Protein AF-A0A5C5WDA4-F1 (afdb_monomer)

Foldseek 3Di:
DDDDDDDDDDDDDDPDDPDPPPDDPDPDDDPVPDDQDPFFEAFDQDQVCQVVTCRVVNVYAYAHDQPGGFPDKDAAQVDNNWIWTQGVVNPQWIATSDGDIDGQVQWLEDRQVDDQVVFGHIHGPDDPAFFWEFFKWFLAAPDPQDQKTKTKIFHDAQDKAWWWKWKWAQVDLFTFTQFIDTDIDTQHRLRMDIDMGGRNPHALIKIWTFSHRGTDDHGHT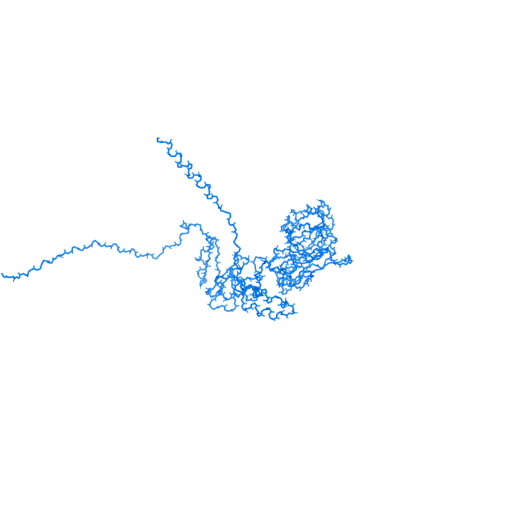DDLVVGLVGTRAIEHWDQDQNSQNNYCRVVSVYAYAHHDNFGFRMKGAALVHSNWIWTAGVVRPQWIQTRDRDIDGLVQWQFDRQNDDDHPHRHIHGCVQAPFCPCSRRQALEPVSVVSQVVCDPPRHDPVSVVRSVVCHGGGDDPPPDPDPPPPPVVVVVVVVVVVVVVVVPD

Organism: NCBI:txid2528000

pLDDT: mean 80.78, std 16.29, range [31.84, 98.38]

Solvent-accessible surface area (backbone atoms only — not comparable to full-atom values): 22462 Å² total; per-residue (Å²): 136,92,84,89,81,84,83,81,80,80,77,76,83,73,80,79,73,78,74,76,78,74,82,72,94,76,77,71,87,62,73,86,75,57,74,91,67,89,72,34,74,20,79,25,72,39,77,82,37,48,87,70,52,51,10,46,83,57,75,35,44,48,28,52,50,75,88,45,35,62,76,43,74,47,44,29,58,87,39,76,85,35,44,39,32,23,31,58,78,41,89,74,41,34,26,35,38,88,46,52,78,44,43,66,87,46,31,80,29,51,61,76,90,56,90,43,88,97,53,58,46,30,25,56,80,63,65,69,76,56,61,53,32,80,32,35,36,50,49,41,61,92,77,73,90,59,81,50,40,60,38,27,31,32,35,51,56,66,35,76,50,60,13,16,45,32,29,32,35,8,84,41,89,66,38,23,25,73,37,58,33,64,47,70,52,56,20,37,92,85,8,42,34,77,45,78,41,73,42,80,55,74,62,21,29,17,44,35,37,31,60,45,60,73,48,71,63,74,68,38,80,58,53,61,85,78,46,37,87,45,42,58,29,24,44,12,42,25,58,40,80,77,20,51,83,31,44,51,8,50,81,45,74,33,43,48,33,55,55,79,87,50,34,48,24,36,36,36,27,28,58,82,50,67,88,44,46,39,30,27,32,57,80,39,89,64,40,32,31,33,39,90,54,52,77,43,48,56,86,44,36,71,38,67,62,74,91,53,92,44,88,89,52,81,46,30,29,56,37,91,86,38,50,66,36,24,64,69,57,57,39,47,13,49,77,67,15,53,52,47,43,64,76,27,54,82,80,71,34,56,82,69,51,53,54,45,27,64,76,28,56,73,45,62,65,67,82,80,83,71,81,71,77,78,78,61,63,67,55,57,53,54,52,51,52,53,54,51,56,57,57,73,69,74,118

Radius of gyration: 30.9 Å; Cα contacts (8 Å, |Δi|>4): 795; chains: 1; bounding box: 73×63×122 Å

Mean predicted aligned error: 17.05 Å

Secondary structure (DSSP, 8-state):
----------PPPPP-PPPPPPPPS-----GGG-------EE--SSTTTGGG--TGGGTSEEPPP-SSEEEEEEE-SS-TT-EEEEEES-TT-EEETT--EE-GGGEEES-TTS--TTSPPPEES--S----EEEEE-SS-SSS--SEEEEEEE-STT-EEEEEEEEEE-SSSS-BEEEEEEEEEE--TTSEEEEEEE---SS-EEEEEES-SSPPPTTPBP-HHHHGGGEEEEEEE-SSTTTGGG--TGGGTSEEPPP-SSEEEEEEE-SS-TT-EEEEEES-TTEEEETT--EEEGGGEEES-TTS--TTSPPPEETTSS-TT-TT-SSB-SHHHHHHHHHTBTTTB-TTHHHHHHHHTT-B-PPP---PPP-SHHHHHHHHHHHHHHHTT--

Nearest PDB structures (foldseek):
  5axg-assembly1_A  TM=4.364E-01  e=2.340E-02  Thermoanaerobacter pseudethanolicus ATCC 33223
  5axh-assembly1_A  TM=4.405E-01  e=3.112E-02  Thermoanaerobacter pseudethanolicus ATCC 33223
  3wnk-assembly1_A  TM=3.719E-01  e=5.506E-02  Niallia circulans
  5x7h-assembly1_A  TM=4.033E-01  e=9.741E-02  Paenibacillus sp. 598K
  3wnp-assembly2_B  TM=3.602E-01  e=9.741E-02  Niallia circulans

Structure (mmCIF, N/CA/C/O backbone):
data_AF-A0A5C5WDA4-F1
#
_entry.id   AF-A0A5C5WDA4-F1
#
loop_
_atom_site.group_PDB
_atom_site.id
_atom_site.type_symbol
_atom_site.label_atom_id
_atom_site.label_alt_id
_atom_site.label_comp_id
_atom_site.label_asym_id
_atom_site.label_entity_id
_atom_site.label_seq_id
_atom_site.pdbx_PDB_ins_code
_atom_site.Cartn_x
_atom_site.Cartn_y
_atom_site.Cartn_z
_atom_site.occupancy
_atom_site.B_iso_or_equiv
_atom_site.auth_seq_id
_atom_site.auth_comp_id
_atom_site.auth_asym_id
_atom_site.auth_atom_id
_atom_site.pdbx_PDB_model_num
ATOM 1 N N . MET A 1 1 ? 51.533 -22.535 95.782 1.00 37.72 1 MET A N 1
ATOM 2 C CA . MET A 1 1 ? 51.253 -23.689 94.899 1.00 37.72 1 MET A CA 1
ATOM 3 C C . MET A 1 1 ? 49.866 -23.483 94.327 1.00 37.72 1 MET A C 1
ATOM 5 O O . MET A 1 1 ? 48.978 -23.125 95.085 1.00 37.72 1 MET A O 1
ATOM 9 N N . GLY A 1 2 ? 49.750 -23.529 93.002 1.00 41.75 2 GLY A N 1
ATOM 10 C CA . GLY A 1 2 ? 48.622 -22.976 92.255 1.00 41.75 2 GLY A CA 1
ATOM 11 C C . GLY A 1 2 ? 47.332 -23.796 92.272 1.00 41.75 2 GLY A C 1
ATOM 12 O O . GLY A 1 2 ? 47.335 -25.002 92.493 1.00 41.75 2 GLY A O 1
ATOM 13 N N . SER A 1 3 ? 46.243 -23.076 92.030 1.00 40.88 3 SER A N 1
ATOM 14 C CA . SER A 1 3 ? 44.935 -23.450 91.461 1.00 40.88 3 SER A CA 1
ATOM 15 C C . SER A 1 3 ? 44.095 -22.173 91.645 1.00 40.88 3 SER A C 1
ATOM 17 O O . SER A 1 3 ? 44.115 -21.591 92.718 1.00 40.88 3 SER A O 1
ATOM 19 N N . GLY A 1 4 ? 43.521 -21.518 90.642 1.00 41.72 4 GLY A N 1
ATOM 20 C CA . GLY A 1 4 ? 42.769 -22.045 89.517 1.00 41.72 4 GLY A CA 1
ATOM 21 C C . GLY A 1 4 ? 41.298 -21.690 89.747 1.00 41.72 4 GLY A C 1
ATOM 22 O O . GLY A 1 4 ? 40.504 -22.591 89.964 1.00 41.72 4 GLY A O 1
ATOM 23 N N . GLU A 1 5 ? 40.947 -20.399 89.743 1.00 45.72 5 GLU A N 1
ATOM 24 C CA . GLU A 1 5 ? 39.549 -19.943 89.738 1.00 45.72 5 GLU A CA 1
ATOM 25 C C . GLU A 1 5 ? 39.333 -19.018 88.537 1.00 45.72 5 GLU A C 1
ATOM 27 O O . GLU A 1 5 ? 39.933 -17.948 88.423 1.00 45.72 5 GLU A O 1
ATOM 32 N N . GLY A 1 6 ? 38.528 -19.500 87.590 1.00 35.78 6 GLY A N 1
ATOM 33 C CA . GLY A 1 6 ? 38.127 -18.771 86.397 1.00 35.78 6 GLY A CA 1
ATOM 34 C C . GLY A 1 6 ? 37.104 -17.695 86.740 1.00 35.78 6 GLY A C 1
ATOM 35 O O . GLY A 1 6 ? 36.074 -17.974 87.349 1.00 35.78 6 GLY A O 1
ATOM 36 N N . VAL A 1 7 ? 37.377 -16.464 86.315 1.00 41.34 7 VAL A N 1
ATOM 37 C CA . VAL A 1 7 ? 36.399 -15.376 86.333 1.00 41.34 7 VAL A CA 1
ATOM 38 C C . VAL A 1 7 ? 35.564 -15.485 85.059 1.00 41.34 7 VAL A C 1
ATOM 40 O O . VAL A 1 7 ? 36.027 -15.179 83.963 1.00 41.34 7 VAL A O 1
ATOM 43 N N . GLU A 1 8 ? 34.330 -15.958 85.207 1.00 37.72 8 GLU A N 1
ATOM 44 C CA . GLU A 1 8 ? 33.312 -15.968 84.159 1.00 37.72 8 GLU A CA 1
ATOM 45 C C . GLU A 1 8 ? 32.821 -14.526 83.926 1.00 37.72 8 GLU A C 1
ATOM 47 O O . GLU A 1 8 ? 32.108 -13.942 84.745 1.00 37.72 8 GLU A O 1
ATOM 52 N N . VAL A 1 9 ? 33.230 -13.916 82.812 1.00 39.25 9 VAL A N 1
ATOM 53 C CA . VAL A 1 9 ? 32.717 -12.611 82.379 1.00 39.25 9 VAL A CA 1
ATOM 54 C C . VAL A 1 9 ? 31.301 -12.812 81.841 1.00 39.25 9 VAL A C 1
ATOM 56 O O . VAL A 1 9 ? 31.107 -13.275 80.719 1.00 39.25 9 VAL A O 1
ATOM 59 N N . ARG A 1 10 ? 30.288 -12.451 82.635 1.00 38.50 10 ARG A N 1
ATOM 60 C CA . ARG A 1 10 ? 28.906 -12.334 82.152 1.00 38.50 10 ARG A CA 1
ATOM 61 C C . ARG A 1 10 ? 28.797 -11.122 81.229 1.00 38.50 10 ARG A C 1
ATOM 63 O O . ARG A 1 10 ? 28.706 -9.989 81.698 1.00 38.50 10 ARG A O 1
ATOM 70 N N . CYS A 1 11 ? 28.768 -11.348 79.918 1.00 36.88 11 CYS A N 1
ATOM 71 C CA . CYS A 1 11 ? 28.273 -10.346 78.980 1.00 36.88 11 CYS A CA 1
ATOM 72 C C . CYS A 1 11 ? 26.772 -10.132 79.230 1.00 36.88 11 CYS A C 1
ATOM 74 O O . CYS A 1 11 ? 25.977 -11.070 79.164 1.00 36.88 11 CYS A O 1
ATOM 76 N N . LEU A 1 12 ? 26.387 -8.893 79.535 1.00 39.81 12 LEU A N 1
ATOM 77 C CA . LEU A 1 12 ? 24.989 -8.461 79.559 1.00 39.81 12 LEU A CA 1
ATOM 78 C C . LEU A 1 12 ? 24.351 -8.722 78.179 1.00 39.81 12 LEU A C 1
ATOM 80 O O . LEU A 1 12 ? 25.024 -8.521 77.164 1.00 39.81 12 LEU A O 1
ATOM 84 N N . PRO A 1 13 ? 23.080 -9.157 78.098 1.00 41.44 13 PRO A N 1
ATOM 85 C CA . PRO A 1 13 ? 22.437 -9.380 76.811 1.00 41.44 13 PRO A CA 1
ATOM 86 C C . PRO A 1 13 ? 22.322 -8.056 76.045 1.00 41.44 13 PRO A C 1
ATOM 88 O O . PRO A 1 13 ? 21.839 -7.053 76.571 1.00 41.44 13 PRO A O 1
ATOM 91 N N . SER A 1 14 ? 22.787 -8.086 74.795 1.00 44.47 14 SER A N 1
ATOM 92 C CA . SER A 1 14 ? 22.711 -6.995 73.820 1.00 44.47 14 SER A CA 1
ATOM 93 C C . SER A 1 14 ? 21.271 -6.462 73.680 1.00 44.47 14 SER A C 1
ATOM 95 O O . SER A 1 14 ? 20.324 -7.253 73.798 1.00 44.47 14 SER A O 1
ATOM 97 N N . PRO A 1 15 ? 21.058 -5.155 73.417 1.00 41.12 15 PRO A N 1
ATOM 98 C CA . PRO A 1 15 ? 19.726 -4.615 73.187 1.00 41.12 15 PRO A CA 1
ATOM 99 C C . PRO A 1 15 ? 19.077 -5.363 72.025 1.00 41.12 15 PRO A C 1
ATOM 101 O O . PRO A 1 15 ? 19.671 -5.486 70.955 1.00 41.12 15 PRO A O 1
ATOM 104 N N . ARG A 1 16 ? 17.863 -5.875 72.252 1.00 45.41 16 ARG A N 1
ATOM 105 C CA . ARG A 1 16 ? 17.056 -6.573 71.245 1.00 45.41 16 ARG A CA 1
ATOM 106 C C . ARG A 1 16 ? 17.063 -5.763 69.949 1.00 45.41 16 ARG A C 1
ATOM 108 O O . ARG A 1 16 ? 16.482 -4.678 69.895 1.00 45.41 16 ARG A O 1
ATOM 115 N N . THR A 1 17 ? 17.705 -6.293 68.914 1.00 44.69 17 THR A N 1
ATOM 116 C CA . THR A 1 17 ? 17.521 -5.811 67.551 1.00 44.69 17 THR A CA 1
ATOM 117 C C . THR A 1 17 ? 16.030 -5.897 67.252 1.00 44.69 17 THR A C 1
ATOM 119 O O . THR A 1 17 ? 15.383 -6.919 67.502 1.00 44.69 17 THR A O 1
ATOM 122 N N . ARG A 1 18 ? 15.442 -4.778 66.814 1.00 47.25 18 ARG A N 1
ATOM 123 C CA . ARG A 1 18 ? 14.049 -4.752 66.371 1.00 47.25 18 ARG A CA 1
ATOM 124 C C . ARG A 1 18 ? 13.896 -5.841 65.313 1.00 47.25 18 ARG A C 1
ATOM 126 O O . ARG A 1 18 ? 14.565 -5.797 64.285 1.00 47.25 18 ARG A O 1
ATOM 133 N N . ARG A 1 19 ? 13.035 -6.820 65.597 1.00 45.06 19 ARG A N 1
ATOM 134 C CA . ARG A 1 19 ? 12.535 -7.772 64.606 1.00 45.06 19 ARG A CA 1
ATOM 135 C C . ARG A 1 19 ? 12.059 -6.937 63.408 1.00 45.06 19 ARG A C 1
ATOM 137 O O . ARG A 1 19 ? 11.288 -6.004 63.651 1.00 45.06 19 ARG A O 1
ATOM 144 N N . PRO A 1 20 ? 12.521 -7.191 62.172 1.00 45.59 20 PRO A N 1
ATOM 145 C CA . PRO A 1 20 ? 11.947 -6.511 61.023 1.00 45.59 20 PRO A CA 1
ATOM 146 C C . PRO A 1 20 ? 10.440 -6.762 61.052 1.00 45.59 20 PRO A C 1
ATOM 148 O O . PRO A 1 20 ? 9.994 -7.884 61.317 1.00 45.59 20 PRO A O 1
ATOM 151 N N . LEU A 1 21 ? 9.674 -5.679 60.909 1.00 44.22 21 LEU A N 1
ATOM 152 C CA . LEU A 1 21 ? 8.227 -5.741 60.789 1.00 44.22 21 LEU A CA 1
ATOM 153 C C . LEU A 1 21 ? 7.921 -6.755 59.690 1.00 44.22 21 LEU A C 1
ATOM 155 O O . LEU A 1 21 ? 8.402 -6.632 58.568 1.00 44.22 21 LEU A O 1
ATOM 159 N N . GLN A 1 22 ? 7.181 -7.793 60.055 1.00 43.81 22 GLN A N 1
ATOM 160 C CA . GLN A 1 22 ? 6.600 -8.710 59.090 1.00 43.81 22 GLN A CA 1
ATOM 161 C C . GLN A 1 22 ? 5.697 -7.841 58.198 1.00 43.81 22 GLN A C 1
ATOM 163 O O . GLN A 1 22 ? 4.847 -7.147 58.767 1.00 43.81 22 GLN A O 1
ATOM 168 N N . PRO A 1 23 ? 5.901 -7.777 56.869 1.00 44.31 23 PRO A N 1
ATOM 169 C CA . PRO A 1 23 ? 5.047 -6.960 56.019 1.00 44.31 23 PRO A CA 1
ATOM 170 C C . PRO A 1 23 ? 3.608 -7.448 56.193 1.00 44.31 23 PRO A C 1
ATOM 172 O O . PRO A 1 23 ? 3.324 -8.637 56.040 1.00 44.31 23 PRO A O 1
ATOM 175 N N . THR A 1 24 ? 2.713 -6.552 56.607 1.00 47.78 24 THR A N 1
ATOM 176 C CA . THR A 1 24 ? 1.280 -6.839 56.617 1.00 47.78 24 THR A CA 1
ATOM 177 C C . THR A 1 24 ? 0.821 -7.029 55.174 1.00 47.78 24 THR A C 1
ATOM 179 O O . THR A 1 24 ? 1.208 -6.231 54.318 1.00 47.78 24 THR A O 1
ATOM 182 N N . PRO A 1 25 ? -0.003 -8.043 54.877 1.00 51.75 25 PRO A N 1
ATOM 183 C CA . PRO A 1 25 ? -0.555 -8.207 53.546 1.00 51.75 25 PRO A CA 1
ATOM 184 C C . PRO A 1 25 ? -1.622 -7.128 53.335 1.00 51.75 25 PRO A C 1
ATOM 186 O O . PRO A 1 25 ? -2.659 -7.167 53.986 1.00 51.75 25 PRO A O 1
ATOM 189 N N . SER A 1 26 ? -1.305 -6.157 52.476 1.00 56.84 26 SER A N 1
ATOM 190 C CA . SER A 1 26 ? -2.194 -5.273 51.697 1.00 56.84 26 SER A CA 1
ATOM 191 C C . SER A 1 26 ? -1.679 -3.830 51.683 1.00 56.84 26 SER A C 1
ATOM 193 O O . SER A 1 26 ? -2.249 -2.927 52.297 1.00 56.84 26 SER A O 1
ATOM 195 N N . THR A 1 27 ? -0.609 -3.571 50.940 1.00 53.00 27 THR A N 1
ATOM 196 C CA . THR A 1 27 ? -0.511 -2.272 50.273 1.00 53.00 27 THR A CA 1
ATOM 197 C C . THR A 1 27 ? -1.251 -2.434 48.958 1.00 53.00 27 THR A C 1
ATOM 199 O O . THR A 1 27 ? -0.754 -3.090 48.045 1.00 53.00 27 THR A O 1
ATOM 202 N N . ARG A 1 28 ? -2.476 -1.903 48.894 1.00 60.53 28 ARG A N 1
ATOM 203 C CA . ARG A 1 28 ? -3.120 -1.584 47.617 1.00 60.53 28 ARG A CA 1
ATOM 204 C C . ARG A 1 28 ? -2.082 -0.823 46.790 1.00 60.53 28 ARG A C 1
ATOM 206 O O . ARG A 1 28 ? -1.432 0.064 47.341 1.00 60.53 28 ARG A O 1
ATOM 213 N N . PHE A 1 29 ? -1.886 -1.223 45.540 1.00 66.94 29 PHE A N 1
ATOM 214 C CA . PHE A 1 29 ? -1.038 -0.495 44.604 1.00 66.94 29 PHE A CA 1
ATOM 215 C C . PHE A 1 29 ? -1.408 0.999 44.651 1.00 66.94 29 PHE A C 1
ATOM 217 O O . PHE A 1 29 ? -2.588 1.333 44.538 1.00 66.94 29 PHE A O 1
ATOM 224 N N . ASP A 1 30 ? -0.429 1.860 44.937 1.00 70.44 30 ASP A N 1
ATOM 225 C CA . ASP A 1 30 ? -0.597 3.316 45.004 1.00 70.44 30 ASP A CA 1
ATOM 226 C C . ASP A 1 30 ? 0.120 3.926 43.801 1.00 70.44 30 ASP A C 1
ATOM 228 O O . ASP A 1 30 ? 1.340 4.127 43.808 1.00 70.44 30 ASP A O 1
ATOM 232 N N . ASP A 1 31 ? -0.662 4.166 42.756 1.00 69.88 31 ASP A N 1
ATOM 233 C CA . ASP A 1 31 ? -0.241 4.772 41.494 1.00 69.88 31 ASP A CA 1
ATOM 234 C C . ASP A 1 31 ? 0.363 6.175 41.680 1.00 69.88 31 ASP A C 1
ATOM 236 O O . ASP A 1 31 ? 1.232 6.575 40.908 1.00 69.88 31 ASP A O 1
ATOM 240 N N . ASN A 1 32 ? 0.020 6.884 42.763 1.00 69.38 32 ASN A N 1
ATOM 241 C CA . ASN A 1 32 ? 0.547 8.222 43.069 1.00 69.38 32 ASN A CA 1
ATOM 242 C C . ASN A 1 32 ? 2.026 8.231 43.482 1.00 69.38 32 ASN A C 1
ATOM 244 O O . ASN A 1 32 ? 2.625 9.301 43.610 1.00 69.38 32 ASN A O 1
ATOM 248 N N . SER A 1 33 ? 2.612 7.058 43.736 1.00 77.06 33 SER A N 1
ATOM 249 C CA . SER A 1 33 ? 4.033 6.915 44.073 1.00 77.06 33 SER A CA 1
ATOM 250 C C . SER A 1 33 ? 4.923 6.630 42.862 1.00 77.06 33 SER A C 1
ATOM 252 O O . SER A 1 33 ? 6.152 6.636 42.988 1.00 77.06 33 SER A O 1
ATOM 254 N N . LEU A 1 34 ? 4.323 6.384 41.695 1.00 79.44 34 LEU A N 1
ATOM 255 C CA . LEU A 1 34 ? 5.060 6.109 40.473 1.00 79.44 34 LEU A CA 1
ATOM 256 C C . LEU A 1 34 ? 5.611 7.413 39.894 1.00 79.44 34 LEU A C 1
ATOM 258 O O . LEU A 1 34 ? 4.976 8.466 39.934 1.00 79.44 34 LEU A O 1
ATOM 262 N N . GLY A 1 35 ? 6.825 7.336 39.349 1.00 83.62 35 GLY A N 1
ATOM 263 C CA . GLY A 1 35 ? 7.309 8.351 38.417 1.00 83.62 35 GLY A CA 1
ATOM 264 C C . GLY A 1 35 ? 6.556 8.264 37.085 1.00 83.62 35 GLY A C 1
ATOM 265 O O . GLY A 1 35 ? 5.484 7.674 36.993 1.00 83.62 35 GLY A O 1
ATOM 266 N N . THR A 1 36 ? 7.138 8.809 36.020 1.00 87.62 36 THR A N 1
ATOM 267 C CA . THR A 1 36 ? 6.574 8.642 34.675 1.00 87.62 36 THR A CA 1
ATOM 268 C C . THR A 1 36 ? 6.581 7.164 34.282 1.00 87.62 36 THR A C 1
ATOM 270 O O . THR A 1 36 ? 7.648 6.573 34.112 1.00 87.62 36 THR A O 1
ATOM 273 N N . VAL A 1 37 ? 5.395 6.577 34.132 1.00 88.56 37 VAL A N 1
ATOM 274 C CA . VAL A 1 37 ? 5.225 5.266 33.502 1.00 88.56 37 VAL A CA 1
ATOM 275 C C . VAL A 1 37 ? 5.351 5.457 31.995 1.00 88.56 37 VAL A C 1
ATOM 277 O O . VAL A 1 37 ? 4.697 6.328 31.427 1.00 88.56 37 VAL A O 1
ATOM 280 N N . LEU A 1 38 ? 6.248 4.696 31.368 1.00 86.69 38 LEU A N 1
ATOM 281 C CA . LEU A 1 38 ? 6.475 4.759 29.920 1.00 86.69 38 LEU A CA 1
ATOM 282 C C . LEU A 1 38 ? 5.613 3.753 29.156 1.00 86.69 38 LEU A C 1
ATOM 284 O O . LEU A 1 38 ? 5.278 3.998 28.006 1.00 86.69 38 LEU A O 1
ATOM 288 N N . ASP A 1 39 ? 5.296 2.628 29.793 1.00 90.06 39 ASP A N 1
ATOM 289 C CA . ASP A 1 39 ? 4.502 1.539 29.239 1.00 90.06 39 ASP A CA 1
ATOM 290 C C . ASP A 1 39 ? 4.010 0.639 30.384 1.00 90.06 39 ASP A C 1
ATOM 292 O O . ASP A 1 39 ? 4.701 0.494 31.401 1.00 90.06 39 ASP A O 1
ATOM 296 N N . ALA A 1 40 ? 2.832 0.041 30.226 1.00 93.62 40 ALA A N 1
ATOM 297 C CA . ALA A 1 40 ? 2.262 -0.906 31.175 1.00 93.62 40 ALA A CA 1
ATOM 298 C C . ALA A 1 40 ? 1.366 -1.920 30.451 1.00 93.62 40 ALA A C 1
ATOM 300 O O . ALA A 1 40 ? 0.521 -1.551 29.644 1.00 93.62 40 ALA A O 1
ATOM 301 N N . ILE A 1 41 ? 1.530 -3.206 30.756 1.00 95.69 41 ILE A N 1
ATOM 302 C CA . ILE A 1 41 ? 0.734 -4.277 30.151 1.00 95.69 41 ILE A CA 1
ATOM 303 C C . ILE A 1 41 ? 0.129 -5.116 31.275 1.00 95.69 41 ILE A C 1
ATOM 305 O O . ILE A 1 41 ? 0.869 -5.695 32.074 1.00 95.69 41 ILE A O 1
ATOM 309 N N . GLY A 1 42 ? -1.199 -5.163 31.360 1.00 96.06 42 GLY A N 1
ATOM 310 C CA . GLY A 1 42 ? -1.920 -6.036 32.283 1.00 96.06 42 GLY A CA 1
ATOM 311 C C . GLY A 1 42 ? -2.292 -7.355 31.622 1.00 96.06 42 GLY A C 1
ATOM 312 O O . GLY A 1 42 ? -2.884 -7.362 30.547 1.00 96.06 42 GLY A O 1
ATOM 313 N N . ILE A 1 43 ? -1.957 -8.468 32.278 1.00 96.12 43 ILE A N 1
ATOM 314 C CA . ILE A 1 43 ? -2.185 -9.828 31.782 1.00 96.12 43 ILE A CA 1
ATOM 315 C C . ILE A 1 43 ? -3.010 -10.602 32.816 1.00 96.12 43 ILE A C 1
ATOM 317 O O . ILE A 1 43 ? -2.518 -10.791 33.932 1.00 96.12 43 ILE A O 1
ATOM 321 N N . PRO A 1 44 ? -4.239 -11.036 32.485 1.00 95.25 44 PRO A N 1
ATOM 322 C CA . PRO A 1 44 ? -5.034 -11.870 33.375 1.00 95.25 44 PRO A CA 1
ATOM 323 C C . PRO A 1 44 ? -4.683 -13.355 33.197 1.00 95.25 44 PRO A C 1
ATOM 325 O O . PRO A 1 44 ? -4.524 -13.834 32.075 1.00 95.25 44 PRO A O 1
ATOM 328 N N . ASP A 1 45 ? -4.636 -14.107 34.296 1.00 92.00 45 ASP A N 1
ATOM 329 C CA . ASP A 1 45 ? -4.613 -15.579 34.304 1.00 92.00 45 ASP A CA 1
ATOM 330 C C . ASP A 1 45 ? -6.013 -16.175 34.563 1.00 92.00 45 ASP A C 1
ATOM 332 O O . ASP A 1 45 ? -6.230 -17.378 34.398 1.00 92.00 45 ASP A O 1
ATOM 336 N N . SER A 1 46 ? -6.995 -15.335 34.918 1.00 94.69 46 SER A N 1
ATOM 337 C CA . SER A 1 46 ? -8.411 -15.688 34.967 1.00 94.69 46 SER A CA 1
ATOM 338 C C . SER A 1 46 ? -9.335 -14.494 34.695 1.00 94.69 46 SER A C 1
ATOM 340 O O . SER A 1 46 ? -8.971 -13.331 34.861 1.00 94.69 46 SER A O 1
ATOM 342 N N . ALA A 1 47 ? -10.601 -14.776 34.369 1.00 94.25 47 ALA A N 1
ATOM 343 C CA . ALA A 1 47 ? -11.631 -13.742 34.207 1.00 94.25 47 ALA A CA 1
ATOM 344 C C . ALA A 1 47 ? -11.890 -12.918 35.488 1.00 94.25 47 ALA A C 1
ATOM 346 O O . ALA A 1 47 ? -12.504 -11.856 35.429 1.00 94.25 47 ALA A O 1
ATOM 347 N N . LEU A 1 48 ? -11.472 -13.402 36.666 1.00 93.69 48 LEU A N 1
ATOM 348 C CA . LEU A 1 48 ? -11.614 -12.652 37.919 1.00 93.69 48 LEU A CA 1
ATOM 349 C C . LEU A 1 48 ? -10.559 -11.547 38.062 1.00 93.69 48 LEU A C 1
ATOM 351 O O . LEU A 1 48 ? -10.754 -10.634 38.869 1.00 93.69 48 LEU A O 1
ATOM 355 N N . ASP A 1 49 ? -9.473 -11.617 37.291 1.00 91.88 49 ASP A N 1
ATOM 356 C CA . ASP A 1 49 ? -8.329 -10.715 37.406 1.00 91.88 49 ASP A CA 1
ATOM 357 C C . ASP A 1 49 ? -8.443 -9.495 36.498 1.00 91.88 49 ASP A C 1
ATOM 359 O O . ASP A 1 49 ? -7.884 -8.459 36.843 1.00 91.88 49 ASP A O 1
ATOM 363 N N . GLU A 1 50 ? -9.242 -9.558 35.423 1.00 91.38 50 GLU A N 1
ATOM 364 C CA . GLU A 1 50 ? -9.459 -8.446 34.478 1.00 91.38 50 GLU A CA 1
ATOM 365 C C . GLU A 1 50 ? -9.818 -7.131 35.187 1.00 91.38 50 GLU A C 1
ATOM 367 O O . GLU A 1 50 ? -9.275 -6.075 34.878 1.00 91.38 50 GLU A O 1
ATOM 372 N N . ALA A 1 51 ? -10.689 -7.191 36.201 1.00 88.88 51 ALA A N 1
ATOM 373 C CA . ALA A 1 51 ? -11.115 -6.017 36.965 1.00 88.88 51 ALA A CA 1
ATOM 374 C C . ALA A 1 51 ? -10.037 -5.462 37.919 1.00 88.88 51 ALA A C 1
ATOM 376 O O . ALA A 1 51 ? -10.214 -4.383 38.488 1.00 88.88 51 ALA A O 1
ATOM 377 N N . ASN A 1 52 ? -8.958 -6.216 38.138 1.00 90.25 52 ASN A N 1
ATOM 378 C CA . ASN A 1 52 ? -7.859 -5.884 39.042 1.00 90.25 52 ASN A CA 1
ATOM 379 C C . ASN A 1 52 ? -6.573 -5.490 38.299 1.00 90.25 52 ASN A C 1
ATOM 381 O O . ASN A 1 52 ? -5.607 -5.088 38.955 1.00 90.25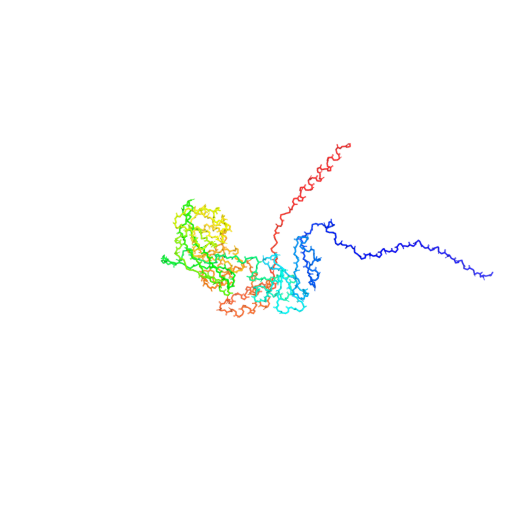 52 ASN A O 1
ATOM 385 N N . LEU A 1 53 ? -6.546 -5.606 36.967 1.00 92.75 53 LEU A N 1
ATOM 386 C CA . LEU A 1 53 ? -5.440 -5.122 36.152 1.00 92.75 53 LEU A CA 1
ATOM 387 C C . LEU A 1 53 ? -5.352 -3.592 36.224 1.00 92.75 53 LEU A C 1
ATOM 389 O O . LEU A 1 53 ? -6.325 -2.891 36.508 1.00 92.75 53 LEU A O 1
ATOM 393 N N . VAL A 1 54 ? -4.138 -3.077 36.042 1.00 92.12 54 VAL A N 1
ATOM 394 C CA . VAL A 1 54 ? -3.836 -1.643 36.163 1.00 92.12 54 VAL A CA 1
ATOM 395 C C . VAL A 1 54 ? -3.044 -1.106 34.974 1.00 92.12 54 VAL A C 1
ATOM 397 O O . VAL A 1 54 ? -2.669 0.061 34.991 1.00 92.12 54 VAL A O 1
ATOM 400 N N . GLY A 1 55 ? -2.768 -1.917 33.950 1.00 93.50 55 GLY A N 1
ATOM 401 C CA . GLY A 1 55 ? -2.003 -1.499 32.777 1.00 93.50 55 GLY A CA 1
ATOM 402 C C . GLY A 1 55 ? -2.673 -0.328 32.068 1.00 93.50 55 GLY A C 1
ATOM 403 O O . GLY A 1 55 ? -2.037 0.709 31.874 1.00 93.50 55 GLY A O 1
ATOM 404 N N . ALA A 1 56 ? -3.981 -0.421 31.813 1.00 91.69 56 ALA A N 1
ATOM 405 C CA . ALA A 1 56 ? -4.748 0.668 31.209 1.00 91.69 56 ALA A CA 1
ATOM 406 C C . ALA A 1 56 ? -4.821 1.909 32.116 1.00 91.69 56 ALA A C 1
ATOM 408 O O . ALA A 1 56 ? -4.687 3.040 31.649 1.00 91.69 56 ALA A O 1
ATOM 409 N N . ALA A 1 57 ? -4.961 1.716 33.433 1.00 90.38 57 ALA A N 1
ATOM 410 C CA . ALA A 1 57 ? -4.977 2.814 34.406 1.00 90.38 57 ALA A CA 1
ATOM 411 C C . ALA A 1 57 ? -3.644 3.586 34.466 1.00 90.38 57 ALA A C 1
ATOM 413 O O . ALA A 1 57 ? -3.625 4.762 34.828 1.00 90.38 57 ALA A O 1
ATOM 414 N N . LEU A 1 58 ? -2.542 2.939 34.085 1.00 90.56 58 LEU A N 1
ATOM 415 C CA . LEU A 1 58 ? -1.204 3.523 34.014 1.00 90.56 58 LEU A CA 1
ATOM 416 C C . LEU A 1 58 ? -0.839 4.051 32.617 1.00 90.56 58 LEU A C 1
ATOM 418 O O . LEU A 1 58 ? 0.312 4.427 32.396 1.00 90.56 58 LEU A O 1
ATOM 422 N N . GLY A 1 59 ? -1.804 4.110 31.693 1.00 87.50 59 GLY A N 1
ATOM 423 C CA . GLY A 1 59 ? -1.613 4.625 30.335 1.00 87.50 59 GLY A CA 1
ATOM 424 C C . GLY A 1 59 ? -1.127 3.595 29.313 1.00 87.50 59 GLY A C 1
ATOM 425 O O . GLY A 1 59 ? -0.728 3.990 28.222 1.00 87.50 59 GLY A O 1
ATOM 426 N N . GLY A 1 60 ? -1.142 2.306 29.657 1.00 93.12 60 GLY A N 1
ATOM 427 C CA . GLY A 1 60 ? -0.860 1.201 28.743 1.00 93.12 60 GLY A CA 1
ATOM 428 C C . GLY A 1 60 ? -2.116 0.399 28.381 1.00 93.12 60 GLY A C 1
ATOM 429 O O . GLY A 1 60 ? -3.183 0.978 28.182 1.00 93.12 60 GLY A O 1
ATOM 430 N N . THR A 1 61 ? -2.005 -0.929 28.307 1.00 95.06 61 THR A N 1
ATOM 431 C CA . THR A 1 61 ? -3.076 -1.817 27.814 1.00 95.06 61 THR A CA 1
ATOM 432 C C . THR A 1 61 ? -3.323 -2.977 28.773 1.00 95.06 61 THR A C 1
ATOM 434 O O . THR A 1 61 ? -2.376 -3.592 29.259 1.00 95.06 61 THR A O 1
ATOM 437 N N . ASP A 1 62 ? -4.590 -3.310 29.015 1.00 96.44 62 ASP A N 1
ATOM 438 C CA . ASP A 1 62 ? -4.988 -4.520 29.740 1.00 96.44 62 ASP A CA 1
ATOM 439 C C . ASP A 1 62 ? -5.586 -5.534 28.763 1.00 96.44 62 ASP A C 1
ATOM 441 O O . ASP A 1 62 ? -6.436 -5.184 27.945 1.00 96.44 62 ASP A O 1
ATOM 445 N N . PHE A 1 63 ? -5.140 -6.785 28.853 1.00 96.81 63 PHE A N 1
ATOM 446 C CA . PHE A 1 63 ? -5.723 -7.894 28.108 1.00 96.81 63 PHE A CA 1
ATOM 447 C C . PHE A 1 63 ? -7.019 -8.373 28.765 1.00 96.81 63 PHE A C 1
ATOM 449 O O . PHE A 1 63 ? -7.126 -8.425 29.992 1.00 96.81 63 PHE A O 1
ATOM 456 N N . VAL A 1 64 ? -7.972 -8.810 27.944 1.00 96.50 64 VAL A N 1
ATOM 457 C CA . VAL A 1 64 ? -9.070 -9.676 28.385 1.00 96.50 64 VAL A CA 1
ATOM 458 C C . VAL A 1 64 ? -8.572 -11.113 28.550 1.00 96.50 64 VAL A C 1
ATOM 460 O O . VAL A 1 64 ? -7.650 -11.562 27.869 1.00 96.50 64 VAL A O 1
ATOM 463 N N . PHE A 1 65 ? -9.199 -11.863 29.446 1.00 96.81 65 PHE A N 1
ATOM 464 C CA . PHE A 1 65 ? -8.946 -13.276 29.646 1.00 96.81 65 PHE A CA 1
ATOM 465 C C . PHE A 1 65 ? -9.589 -14.094 28.526 1.00 96.81 65 PHE A C 1
ATOM 467 O O . PHE A 1 65 ? -10.802 -14.074 28.315 1.00 96.81 65 PHE A O 1
ATOM 474 N N . THR A 1 66 ? -8.773 -14.877 27.828 1.00 95.38 66 THR A N 1
ATOM 475 C CA . THR A 1 66 ? -9.182 -15.615 26.623 1.00 95.38 66 THR A CA 1
ATOM 476 C C . THR A 1 66 ? -9.344 -17.118 26.850 1.00 95.38 66 THR A C 1
ATOM 478 O O . THR A 1 66 ? -9.411 -17.892 25.898 1.00 95.38 66 THR A O 1
ATOM 481 N N . GLY A 1 67 ? -9.474 -17.534 28.112 1.00 93.31 67 GLY A N 1
ATOM 482 C CA . GLY A 1 67 ? -9.794 -18.908 28.512 1.00 93.31 67 GLY A CA 1
ATOM 483 C C . GLY A 1 67 ? -8.640 -19.669 29.163 1.00 93.31 67 GLY A C 1
ATOM 484 O O . GLY A 1 67 ? -8.912 -20.571 29.951 1.00 93.31 67 GLY A O 1
ATOM 485 N N . ASP A 1 68 ? -7.398 -19.262 28.904 1.00 95.31 68 ASP A N 1
ATOM 486 C CA . ASP A 1 68 ? -6.166 -19.829 29.460 1.00 95.31 68 ASP A CA 1
ATOM 487 C C . ASP A 1 68 ? -5.139 -18.702 29.712 1.00 95.31 68 ASP A C 1
ATOM 489 O O . ASP A 1 68 ? -5.302 -17.585 29.219 1.00 95.31 68 ASP A O 1
ATOM 493 N N . GLU A 1 69 ? -4.091 -18.979 30.493 1.00 93.62 69 GLU A N 1
ATOM 494 C CA . GLU A 1 69 ? -3.049 -17.997 30.837 1.00 93.62 69 GLU A CA 1
ATOM 495 C C . GLU A 1 69 ? -2.102 -17.736 29.647 1.00 93.62 69 GLU A C 1
ATOM 497 O O . GLU A 1 69 ? -1.612 -18.691 29.030 1.00 93.62 69 GLU A O 1
ATOM 502 N N . PRO A 1 70 ? -1.770 -16.470 29.332 1.00 95.62 70 PRO A N 1
ATOM 503 C CA . PRO A 1 70 ? -0.751 -16.147 28.336 1.00 95.62 70 PRO A CA 1
ATOM 504 C C . PRO A 1 70 ? 0.666 -16.605 28.722 1.00 95.62 70 PRO A C 1
ATOM 506 O O . PRO A 1 70 ? 1.215 -16.187 29.737 1.00 95.62 70 PRO A O 1
ATOM 509 N N . LYS A 1 71 ? 1.328 -17.383 27.854 1.00 94.06 71 LYS A N 1
ATOM 510 C CA . LYS A 1 71 ? 2.762 -17.743 27.974 1.00 94.06 71 LYS A CA 1
ATOM 511 C C . LYS A 1 71 ? 3.712 -16.844 27.191 1.00 94.06 71 LYS A C 1
ATOM 513 O O . LYS A 1 71 ? 4.919 -16.871 27.427 1.00 94.06 71 LYS A O 1
ATOM 518 N N . LEU A 1 72 ? 3.200 -16.120 26.203 1.00 95.25 72 LEU A N 1
ATOM 519 C CA . LEU A 1 72 ? 3.976 -15.212 25.367 1.00 95.25 72 LEU A CA 1
ATOM 520 C C . LEU A 1 72 ? 3.115 -13.997 25.067 1.00 95.25 72 LEU A C 1
ATOM 522 O O . LEU A 1 72 ? 1.964 -14.153 24.678 1.00 95.25 72 LEU A O 1
ATOM 526 N N . VAL A 1 73 ? 3.694 -12.813 25.221 1.00 95.38 73 VAL A N 1
ATOM 527 C CA . VAL A 1 73 ? 3.079 -11.543 24.841 1.00 95.38 73 VAL A CA 1
ATOM 528 C C . VAL A 1 73 ? 4.086 -10.786 23.992 1.00 95.38 73 VAL A C 1
ATOM 530 O O . VAL A 1 73 ? 5.268 -10.733 24.343 1.00 95.38 73 VAL A O 1
ATOM 533 N N . PHE A 1 74 ? 3.642 -10.223 22.877 1.00 93.38 74 PHE A N 1
ATOM 534 C CA . PHE A 1 74 ? 4.487 -9.443 21.982 1.00 93.38 74 PHE A CA 1
ATOM 535 C C . PHE A 1 74 ? 3.695 -8.301 21.346 1.00 93.38 74 PHE A C 1
ATOM 537 O O . PHE A 1 74 ? 2.469 -8.332 21.284 1.00 93.38 74 PHE A O 1
ATOM 544 N N . ARG A 1 75 ? 4.417 -7.278 20.888 1.00 90.19 75 ARG A N 1
ATOM 545 C CA . ARG A 1 75 ? 3.858 -6.209 20.055 1.00 90.19 75 ARG A CA 1
ATOM 546 C C . ARG A 1 75 ? 4.002 -6.551 18.592 1.00 90.19 75 ARG A C 1
ATOM 548 O O . ARG A 1 75 ? 5.014 -7.151 18.236 1.00 90.19 75 ARG A O 1
ATOM 555 N N . ASP A 1 76 ? 3.061 -6.115 17.773 1.00 86.69 76 ASP A N 1
ATOM 556 C CA . ASP A 1 76 ? 3.238 -6.152 16.324 1.00 86.69 76 ASP A CA 1
ATOM 557 C C . ASP A 1 76 ? 4.502 -5.368 15.905 1.00 86.69 76 ASP A C 1
ATOM 559 O O . ASP A 1 76 ? 4.886 -4.387 16.551 1.00 86.69 76 ASP A O 1
ATOM 563 N N . ARG A 1 77 ? 5.191 -5.836 14.854 1.00 75.94 77 ARG A N 1
ATOM 564 C CA . ARG A 1 77 ? 6.412 -5.203 14.319 1.00 75.94 77 ARG A CA 1
ATOM 565 C C . ARG A 1 77 ? 6.186 -3.755 13.901 1.00 75.94 77 ARG A C 1
ATOM 567 O O . ARG A 1 77 ? 7.028 -2.913 14.207 1.00 75.94 77 ARG A O 1
ATOM 574 N N . PHE A 1 78 ? 5.126 -3.506 13.138 1.00 63.25 78 PHE A N 1
ATOM 575 C CA . PHE A 1 78 ? 4.905 -2.228 12.462 1.00 63.25 78 PHE A CA 1
ATOM 576 C C . PHE A 1 78 ? 3.910 -1.349 13.217 1.00 63.25 78 PHE A C 1
ATOM 578 O O . PHE A 1 78 ? 4.021 -0.127 13.157 1.00 63.25 78 PHE A O 1
ATOM 585 N N . ASP A 1 79 ? 3.006 -1.953 13.993 1.00 68.25 79 ASP A N 1
ATOM 586 C CA . ASP A 1 79 ? 2.111 -1.222 14.886 1.00 68.25 79 ASP A CA 1
ATOM 587 C C . ASP A 1 79 ? 2.367 -1.556 16.367 1.00 68.25 79 ASP A C 1
ATOM 589 O O . ASP A 1 79 ? 1.795 -2.497 16.916 1.00 68.25 79 ASP A O 1
ATOM 593 N N . PRO A 1 80 ? 3.179 -0.760 17.085 1.00 72.06 80 PRO A N 1
ATOM 594 C CA . PRO A 1 80 ? 3.467 -1.016 18.493 1.00 72.06 80 PRO A CA 1
ATOM 595 C C . PRO A 1 80 ? 2.254 -0.818 19.423 1.00 72.06 80 PRO A C 1
ATOM 597 O O . PRO A 1 80 ? 2.363 -1.114 20.619 1.00 72.06 80 PRO A O 1
ATOM 600 N N . THR A 1 81 ? 1.123 -0.307 18.917 1.00 78.12 81 THR A N 1
ATOM 601 C CA . THR A 1 81 ? -0.139 -0.231 19.667 1.00 78.12 81 THR A CA 1
ATOM 602 C C . THR A 1 81 ? -0.878 -1.569 19.684 1.00 78.12 81 THR A C 1
ATOM 604 O O . THR A 1 81 ? -1.628 -1.833 20.625 1.00 78.12 81 THR A O 1
ATOM 607 N N . LEU A 1 82 ? -0.599 -2.454 18.722 1.00 84.06 82 LEU A N 1
ATOM 608 C CA . LEU A 1 82 ? -1.105 -3.817 18.723 1.00 84.06 82 LEU A CA 1
ATOM 609 C C . LEU A 1 82 ? -0.300 -4.721 19.646 1.00 84.06 82 LEU A C 1
ATOM 611 O O . LEU A 1 82 ? 0.909 -4.908 19.492 1.00 84.06 82 LEU A O 1
ATOM 615 N N . LEU A 1 83 ? -1.017 -5.360 20.562 1.00 93.81 83 LEU A N 1
ATOM 616 C CA . LEU A 1 83 ? -0.494 -6.354 21.483 1.00 93.81 83 LEU A CA 1
ATOM 617 C C . LEU A 1 83 ? -1.174 -7.702 21.248 1.00 93.81 83 LEU A C 1
ATOM 619 O O . LEU A 1 83 ? -2.398 -7.791 21.163 1.00 93.81 83 LEU A O 1
ATOM 623 N N . TRP A 1 84 ? -0.354 -8.748 21.202 1.00 94.56 84 TRP A N 1
ATOM 624 C CA . TRP A 1 84 ? -0.765 -10.127 20.975 1.00 94.56 84 TRP A CA 1
ATOM 625 C C . TRP A 1 84 ? -0.299 -11.025 22.115 1.00 94.56 84 TRP A C 1
ATOM 627 O O . TRP A 1 84 ? 0.803 -10.857 22.638 1.00 94.56 84 TRP A O 1
ATOM 637 N N . ALA A 1 85 ? -1.123 -12.006 22.466 1.00 96.88 85 ALA A N 1
ATOM 638 C CA . ALA A 1 85 ? -0.863 -13.007 23.488 1.00 96.88 85 ALA A CA 1
ATOM 639 C C . ALA A 1 85 ? -1.078 -14.425 22.948 1.00 96.88 85 ALA A C 1
ATOM 641 O O . ALA A 1 85 ? -2.050 -14.709 22.252 1.00 96.88 85 ALA A O 1
ATOM 642 N N . VAL A 1 86 ? -0.182 -15.339 23.305 1.00 96.69 86 VAL A N 1
ATOM 643 C CA . VAL A 1 86 ? -0.332 -16.778 23.078 1.00 96.69 86 VAL A CA 1
ATOM 644 C C . VAL A 1 86 ? -0.631 -17.431 24.415 1.00 96.69 86 VAL A C 1
ATOM 646 O O . VAL A 1 86 ? 0.193 -17.337 25.326 1.00 96.69 86 VAL A O 1
ATOM 649 N N . ASN A 1 87 ? -1.746 -18.145 24.515 1.00 96.38 87 ASN A N 1
ATOM 650 C CA . ASN A 1 87 ? -2.098 -18.883 25.727 1.00 96.38 87 ASN A CA 1
ATOM 651 C C . ASN A 1 87 ? -1.242 -20.147 25.925 1.00 96.38 87 ASN A C 1
ATOM 653 O O . ASN A 1 87 ? -0.537 -20.603 25.016 1.00 96.38 87 ASN A O 1
ATOM 657 N N . ASP A 1 88 ? -1.300 -20.733 27.119 1.00 93.69 88 ASP A N 1
ATOM 658 C CA . ASP A 1 88 ? -0.819 -22.085 27.400 1.00 93.69 88 ASP A CA 1
ATOM 659 C C . ASP A 1 88 ? -1.965 -22.989 27.890 1.00 93.69 88 ASP A C 1
ATOM 661 O O . ASP A 1 88 ? -2.452 -22.801 29.002 1.00 93.69 88 ASP A O 1
ATOM 665 N N . PRO A 1 89 ? -2.397 -23.988 27.098 1.00 92.94 89 PRO A N 1
ATOM 666 C CA . PRO A 1 89 ? -1.853 -24.371 25.798 1.00 92.94 89 PRO A CA 1
ATOM 667 C C . PRO A 1 89 ? -2.173 -23.345 24.690 1.00 92.94 89 PRO A C 1
ATOM 669 O O . PRO A 1 89 ? -3.230 -22.727 24.697 1.00 92.94 89 PRO A O 1
ATOM 672 N N . PRO A 1 90 ? -1.309 -23.205 23.666 1.00 86.75 90 PRO A N 1
ATOM 673 C CA . PRO A 1 90 ? -1.477 -22.201 22.604 1.00 86.75 90 PRO A CA 1
ATOM 674 C C . PRO A 1 90 ? -2.653 -22.471 21.666 1.00 86.75 90 PRO A C 1
ATOM 676 O O . PRO A 1 90 ? -3.071 -21.578 20.943 1.00 86.75 90 PRO A O 1
ATOM 679 N N . LEU A 1 91 ? -3.117 -23.723 21.589 1.00 90.62 91 LEU A N 1
ATOM 680 C CA . LEU A 1 91 ? -4.210 -24.192 20.722 1.00 90.62 91 LEU A CA 1
ATOM 681 C C . LEU A 1 91 ? -4.154 -23.729 19.245 1.00 90.62 91 LEU A C 1
ATOM 683 O O . LEU A 1 91 ? -5.145 -23.837 18.531 1.00 90.62 91 LEU A O 1
ATOM 687 N N . GLY A 1 92 ? -2.987 -23.285 18.762 1.00 87.38 92 GLY A N 1
ATOM 688 C CA . GLY A 1 92 ? -2.790 -22.801 17.393 1.00 87.38 92 GLY A CA 1
ATOM 689 C C . GLY A 1 92 ? -3.361 -21.408 17.117 1.00 87.38 92 GLY A C 1
ATOM 690 O O . GLY A 1 92 ? -3.499 -21.056 15.946 1.00 87.38 92 GLY A O 1
ATOM 691 N N . VAL A 1 93 ? -3.675 -20.624 18.154 1.00 92.12 93 VAL A N 1
ATOM 692 C CA . VAL A 1 93 ? -4.222 -19.266 18.029 1.00 92.12 93 VAL A CA 1
ATOM 693 C C . VAL A 1 93 ? -3.456 -18.248 18.878 1.00 92.12 93 VAL A C 1
ATOM 695 O O . VAL A 1 93 ? -2.848 -18.578 19.896 1.00 92.12 93 VAL A O 1
ATOM 698 N N . VAL A 1 94 ? -3.491 -17.000 18.431 1.00 94.06 94 VAL A N 1
ATOM 699 C CA . VAL A 1 94 ? -2.981 -15.800 19.105 1.00 94.06 94 VAL A CA 1
ATOM 700 C C . VAL A 1 94 ? -4.165 -14.882 19.395 1.00 94.06 94 VAL A C 1
ATOM 702 O O . VAL A 1 94 ? -5.128 -14.868 18.633 1.00 94.06 94 VAL A O 1
ATOM 705 N N . HIS A 1 95 ? -4.111 -14.120 20.480 1.00 94.75 95 HIS A N 1
ATOM 706 C CA . HIS A 1 95 ? -5.201 -13.262 20.938 1.00 94.75 95 HIS A CA 1
ATOM 707 C C . HIS A 1 95 ? -4.760 -11.802 21.028 1.00 94.75 95 HIS A C 1
ATOM 709 O O . HIS A 1 95 ? -3.700 -11.535 21.586 1.00 94.75 95 HIS A O 1
ATOM 715 N N . SER A 1 96 ? -5.565 -10.864 20.526 1.00 94.50 96 SER A N 1
ATOM 716 C CA . SER A 1 96 ? -5.359 -9.432 20.779 1.00 94.50 96 SER A CA 1
ATOM 717 C C . SER A 1 96 ? -5.676 -9.077 22.237 1.00 94.50 96 SER A C 1
ATOM 719 O O . SER A 1 96 ? -6.256 -9.887 22.969 1.00 94.50 96 SER A O 1
ATOM 721 N N . ALA A 1 97 ? -5.359 -7.849 22.655 1.00 93.81 97 ALA A N 1
ATOM 722 C CA . ALA A 1 97 ? -5.734 -7.334 23.975 1.00 93.81 97 ALA A CA 1
ATOM 723 C C . ALA A 1 97 ? -7.251 -7.387 24.241 1.00 93.81 97 ALA A C 1
ATOM 725 O O . ALA A 1 97 ? -7.681 -7.663 25.356 1.00 93.81 97 ALA A O 1
ATOM 726 N N . GLU A 1 98 ? -8.072 -7.206 23.209 1.00 93.56 98 GLU A N 1
ATOM 727 C CA . GLU A 1 98 ? -9.538 -7.264 23.252 1.00 93.56 98 GLU A CA 1
ATOM 728 C C . GLU A 1 98 ? -10.088 -8.692 23.093 1.00 93.56 98 GLU A C 1
ATOM 730 O O . GLU A 1 98 ? -11.302 -8.898 23.116 1.00 93.56 98 GLU A O 1
ATOM 735 N N . GLY A 1 99 ? -9.209 -9.686 22.918 1.00 91.31 99 GLY A N 1
ATOM 736 C CA . GLY A 1 99 ? -9.560 -11.102 22.820 1.00 91.31 99 GLY A CA 1
ATOM 737 C C . GLY A 1 99 ? -9.869 -11.593 21.407 1.00 91.31 99 GLY A C 1
ATOM 738 O O . GLY A 1 99 ? -10.304 -12.736 21.243 1.00 91.31 99 GLY A O 1
ATOM 739 N N . THR A 1 100 ? -9.627 -10.773 20.380 1.00 89.88 100 THR A N 1
ATOM 740 C CA . THR A 1 100 ? -9.781 -11.186 18.977 1.00 89.88 100 THR A CA 1
ATOM 741 C C . THR A 1 100 ? -8.755 -12.263 18.639 1.00 89.88 100 THR A C 1
ATOM 743 O O . THR A 1 100 ? -7.580 -12.119 18.958 1.00 89.88 100 THR A O 1
ATOM 746 N N . THR A 1 101 ? -9.182 -13.351 17.998 1.00 90.62 101 THR A N 1
ATOM 747 C CA . THR A 1 101 ? -8.302 -14.475 17.647 1.00 90.62 101 THR A CA 1
ATOM 748 C C . THR A 1 101 ? -7.673 -14.311 16.269 1.00 90.62 101 THR A C 1
ATOM 750 O O . THR A 1 101 ? -8.380 -13.997 15.313 1.00 90.62 101 THR A O 1
ATOM 753 N N . ALA A 1 102 ? -6.396 -14.658 16.161 1.00 84.75 102 ALA A N 1
ATOM 754 C CA . ALA A 1 102 ? -5.633 -14.800 14.928 1.00 84.75 102 ALA A CA 1
ATOM 755 C C . ALA A 1 102 ? -4.897 -16.156 14.906 1.00 84.75 102 ALA A C 1
ATOM 757 O O . ALA A 1 102 ? -4.776 -16.845 15.920 1.00 84.75 102 ALA A O 1
ATOM 758 N N . THR A 1 103 ? -4.395 -16.550 13.746 1.00 83.50 103 THR A N 1
ATOM 759 C CA . THR A 1 103 ? -3.641 -17.782 13.471 1.00 83.50 103 THR A CA 1
ATOM 760 C C . THR A 1 103 ? -2.295 -17.442 12.836 1.00 83.50 103 THR A C 1
ATOM 762 O O . THR A 1 103 ? -2.070 -16.305 12.445 1.00 83.50 103 THR A O 1
ATOM 765 N N . SER A 1 104 ? -1.389 -18.412 12.656 1.00 76.19 104 SER A N 1
ATOM 766 C CA . SER A 1 104 ? -0.116 -18.148 11.957 1.00 76.19 104 SER A CA 1
ATOM 767 C C . SER A 1 104 ? -0.287 -17.619 10.532 1.00 76.19 104 SER A C 1
ATOM 769 O O . SER A 1 104 ? 0.608 -16.946 10.047 1.00 76.19 104 SER A O 1
ATOM 771 N N . GLY A 1 105 ? -1.395 -17.947 9.855 1.00 63.09 105 GLY A N 1
ATOM 772 C CA . GLY A 1 105 ? -1.666 -17.463 8.497 1.00 63.09 105 GLY A CA 1
ATOM 773 C C . GLY A 1 105 ? -2.040 -15.983 8.448 1.00 63.09 105 GLY A C 1
ATOM 774 O O . GLY A 1 105 ? -1.939 -15.371 7.393 1.00 63.09 105 GLY A O 1
ATOM 775 N N . ASP A 1 106 ? -2.421 -15.413 9.590 1.00 69.12 106 ASP A N 1
ATOM 776 C CA . ASP A 1 106 ? -2.741 -13.996 9.723 1.00 69.12 106 ASP A CA 1
ATOM 777 C C . ASP A 1 106 ? -1.488 -13.151 9.984 1.00 69.12 106 ASP A C 1
ATOM 779 O O . ASP A 1 106 ? -1.605 -11.938 10.104 1.00 69.12 106 ASP A O 1
ATOM 783 N N . PHE A 1 107 ? -0.300 -13.763 10.079 1.00 75.06 107 PHE A N 1
ATOM 784 C CA . PHE A 1 107 ? 0.977 -13.077 10.264 1.00 75.06 107 PHE A CA 1
ATOM 785 C C . PHE A 1 107 ? 1.841 -13.224 9.011 1.00 75.06 107 PHE A C 1
ATOM 787 O O . PHE A 1 107 ? 2.056 -14.330 8.519 1.00 75.06 107 PHE A O 1
ATOM 794 N N . VAL A 1 108 ? 2.346 -12.100 8.502 1.00 55.75 108 VAL A N 1
ATOM 795 C CA . VAL A 1 108 ? 3.187 -12.046 7.291 1.00 55.75 108 VAL A CA 1
ATOM 796 C C . VAL A 1 108 ? 4.672 -12.184 7.575 1.00 55.75 108 VAL A C 1
ATOM 798 O O . VAL A 1 108 ? 5.432 -12.557 6.687 1.00 55.75 108 VAL A O 1
ATOM 801 N N . PHE A 1 109 ? 5.085 -11.921 8.813 1.00 55.72 109 PHE A N 1
ATOM 802 C CA . PHE A 1 109 ? 6.479 -12.001 9.228 1.00 55.72 109 PHE A CA 1
ATOM 803 C C . PHE A 1 109 ? 6.562 -12.619 10.614 1.00 55.72 109 PHE A C 1
ATOM 805 O O . PHE A 1 109 ? 5.790 -12.247 11.496 1.00 55.72 109 PHE A O 1
ATOM 812 N N . GLY A 1 110 ? 7.516 -13.529 10.813 1.00 65.06 110 GLY A N 1
ATOM 813 C CA . GLY A 1 110 ? 7.761 -14.188 12.095 1.00 65.06 110 GLY A CA 1
ATOM 814 C C . GLY A 1 110 ? 6.730 -15.260 12.473 1.00 65.06 110 GLY A C 1
ATOM 815 O O . GLY A 1 110 ? 5.610 -15.316 11.977 1.00 65.06 110 GLY A O 1
ATOM 816 N N . ASN A 1 111 ? 7.124 -16.150 13.385 1.00 80.75 111 ASN A N 1
ATOM 817 C CA . ASN A 1 111 ? 6.225 -17.151 13.955 1.00 80.75 111 ASN A CA 1
ATOM 818 C C . ASN A 1 111 ? 5.580 -16.592 15.239 1.00 80.75 111 ASN A C 1
ATOM 820 O O . ASN A 1 111 ? 6.294 -16.479 16.239 1.00 80.75 111 ASN A O 1
ATOM 824 N N . PRO A 1 112 ? 4.257 -16.329 15.274 1.00 86.88 112 PRO A N 1
ATOM 825 C CA . PRO A 1 112 ? 3.580 -15.792 16.460 1.00 86.88 112 PRO A CA 1
ATOM 826 C C . PRO A 1 112 ? 3.618 -16.723 17.677 1.00 86.88 112 PRO A C 1
ATOM 828 O O . PRO A 1 112 ? 3.340 -16.291 18.789 1.00 86.88 112 PRO A O 1
ATOM 831 N N . PHE A 1 113 ? 3.998 -17.992 17.502 1.00 90.38 113 PHE A N 1
ATOM 832 C CA . PHE A 1 113 ? 4.082 -18.983 18.576 1.00 90.38 113 PHE A CA 1
ATOM 833 C C . PHE A 1 113 ? 5.490 -19.161 19.162 1.00 90.38 113 PHE A C 1
ATOM 835 O O . PHE A 1 113 ? 5.667 -19.985 20.065 1.00 90.38 113 PHE A O 1
ATOM 842 N N . ALA A 1 114 ? 6.491 -18.438 18.655 1.00 87.62 114 ALA A N 1
ATOM 843 C CA . ALA A 1 114 ? 7.876 -18.520 19.107 1.00 87.62 114 ALA A CA 1
ATOM 844 C C . ALA A 1 114 ? 8.328 -17.208 19.761 1.00 87.62 114 ALA A C 1
ATOM 846 O O . ALA A 1 114 ? 7.919 -16.124 19.361 1.00 87.62 114 ALA A O 1
ATOM 847 N N . SER A 1 115 ? 9.203 -17.301 20.765 1.00 88.00 115 SER A N 1
ATOM 848 C CA . SER A 1 115 ? 9.790 -16.113 21.388 1.00 88.00 115 SER A CA 1
ATOM 849 C C . SER A 1 115 ? 10.779 -15.424 20.447 1.00 88.00 115 SER A C 1
ATOM 851 O O . SER A 1 115 ? 11.665 -16.085 19.906 1.00 88.00 115 SER A O 1
ATOM 853 N N . THR A 1 116 ? 10.709 -14.101 20.370 1.00 80.81 116 THR A N 1
ATOM 854 C CA . THR A 1 116 ? 11.549 -13.238 19.523 1.00 80.81 116 THR A CA 1
ATOM 855 C C . THR A 1 116 ? 12.506 -12.365 20.343 1.00 80.81 116 THR A C 1
ATOM 857 O O . THR A 1 116 ? 12.835 -11.249 19.960 1.00 80.81 116 THR A O 1
ATOM 860 N N . PHE A 1 117 ? 12.975 -12.833 21.505 1.00 78.94 117 PHE A N 1
ATOM 861 C CA . PHE A 1 117 ? 13.896 -12.049 22.339 1.00 78.94 117 PHE A CA 1
ATOM 862 C C . PHE A 1 117 ? 15.177 -11.677 21.575 1.00 78.94 117 PHE A C 1
ATOM 864 O O . PHE A 1 117 ? 15.975 -12.549 21.237 1.00 78.94 117 PHE A O 1
ATOM 871 N N . GLY A 1 118 ? 15.383 -10.376 21.348 1.00 69.94 118 GLY A N 1
ATOM 872 C CA . GLY A 1 118 ? 16.514 -9.865 20.565 1.00 69.94 118 GLY A CA 1
ATOM 873 C C . GLY A 1 118 ? 16.357 -10.011 19.046 1.00 69.94 118 GLY A C 1
ATOM 874 O O . GLY A 1 118 ? 17.320 -9.763 18.329 1.00 69.94 118 GLY A O 1
ATOM 875 N N . ALA A 1 119 ? 15.171 -10.395 18.573 1.00 71.75 119 ALA A N 1
ATOM 876 C CA . ALA A 1 119 ? 14.779 -10.464 17.170 1.00 71.75 119 ALA A CA 1
ATOM 877 C C . ALA A 1 119 ? 13.557 -9.563 16.919 1.00 71.75 119 ALA A C 1
ATOM 879 O O . ALA A 1 119 ? 12.987 -8.983 17.847 1.00 71.75 119 ALA A O 1
ATOM 880 N N . VAL A 1 120 ? 13.162 -9.433 15.654 1.00 64.56 120 VAL A N 1
ATOM 881 C CA . VAL A 1 120 ? 11.975 -8.669 15.268 1.00 64.56 120 VAL A CA 1
ATOM 882 C C . VAL A 1 120 ? 10.714 -9.458 15.633 1.00 64.56 120 VAL A C 1
ATOM 884 O O . VAL A 1 120 ? 10.664 -10.677 15.463 1.00 64.56 120 VAL A O 1
ATOM 887 N N . ASN A 1 121 ? 9.699 -8.777 16.171 1.00 79.88 121 ASN A N 1
ATOM 888 C CA . ASN A 1 121 ? 8.432 -9.423 16.504 1.00 79.88 121 ASN A CA 1
ATOM 889 C C . ASN A 1 121 ? 7.632 -9.789 15.245 1.00 79.88 121 ASN A C 1
ATOM 891 O O . ASN A 1 121 ? 7.822 -9.177 14.193 1.00 79.88 121 ASN A O 1
ATOM 895 N N . PRO A 1 122 ? 6.700 -10.747 15.351 1.00 81.88 122 PRO A N 1
ATOM 896 C CA . PRO A 1 122 ? 5.779 -11.044 14.273 1.00 81.88 122 PRO A CA 1
ATOM 897 C C . PRO A 1 122 ? 4.859 -9.862 13.965 1.00 81.88 122 PRO A C 1
ATOM 899 O O . PRO A 1 122 ? 4.562 -9.056 14.848 1.00 81.88 122 PRO A O 1
ATOM 902 N N . THR A 1 123 ? 4.374 -9.777 12.730 1.00 75.00 123 THR A N 1
ATOM 903 C CA . THR A 1 123 ? 3.355 -8.786 12.356 1.00 75.00 123 THR A CA 1
ATOM 904 C C . THR A 1 123 ? 2.202 -9.415 11.612 1.00 75.00 123 THR A C 1
ATOM 906 O O . THR A 1 123 ? 2.375 -10.326 10.798 1.00 75.00 123 THR A O 1
ATOM 909 N N . THR A 1 124 ? 1.018 -8.950 11.971 1.00 67.50 124 THR A N 1
ATOM 910 C CA . THR A 1 124 ? -0.233 -9.349 11.362 1.00 67.50 124 THR A CA 1
ATOM 911 C C . THR A 1 124 ? -0.410 -8.713 9.995 1.00 67.50 124 THR A C 1
ATOM 913 O O . THR A 1 124 ? 0.000 -7.587 9.743 1.00 67.50 124 THR A O 1
ATOM 916 N N . LEU A 1 125 ? -1.137 -9.411 9.131 1.00 55.53 125 LEU A N 1
ATOM 917 C CA . LEU A 1 125 ? -1.726 -8.869 7.913 1.00 55.53 125 LEU A CA 1
ATOM 918 C C . LEU A 1 125 ? -2.760 -7.756 8.190 1.00 55.53 125 LEU A C 1
ATOM 920 O O . LEU A 1 125 ? -3.329 -7.229 7.236 1.00 55.53 125 LEU A O 1
ATOM 924 N N . SER A 1 126 ? -3.033 -7.411 9.462 1.00 54.62 126 SER A N 1
ATOM 925 C CA . SER A 1 126 ? -3.850 -6.263 9.878 1.00 54.62 126 SER A CA 1
ATOM 926 C C . SER A 1 126 ? -3.810 -6.023 11.403 1.00 54.62 126 SER A C 1
ATOM 928 O O . SER A 1 126 ? -4.365 -6.841 12.139 1.00 54.62 126 SER A O 1
ATOM 930 N N . ALA A 1 127 ? -3.335 -4.854 11.868 1.00 41.34 127 ALA A N 1
ATOM 931 C CA . ALA A 1 127 ? -4.218 -3.748 12.307 1.00 41.34 127 ALA A CA 1
ATOM 932 C C . ALA A 1 127 ? -3.533 -2.626 13.150 1.00 41.34 127 ALA A C 1
ATOM 934 O O . ALA A 1 127 ? -3.755 -2.559 14.349 1.00 41.34 127 ALA A O 1
ATOM 935 N N . PRO A 1 128 ? -3.116 -1.520 12.537 1.00 40.75 128 PRO A N 1
ATOM 936 C CA . PRO A 1 128 ? -3.950 -0.338 12.548 1.00 40.75 128 PRO A CA 1
ATOM 937 C C . PRO A 1 128 ? -4.900 -0.520 11.371 1.00 40.75 128 PRO A C 1
ATOM 939 O O . PRO A 1 128 ? -4.459 -0.981 10.321 1.00 40.75 128 PRO A O 1
ATOM 942 N N . ALA A 1 129 ? -6.201 -0.287 11.574 1.00 45.41 129 ALA A N 1
ATOM 943 C CA . ALA A 1 129 ? -7.273 -0.431 10.579 1.00 45.41 129 ALA A CA 1
ATOM 944 C C . ALA A 1 129 ? -6.744 -0.516 9.141 1.00 45.41 129 ALA A C 1
ATOM 946 O O . ALA A 1 129 ? -6.338 0.529 8.659 1.00 45.41 129 ALA A O 1
ATOM 947 N N . ASN A 1 130 ? -6.681 -1.710 8.516 1.00 55.53 130 ASN A N 1
ATOM 948 C CA . ASN A 1 130 ? -6.128 -1.889 7.164 1.00 55.53 130 ASN A CA 1
ATOM 949 C C . ASN A 1 130 ? -6.766 -0.844 6.244 1.00 55.53 130 ASN A C 1
ATOM 951 O O . ASN A 1 130 ? -7.922 -1.036 5.840 1.00 55.53 130 ASN A O 1
ATOM 955 N N . PRO A 1 131 ? -6.087 0.288 5.984 1.00 75.31 131 PRO A N 1
ATOM 956 C CA . PRO A 1 131 ? -6.759 1.392 5.350 1.00 75.31 131 PRO A CA 1
ATOM 957 C C . PRO A 1 131 ? -6.960 0.964 3.909 1.00 75.31 131 PRO A C 1
ATOM 959 O O . PRO A 1 131 ? -6.095 0.318 3.306 1.00 75.31 131 PRO A O 1
ATOM 962 N N . ILE A 1 132 ? -8.142 1.252 3.382 1.00 89.81 132 ILE A N 1
ATOM 963 C CA . ILE A 1 132 ? -8.389 1.025 1.970 1.00 89.81 132 ILE A CA 1
ATOM 964 C C . ILE A 1 132 ? -7.598 2.102 1.232 1.00 89.81 132 ILE A C 1
ATOM 966 O O . ILE A 1 132 ? -7.903 3.282 1.372 1.00 89.81 132 ILE A O 1
ATOM 970 N N . LEU A 1 133 ? -6.559 1.692 0.508 1.00 95.06 133 LEU A N 1
ATOM 971 C CA . LEU A 1 133 ? -5.622 2.587 -0.171 1.00 95.06 133 LEU A CA 1
ATOM 972 C C . LEU A 1 133 ? -5.605 2.309 -1.672 1.00 95.06 133 LEU A C 1
ATOM 974 O O . LEU A 1 133 ? -5.908 1.198 -2.115 1.00 95.06 133 LEU A O 1
ATOM 978 N N . ILE A 1 134 ? -5.177 3.302 -2.443 1.00 97.94 134 ILE A N 1
ATOM 979 C CA . ILE A 1 134 ? -4.756 3.123 -3.831 1.00 97.94 134 ILE A CA 1
ATOM 980 C C . ILE A 1 134 ? -3.442 2.336 -3.795 1.00 97.94 134 ILE A C 1
ATOM 982 O O . ILE A 1 134 ? -2.495 2.755 -3.135 1.00 97.94 134 ILE A O 1
ATOM 986 N N . ASN A 1 135 ? -3.393 1.180 -4.453 1.00 96.94 135 ASN A N 1
ATOM 987 C CA . ASN A 1 135 ? -2.246 0.271 -4.415 1.00 96.94 135 ASN A CA 1
ATOM 988 C C . ASN A 1 135 ? -1.374 0.352 -5.665 1.00 96.94 135 ASN A C 1
ATOM 990 O O . ASN A 1 135 ? -0.155 0.352 -5.545 1.00 96.94 135 ASN A O 1
ATOM 994 N N . GLU A 1 136 ? -1.984 0.400 -6.846 1.00 97.62 136 GLU A N 1
ATOM 995 C CA . GLU A 1 136 ? -1.270 0.436 -8.121 1.00 97.62 136 GLU A CA 1
ATOM 996 C C . GLU A 1 136 ? -2.146 1.073 -9.205 1.00 97.62 136 GLU A C 1
ATOM 998 O O . GLU A 1 136 ? -3.351 0.824 -9.265 1.00 97.62 136 GLU A O 1
ATOM 1003 N N . PHE A 1 137 ? -1.562 1.909 -10.060 1.00 96.62 137 PHE A N 1
ATOM 1004 C CA . PHE A 1 137 ? -2.213 2.434 -11.257 1.00 96.62 137 PHE A CA 1
ATOM 1005 C C . PHE A 1 137 ? -1.193 2.908 -12.290 1.00 96.62 137 PHE A C 1
ATOM 1007 O O . PHE A 1 137 ? -0.037 3.175 -11.970 1.00 96.62 137 PHE A O 1
ATOM 1014 N N . GLU A 1 138 ? -1.638 3.051 -13.535 1.00 93.69 138 GLU A N 1
ATOM 1015 C CA . GLU A 1 138 ? -0.838 3.606 -14.628 1.00 93.69 138 GLU A CA 1
ATOM 1016 C C . GLU A 1 138 ? -1.343 5.024 -14.950 1.00 93.69 138 GLU A C 1
ATOM 1018 O O . GLU A 1 138 ? -2.386 5.144 -15.596 1.00 93.69 138 GLU A O 1
ATOM 1023 N N . PRO A 1 139 ? -0.664 6.101 -14.494 1.00 90.19 139 PRO A N 1
ATOM 1024 C CA . PRO A 1 139 ? -1.061 7.472 -14.824 1.00 90.19 139 PRO A CA 1
ATOM 1025 C C . PRO A 1 139 ? -0.993 7.760 -16.326 1.00 90.19 139 PRO A C 1
ATOM 1027 O O . PRO A 1 139 ? -1.830 8.486 -16.844 1.00 90.19 139 PRO A O 1
ATOM 1030 N N . ASN A 1 140 ? -0.001 7.184 -17.010 1.00 83.94 140 ASN A N 1
ATOM 1031 C CA . ASN A 1 140 ? 0.178 7.291 -18.454 1.00 83.94 140 ASN A CA 1
ATOM 1032 C C . ASN A 1 140 ? 0.650 5.943 -19.032 1.00 83.94 140 ASN A C 1
ATOM 1034 O O . ASN A 1 140 ? 1.857 5.708 -19.161 1.00 83.94 140 ASN A O 1
ATOM 1038 N N . PRO A 1 141 ? -0.264 5.001 -19.318 1.00 79.88 141 PRO A N 1
ATOM 1039 C CA . PRO A 1 141 ? 0.115 3.675 -19.791 1.00 79.88 141 PRO A CA 1
ATOM 1040 C C . PRO A 1 141 ? 0.783 3.744 -21.170 1.00 79.88 141 PRO A C 1
ATOM 1042 O O . PRO A 1 141 ? 0.349 4.458 -22.074 1.00 79.88 141 PRO A O 1
ATOM 1045 N N . SER A 1 142 ? 1.828 2.938 -21.374 1.00 71.50 142 SER A N 1
ATOM 1046 C CA . SER A 1 142 ? 2.556 2.921 -22.645 1.00 71.50 142 SER A CA 1
ATOM 1047 C C . SER A 1 142 ? 1.653 2.516 -23.818 1.00 71.50 142 SER A C 1
ATOM 1049 O O . SER A 1 142 ? 1.075 1.429 -23.830 1.00 71.50 142 SER A O 1
ATOM 1051 N N . GLY A 1 143 ? 1.613 3.331 -24.874 1.00 74.50 143 GLY A N 1
ATOM 1052 C CA . GLY A 1 143 ? 0.884 3.012 -26.102 1.00 74.50 143 GLY A CA 1
ATOM 1053 C C . GLY A 1 143 ? -0.004 4.153 -26.581 1.00 74.50 143 GLY A C 1
ATOM 1054 O O . GLY A 1 143 ? 0.364 5.318 -26.488 1.00 74.50 143 GLY A O 1
ATOM 1055 N N . SER A 1 144 ? -1.140 3.814 -27.192 1.00 76.62 144 SER A N 1
ATOM 1056 C CA . SER A 1 144 ? -2.175 4.798 -27.518 1.00 76.62 144 SER A CA 1
ATOM 1057 C C . SER A 1 144 ? -3.048 5.057 -26.299 1.00 76.62 144 SER A C 1
ATOM 1059 O O . SER A 1 144 ? -3.412 4.090 -25.633 1.00 76.62 144 SER A O 1
ATOM 1061 N N . ASP A 1 145 ? -3.461 6.308 -26.130 1.00 80.25 145 ASP A N 1
ATOM 1062 C CA . ASP A 1 145 ? -4.425 6.759 -25.125 1.00 80.25 145 ASP A CA 1
ATOM 1063 C C . ASP A 1 145 ? -5.621 5.786 -24.983 1.00 80.25 145 ASP A C 1
ATOM 1065 O O . ASP A 1 145 ? -6.375 5.587 -25.955 1.00 80.25 145 ASP A O 1
ATOM 1069 N N . PRO A 1 146 ? -5.743 5.069 -23.850 1.00 85.44 146 PRO A N 1
ATOM 1070 C CA . PRO A 1 146 ? -6.785 4.075 -23.668 1.00 85.44 146 PRO A CA 1
ATOM 1071 C C . PRO A 1 146 ? -8.132 4.739 -23.358 1.00 85.44 146 PRO A C 1
ATOM 1073 O O . PRO A 1 146 ? -8.227 5.869 -22.912 1.00 85.44 146 PRO A O 1
ATOM 1076 N N . ALA A 1 147 ? -9.232 4.011 -23.560 1.00 87.69 147 ALA A N 1
ATOM 1077 C CA . ALA A 1 147 ? -10.553 4.499 -23.139 1.00 87.69 147 ALA A CA 1
ATOM 1078 C C . ALA A 1 147 ? -10.812 4.304 -21.630 1.00 87.69 147 ALA A C 1
ATOM 1080 O O . ALA A 1 147 ? -11.755 4.868 -21.073 1.00 87.69 147 ALA A O 1
ATOM 1081 N N . SER A 1 148 ? -10.027 3.439 -20.988 1.00 91.62 148 SER A N 1
ATOM 1082 C CA . SER A 1 148 ? -10.188 3.022 -19.598 1.00 91.62 148 SER A CA 1
ATOM 1083 C C . SER A 1 148 ? -8.869 2.509 -19.044 1.00 91.62 148 SER A C 1
ATOM 1085 O O . SER A 1 148 ? -8.125 1.860 -19.782 1.00 91.62 148 SER A O 1
ATOM 1087 N N . VAL A 1 149 ? -8.657 2.682 -17.744 1.00 93.25 149 VAL A N 1
ATOM 1088 C CA . VAL A 1 149 ? -7.471 2.194 -17.029 1.00 93.25 149 VAL A CA 1
ATOM 1089 C C . VAL A 1 149 ? -7.856 1.305 -15.851 1.00 93.25 149 VAL A C 1
ATOM 1091 O O . VAL A 1 149 ? -8.981 1.370 -15.339 1.00 93.25 149 VAL A O 1
ATOM 1094 N N . SER A 1 150 ? -6.916 0.458 -15.439 1.00 95.31 150 SER A N 1
ATOM 1095 C CA . SER A 1 150 ? -7.020 -0.345 -14.223 1.00 95.31 150 SER A CA 1
ATOM 1096 C C . SER A 1 150 ? -6.457 0.430 -13.040 1.00 95.31 150 SER A C 1
ATOM 1098 O O . SER A 1 150 ? -5.379 1.008 -13.140 1.00 95.31 150 SER A O 1
ATOM 1100 N N . ILE A 1 151 ? -7.173 0.397 -11.920 1.00 97.69 151 ILE A N 1
ATOM 1101 C CA . ILE A 1 151 ? -6.700 0.876 -10.621 1.00 97.69 151 ILE A CA 1
ATOM 1102 C C . ILE A 1 151 ? -6.798 -0.301 -9.665 1.00 97.69 151 ILE A C 1
ATOM 1104 O O . ILE A 1 151 ? -7.861 -0.909 -9.533 1.00 97.69 151 ILE A O 1
ATOM 1108 N N . GLU A 1 152 ? -5.706 -0.631 -8.998 1.00 98.38 152 GLU A N 1
ATOM 1109 C CA . GLU A 1 152 ? -5.720 -1.572 -7.896 1.00 98.38 152 GLU A CA 1
ATOM 1110 C C . GLU A 1 152 ? -5.856 -0.836 -6.576 1.00 98.38 152 GLU A C 1
ATOM 1112 O O . GLU A 1 152 ? -5.170 0.150 -6.312 1.00 98.38 152 GLU A O 1
ATOM 1117 N N . LEU A 1 153 ? -6.730 -1.356 -5.729 1.00 98.00 153 LEU A N 1
ATOM 1118 C CA . LEU A 1 153 ? -6.859 -0.974 -4.340 1.00 98.00 153 LEU A CA 1
ATOM 1119 C C . LEU A 1 153 ? -6.326 -2.092 -3.455 1.00 98.00 153 LEU A C 1
ATOM 1121 O O . LEU A 1 153 ? -6.477 -3.273 -3.773 1.00 98.00 153 LEU A O 1
ATOM 1125 N N . ARG A 1 154 ? -5.798 -1.712 -2.296 1.00 92.31 154 ARG A N 1
ATOM 1126 C CA . ARG A 1 154 ? -5.478 -2.634 -1.206 1.00 92.31 154 ARG A CA 1
ATOM 1127 C C . ARG A 1 154 ? -6.420 -2.397 -0.040 1.00 92.31 154 ARG A C 1
ATOM 1129 O O . ARG A 1 154 ? -6.812 -1.262 0.217 1.00 92.31 154 ARG A O 1
ATOM 1136 N N . GLY A 1 155 ? -6.772 -3.454 0.672 1.00 86.94 155 GLY A N 1
ATOM 1137 C CA . GLY A 1 155 ? -7.679 -3.395 1.807 1.00 86.94 155 GLY A CA 1
ATOM 1138 C C . GLY A 1 155 ? -7.786 -4.739 2.527 1.00 86.94 155 GLY A C 1
ATOM 1139 O O . GLY A 1 155 ? -6.979 -5.639 2.296 1.00 86.94 155 GLY A O 1
ATOM 1140 N N . PRO A 1 156 ? -8.769 -4.898 3.428 1.00 78.75 156 PRO A N 1
ATOM 1141 C CA . PRO A 1 156 ? -8.940 -6.132 4.188 1.00 78.75 156 PRO A CA 1
ATOM 1142 C C . PRO A 1 156 ? -9.241 -7.333 3.267 1.00 78.75 156 PRO A C 1
ATOM 1144 O O . PRO A 1 156 ? -10.240 -7.276 2.545 1.00 78.75 156 PRO A O 1
ATOM 1147 N N . PRO A 1 157 ? -8.458 -8.433 3.304 1.00 80.44 157 PRO A N 1
ATOM 1148 C CA . PRO A 1 157 ? -8.722 -9.628 2.497 1.00 80.44 157 PRO A CA 1
ATOM 1149 C C . PRO A 1 157 ? -10.142 -10.172 2.680 1.00 80.44 157 PRO A C 1
ATOM 1151 O O . PRO A 1 157 ? -10.628 -10.322 3.802 1.00 80.44 157 PRO A O 1
ATOM 1154 N N . GLY A 1 158 ? -10.837 -10.452 1.574 1.00 79.00 158 GLY A N 1
ATOM 1155 C CA . GLY A 1 158 ? -12.244 -10.873 1.581 1.00 79.00 158 GLY A CA 1
ATOM 1156 C C . GLY A 1 158 ? -13.254 -9.784 1.977 1.00 79.00 158 GLY A C 1
ATOM 1157 O O . GLY A 1 158 ? -14.460 -10.048 1.983 1.00 79.00 158 GLY A O 1
ATOM 1158 N N . GLY A 1 159 ? -12.797 -8.572 2.302 1.00 81.94 159 GLY A N 1
ATOM 1159 C CA . GLY A 1 159 ? -13.646 -7.425 2.604 1.00 81.94 159 GLY A CA 1
ATOM 1160 C C . GLY A 1 159 ? -14.358 -6.903 1.357 1.00 81.94 159 GLY A C 1
ATOM 1161 O O . GLY A 1 159 ? -13.813 -6.926 0.256 1.00 81.94 159 GLY A O 1
ATOM 1162 N N . SER A 1 160 ? -15.587 -6.416 1.513 1.00 90.56 160 SER A N 1
ATOM 1163 C CA . SER A 1 160 ? -16.286 -5.686 0.451 1.00 90.56 160 SER A CA 1
ATOM 1164 C C . SER A 1 160 ? -15.982 -4.196 0.534 1.00 90.56 160 SER A C 1
ATOM 1166 O O . SER A 1 160 ? -15.997 -3.636 1.630 1.00 90.56 160 SER A O 1
ATOM 1168 N N . PHE A 1 161 ? -15.826 -3.543 -0.613 1.00 93.12 161 PHE A N 1
ATOM 1169 C CA . PHE A 1 161 ? -15.699 -2.094 -0.710 1.00 93.12 161 PHE A CA 1
ATOM 1170 C C . PHE A 1 161 ? -16.737 -1.513 -1.668 1.00 93.12 161 PHE A C 1
ATOM 1172 O O . PHE A 1 161 ? -17.106 -2.123 -2.674 1.00 93.12 161 PHE A O 1
ATOM 1179 N N . THR A 1 162 ? -17.233 -0.325 -1.344 1.00 95.94 162 THR A N 1
ATOM 1180 C CA . THR A 1 162 ? -18.028 0.525 -2.230 1.00 95.94 162 THR A CA 1
ATOM 1181 C C . THR A 1 162 ? -17.635 1.960 -1.921 1.00 95.94 162 THR A C 1
ATOM 1183 O O . THR A 1 162 ? -17.600 2.335 -0.754 1.00 95.94 162 THR A O 1
ATOM 1186 N N . GLY A 1 163 ? -17.306 2.723 -2.955 1.00 96.12 163 GLY A N 1
ATOM 1187 C CA . GLY A 1 163 ? -16.793 4.078 -2.824 1.00 96.12 163 GLY A CA 1
ATOM 1188 C C . GLY A 1 163 ? -16.625 4.723 -4.192 1.00 96.12 163 GLY A C 1
ATOM 1189 O O . GLY A 1 163 ? -17.259 4.310 -5.167 1.00 96.12 163 GLY A O 1
ATOM 1190 N N . SER A 1 164 ? -15.746 5.715 -4.277 1.00 97.19 164 SER A N 1
ATOM 1191 C CA . SER A 1 164 ? -15.516 6.465 -5.511 1.00 97.19 164 SER A CA 1
ATOM 1192 C C . SER A 1 164 ? -14.039 6.729 -5.761 1.00 97.19 164 SER A C 1
ATOM 1194 O O . SER A 1 164 ? -13.289 7.001 -4.828 1.00 97.19 164 SER A O 1
ATOM 1196 N N . LEU A 1 165 ? -13.648 6.712 -7.035 1.00 97.50 165 LEU A N 1
ATOM 1197 C CA . LEU A 1 165 ? -12.361 7.208 -7.516 1.00 97.50 165 LEU A CA 1
ATOM 1198 C C . LEU A 1 165 ? -12.584 8.450 -8.368 1.00 97.50 165 LEU A C 1
ATOM 1200 O O . LEU A 1 165 ? -13.359 8.435 -9.334 1.00 97.50 165 LEU A O 1
ATOM 1204 N N . ILE A 1 166 ? -11.880 9.518 -8.015 1.00 96.56 166 ILE A N 1
ATOM 1205 C CA . ILE A 1 166 ? -11.916 10.784 -8.740 1.00 96.56 166 ILE A CA 1
ATOM 1206 C C . ILE A 1 166 ? -10.504 11.219 -9.110 1.00 96.56 166 ILE A C 1
ATOM 1208 O O . ILE A 1 166 ? -9.562 10.928 -8.380 1.00 96.56 166 ILE A O 1
ATOM 1212 N N . ALA A 1 167 ? -10.367 11.951 -10.211 1.00 96.25 167 ALA A N 1
ATOM 1213 C CA . ALA A 1 167 ? -9.139 12.674 -10.526 1.00 96.25 167 ALA A CA 1
ATOM 1214 C C . ALA A 1 167 ? -9.421 14.170 -10.417 1.00 96.25 167 ALA A C 1
ATOM 1216 O O . ALA A 1 167 ? -10.386 14.665 -11.011 1.00 96.25 167 ALA A O 1
ATOM 1217 N N . VAL A 1 168 ? -8.607 14.871 -9.637 1.00 96.00 168 VAL A N 1
ATOM 1218 C CA . VAL A 1 168 ? -8.648 16.323 -9.480 1.00 96.00 168 VAL A CA 1
ATOM 1219 C C . VAL A 1 168 ? -7.569 16.928 -10.362 1.00 96.00 168 VAL A C 1
ATOM 1221 O O . VAL A 1 168 ? -6.401 16.590 -10.224 1.00 96.00 168 VAL A O 1
ATOM 1224 N N . GLU A 1 169 ? -7.974 17.810 -11.263 1.00 93.88 169 GLU A N 1
ATOM 1225 C CA . GLU A 1 169 ? -7.109 18.495 -12.219 1.00 93.88 169 GLU A CA 1
ATOM 1226 C C . GLU A 1 169 ? -6.039 19.349 -11.527 1.00 93.88 169 GLU A C 1
ATOM 1228 O O . GLU A 1 169 ? -6.377 20.125 -10.627 1.00 93.88 169 GLU A O 1
ATOM 1233 N N . ALA A 1 170 ? -4.791 19.264 -11.999 1.00 92.81 170 ALA A N 1
ATOM 1234 C CA . ALA A 1 170 ? -3.666 20.043 -11.484 1.00 92.81 170 ALA A CA 1
ATOM 1235 C C . ALA A 1 170 ? -2.959 20.911 -12.545 1.00 92.81 170 ALA A C 1
ATOM 1237 O O . ALA A 1 170 ? -2.108 21.715 -12.177 1.00 92.81 170 ALA A O 1
ATOM 1238 N N . ASN A 1 171 ? -3.355 20.882 -13.826 1.00 87.25 171 ASN A N 1
ATOM 1239 C CA . ASN A 1 171 ? -2.809 21.812 -14.835 1.00 87.25 171 ASN A CA 1
ATOM 1240 C C . ASN A 1 171 ? -3.206 23.283 -14.590 1.00 87.25 171 ASN A C 1
ATOM 1242 O O . ASN A 1 171 ? -2.657 24.221 -15.179 1.00 87.25 171 ASN A O 1
ATOM 1246 N N . LEU A 1 172 ? -4.229 23.512 -13.764 1.00 84.00 172 LEU A N 1
ATOM 1247 C CA . LEU A 1 172 ? -4.744 24.832 -13.423 1.00 84.00 172 LEU A CA 1
ATOM 1248 C C . LEU A 1 172 ? -4.748 25.005 -11.906 1.00 84.00 172 LEU A C 1
ATOM 1250 O O . LEU A 1 172 ? -5.116 24.102 -11.167 1.00 84.00 172 LEU A O 1
ATOM 1254 N N . ALA A 1 173 ? -4.486 26.227 -11.440 1.00 82.62 173 ALA A N 1
ATOM 1255 C CA . ALA A 1 173 ? -4.503 26.548 -10.009 1.00 82.62 173 ALA A CA 1
ATOM 1256 C C . ALA A 1 173 ? -5.887 26.413 -9.340 1.00 82.62 173 ALA A C 1
ATOM 1258 O O . ALA A 1 173 ? -6.017 26.596 -8.133 1.00 82.62 173 ALA A O 1
ATOM 1259 N N . THR A 1 174 ? -6.947 26.193 -10.123 1.00 88.75 174 THR A N 1
ATOM 1260 C CA . THR A 1 174 ? -8.292 25.932 -9.600 1.00 88.75 174 THR A CA 1
ATOM 1261 C C . THR A 1 174 ? -8.562 24.434 -9.702 1.00 88.75 174 THR A C 1
ATOM 1263 O O . THR A 1 174 ? -8.788 23.961 -10.817 1.00 88.75 174 THR A O 1
ATOM 1266 N N . PRO A 1 175 ? -8.567 23.699 -8.577 1.00 89.75 175 PRO A N 1
ATOM 1267 C CA . PRO A 1 175 ? -8.777 22.260 -8.596 1.00 89.75 175 PRO A CA 1
ATOM 1268 C C . PRO A 1 175 ? -10.219 21.958 -9.016 1.00 89.75 175 PRO A C 1
ATOM 1270 O O . PRO A 1 175 ? -11.185 22.484 -8.451 1.00 89.75 175 PRO A O 1
ATOM 1273 N N . THR A 1 176 ? -10.375 21.125 -10.042 1.00 94.25 176 THR A N 1
ATOM 1274 C CA . THR A 1 176 ? -11.684 20.695 -10.554 1.00 94.25 176 THR A CA 1
ATOM 1275 C C . THR A 1 176 ? -11.708 19.191 -10.742 1.00 94.25 176 THR A C 1
ATOM 1277 O O . THR A 1 176 ? -10.680 18.578 -11.009 1.00 94.25 176 THR A O 1
ATOM 1280 N N . VAL A 1 177 ? -12.878 18.580 -10.590 1.00 94.75 177 VAL A N 1
ATOM 1281 C CA . VAL A 1 177 ? -13.038 17.135 -10.783 1.00 94.75 177 VAL A CA 1
ATOM 1282 C C . VAL A 1 177 ? -12.983 16.822 -12.281 1.00 94.75 177 VAL A C 1
ATOM 1284 O O . VAL A 1 177 ? -13.946 17.092 -12.998 1.00 94.75 177 VAL A O 1
ATOM 1287 N N . ASN A 1 178 ? -11.881 16.241 -12.757 1.00 92.31 178 ASN A N 1
ATOM 1288 C CA . ASN A 1 178 ? -11.703 15.815 -14.151 1.00 92.31 178 ASN A CA 1
ATOM 1289 C C . ASN A 1 178 ? -12.102 14.345 -14.369 1.00 92.31 178 ASN A C 1
ATOM 1291 O O . ASN A 1 178 ? -12.478 13.957 -15.471 1.00 92.31 178 ASN A O 1
ATOM 1295 N N . ARG A 1 179 ? -12.106 13.508 -13.324 1.00 93.69 179 ARG A N 1
ATOM 1296 C CA . ARG A 1 179 ? -12.678 12.151 -13.389 1.00 93.69 179 ARG A CA 1
ATOM 1297 C C . ARG A 1 179 ? -13.541 11.847 -12.188 1.00 93.69 179 ARG A C 1
ATOM 1299 O O . ARG A 1 179 ? -13.277 12.328 -11.096 1.00 93.69 179 ARG A O 1
ATOM 1306 N N . SER A 1 180 ? -14.582 11.054 -12.414 1.00 95.56 180 SER A N 1
ATOM 1307 C CA . SER A 1 180 ? -15.591 10.727 -11.413 1.00 95.56 180 SER A CA 1
ATOM 1308 C C . SER A 1 180 ? -16.179 9.349 -11.707 1.00 95.56 180 SER A C 1
ATOM 1310 O O . SER A 1 180 ? -16.900 9.173 -12.690 1.00 95.56 180 SER A O 1
ATOM 1312 N N . ASN A 1 181 ? -15.818 8.351 -10.897 1.00 96.44 181 ASN A N 1
ATOM 1313 C CA . ASN A 1 181 ? -16.229 6.962 -11.087 1.00 96.44 181 ASN A CA 1
ATOM 1314 C C . ASN A 1 181 ? -16.668 6.355 -9.748 1.00 96.44 181 ASN A C 1
ATOM 1316 O O . ASN A 1 181 ? -15.900 6.343 -8.789 1.00 96.44 181 ASN A O 1
ATOM 1320 N N . ALA A 1 182 ? -17.882 5.804 -9.699 1.00 96.69 182 ALA A N 1
ATOM 1321 C CA . ALA A 1 182 ? -18.307 4.946 -8.597 1.00 96.69 182 ALA A CA 1
ATOM 1322 C C . ALA A 1 182 ? -17.692 3.552 -8.780 1.00 96.69 182 ALA A C 1
ATOM 1324 O O . ALA A 1 182 ? -17.718 3.002 -9.884 1.00 96.69 182 ALA A O 1
ATOM 1325 N N . ILE A 1 183 ? -17.170 2.972 -7.704 1.00 97.31 183 ILE A N 1
ATOM 1326 C CA . ILE A 1 183 ? -16.492 1.675 -7.724 1.00 97.31 183 ILE A CA 1
ATOM 1327 C C . ILE A 1 183 ? -16.994 0.775 -6.596 1.00 97.31 183 ILE A C 1
ATOM 1329 O O . ILE A 1 183 ? -17.422 1.230 -5.537 1.00 97.31 183 ILE A O 1
ATOM 1333 N N . SER A 1 184 ? -16.959 -0.534 -6.830 1.00 96.75 184 SER A N 1
ATOM 1334 C CA . SER A 1 184 ? -17.294 -1.530 -5.814 1.00 96.75 184 SER A CA 1
ATOM 1335 C C . SER A 1 184 ? -16.633 -2.865 -6.128 1.00 96.75 184 SER A C 1
ATOM 1337 O O . SER A 1 184 ? -16.316 -3.149 -7.284 1.00 96.75 184 SER A O 1
ATOM 1339 N N . GLY A 1 185 ? -16.438 -3.691 -5.105 1.00 96.25 185 GLY A N 1
ATOM 1340 C CA . GLY A 1 185 ? -15.856 -5.014 -5.275 1.00 96.25 185 GLY A CA 1
ATOM 1341 C C . GLY A 1 185 ? -15.597 -5.731 -3.961 1.00 96.25 185 GLY A C 1
ATOM 1342 O O . GLY A 1 185 ? -16.021 -5.286 -2.893 1.00 96.25 185 GLY A O 1
ATOM 1343 N N . ILE A 1 186 ? -14.916 -6.868 -4.061 1.00 92.12 186 ILE A N 1
ATOM 1344 C CA . ILE A 1 186 ? -14.466 -7.673 -2.926 1.00 92.12 186 ILE A CA 1
ATOM 1345 C C . ILE A 1 186 ? -12.960 -7.853 -3.083 1.00 92.12 186 ILE A C 1
ATOM 1347 O O . ILE A 1 186 ? -12.518 -8.260 -4.158 1.00 92.12 186 ILE A O 1
ATOM 1351 N N . PHE A 1 187 ? -12.201 -7.550 -2.034 1.00 88.38 187 PHE A N 1
ATOM 1352 C CA . PHE A 1 187 ? -10.767 -7.803 -1.997 1.00 88.38 187 PHE A CA 1
ATOM 1353 C C . PHE A 1 187 ? -10.496 -9.309 -2.025 1.00 88.38 187 PHE A C 1
ATOM 1355 O O . PHE A 1 187 ? -11.187 -10.093 -1.367 1.00 88.38 187 PHE A O 1
ATOM 1362 N N . ASP A 1 188 ? -9.488 -9.722 -2.781 1.00 80.06 188 ASP A N 1
ATOM 1363 C CA . ASP A 1 188 ? -9.086 -11.118 -2.880 1.00 80.06 188 ASP A CA 1
ATOM 1364 C C . ASP A 1 188 ? -8.401 -11.627 -1.592 1.00 80.06 188 ASP A C 1
ATOM 1366 O O . ASP A 1 188 ? -8.409 -10.980 -0.540 1.00 80.06 188 ASP A O 1
ATOM 1370 N N . THR A 1 189 ? -7.815 -12.825 -1.649 1.00 77.81 189 THR A N 1
ATOM 1371 C CA . THR A 1 189 ? -7.101 -13.419 -0.507 1.00 77.81 189 THR A CA 1
ATOM 1372 C C . THR A 1 189 ? -5.838 -12.661 -0.106 1.00 77.81 189 THR A C 1
ATOM 1374 O O . THR A 1 189 ? -5.366 -12.853 1.009 1.00 77.81 189 THR A O 1
ATOM 1377 N N . ASN A 1 190 ? -5.297 -11.825 -0.992 1.00 75.31 190 ASN A N 1
ATOM 1378 C CA . ASN A 1 190 ? -4.144 -10.967 -0.736 1.00 75.31 190 ASN A CA 1
ATOM 1379 C C . ASN A 1 190 ? -4.564 -9.550 -0.317 1.00 75.31 190 ASN A C 1
ATOM 1381 O O . ASN A 1 190 ? -3.702 -8.713 -0.069 1.00 75.31 190 ASN A O 1
ATOM 1385 N N . GLY A 1 191 ? -5.869 -9.265 -0.231 1.00 83.62 191 GLY A N 1
ATOM 1386 C CA . GLY A 1 191 ? -6.353 -7.924 0.081 1.00 83.62 191 GLY A CA 1
ATOM 1387 C C . GLY A 1 191 ? -6.358 -6.982 -1.119 1.00 83.62 191 GLY A C 1
ATOM 1388 O O . GLY A 1 191 ? -6.371 -5.775 -0.911 1.00 83.62 191 GLY A O 1
ATOM 1389 N N . LEU A 1 192 ? -6.351 -7.499 -2.352 1.00 89.56 192 LEU A N 1
ATOM 1390 C CA . LEU A 1 192 ? -6.282 -6.701 -3.578 1.00 89.56 192 LEU A CA 1
ATOM 1391 C C . LEU A 1 192 ? -7.633 -6.644 -4.293 1.00 89.56 192 LEU A C 1
ATOM 1393 O O . LEU A 1 192 ? -8.367 -7.632 -4.367 1.00 89.56 192 LEU A O 1
ATOM 1397 N N . LEU A 1 193 ? -7.970 -5.474 -4.827 1.00 96.44 193 LEU A N 1
ATOM 1398 C CA . LEU A 1 193 ? -9.167 -5.238 -5.626 1.00 96.44 193 LEU A CA 1
ATOM 1399 C C . LEU A 1 193 ? -8.799 -4.415 -6.860 1.00 96.44 193 LEU A C 1
ATOM 1401 O O . LEU A 1 193 ? -8.549 -3.219 -6.759 1.00 96.44 193 LEU A O 1
ATOM 1405 N N . VAL A 1 194 ? -8.839 -5.042 -8.034 1.00 98.19 194 VAL A N 1
ATOM 1406 C CA . VAL A 1 194 ? -8.657 -4.349 -9.315 1.00 98.19 194 VAL A CA 1
ATOM 1407 C C . VAL A 1 194 ? -10.009 -3.856 -9.827 1.00 98.19 194 VAL A C 1
ATOM 1409 O O . VAL A 1 194 ? -10.940 -4.642 -10.023 1.00 98.19 194 VAL A O 1
ATOM 1412 N N . VAL A 1 195 ? -10.112 -2.552 -10.068 1.00 97.50 195 VAL A N 1
ATOM 1413 C CA . VAL A 1 195 ? -11.274 -1.891 -10.673 1.00 97.50 195 VAL A CA 1
ATOM 1414 C C . VAL A 1 195 ? -10.884 -1.230 -11.989 1.00 97.50 195 VAL A C 1
ATOM 1416 O O . VAL A 1 195 ? -9.726 -0.899 -12.221 1.00 97.50 195 VAL A O 1
ATOM 1419 N N . THR A 1 196 ? -11.865 -1.020 -12.862 1.00 95.69 196 THR A N 1
ATOM 1420 C CA . THR A 1 196 ? -11.673 -0.300 -14.125 1.00 95.69 196 THR A CA 1
ATOM 1421 C C . THR A 1 196 ? -12.423 1.019 -14.067 1.00 95.69 196 THR A C 1
ATOM 1423 O O . THR A 1 196 ? -13.613 1.039 -13.746 1.00 95.69 196 THR A O 1
ATOM 1426 N N . ILE A 1 197 ? -11.739 2.107 -14.407 1.00 94.19 197 ILE A N 1
ATOM 1427 C CA . ILE A 1 197 ? -12.316 3.451 -14.481 1.00 94.19 197 ILE A CA 1
ATOM 1428 C C . ILE A 1 197 ? -12.109 4.050 -15.872 1.00 94.19 197 ILE A C 1
ATOM 1430 O O . ILE A 1 197 ? -11.364 3.512 -16.693 1.00 94.19 197 ILE A O 1
ATOM 1434 N N . SER A 1 198 ? -12.784 5.168 -16.140 1.00 91.38 198 SER A N 1
ATOM 1435 C CA . SER A 1 198 ? -12.468 6.000 -17.310 1.00 91.38 198 SER A CA 1
ATOM 1436 C C . SER A 1 198 ? -11.003 6.436 -17.257 1.00 91.38 198 SER A C 1
ATOM 1438 O O . SER A 1 198 ? -10.511 6.723 -16.167 1.00 91.38 198 SER A O 1
ATOM 1440 N N . ASP A 1 199 ? -10.341 6.483 -18.413 1.00 90.00 199 ASP A N 1
ATOM 1441 C CA . ASP A 1 199 ? -8.924 6.856 -18.534 1.00 90.00 199 ASP A CA 1
ATOM 1442 C C . ASP A 1 199 ? -8.574 8.150 -17.783 1.00 90.00 199 ASP A C 1
ATOM 1444 O O . ASP A 1 199 ? -9.408 9.047 -17.742 1.00 90.00 199 ASP A O 1
ATOM 1448 N N . LEU A 1 200 ? -7.389 8.247 -17.175 1.00 87.19 200 LEU A N 1
ATOM 1449 C CA . LEU A 1 200 ? -7.024 9.347 -16.273 1.00 87.19 200 LEU A CA 1
ATOM 1450 C C . LEU A 1 200 ? -6.587 10.646 -16.983 1.00 87.19 200 LEU A C 1
ATOM 1452 O O . LEU A 1 200 ? -6.457 11.659 -16.301 1.00 87.19 200 LEU A O 1
ATOM 1456 N N . GLU A 1 201 ? -6.494 10.662 -18.319 1.00 73.56 201 GLU A N 1
ATOM 1457 C CA . GLU A 1 201 ? -5.753 11.663 -19.112 1.00 73.56 201 GLU A CA 1
ATOM 1458 C C . GLU A 1 201 ? -4.276 11.750 -18.708 1.00 73.56 201 GLU A C 1
ATOM 1460 O O . GLU A 1 201 ? -3.849 11.182 -17.702 1.00 73.56 201 GLU A O 1
ATOM 1465 N N . ASN A 1 202 ? -3.475 12.445 -19.524 1.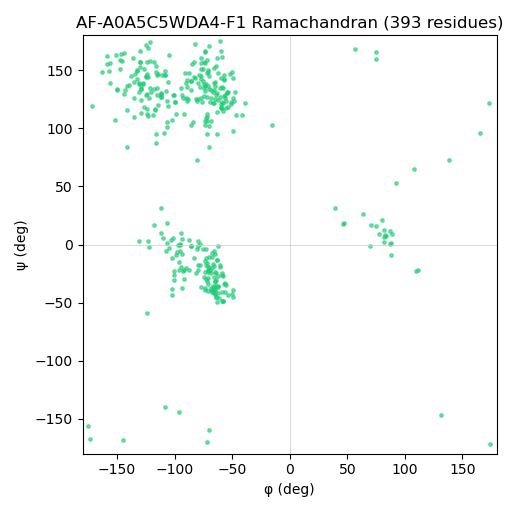00 78.69 202 ASN A N 1
ATOM 1466 C CA . ASN A 1 202 ? -2.062 12.669 -19.220 1.00 78.69 202 ASN A CA 1
ATOM 1467 C C . ASN A 1 202 ? -1.895 13.215 -17.785 1.00 78.69 202 ASN A C 1
ATOM 1469 O O . ASN A 1 202 ? -2.784 13.944 -17.327 1.00 78.69 202 ASN A O 1
ATOM 1473 N N . PRO A 1 203 ? -0.788 12.903 -17.084 1.00 80.50 203 PRO A N 1
ATOM 1474 C CA . PRO A 1 203 ? -0.597 13.319 -15.701 1.00 80.50 203 PRO A CA 1
ATOM 1475 C C . PRO A 1 203 ? -0.600 14.845 -15.522 1.00 80.50 203 PRO A C 1
ATOM 1477 O O . PRO A 1 203 ? -0.691 15.598 -16.485 1.00 80.50 203 PRO A O 1
ATOM 1480 N N . SER A 1 204 ? -0.525 15.280 -14.262 1.00 91.69 204 SER A N 1
ATOM 1481 C CA . SER A 1 204 ? -1.042 16.550 -13.712 1.00 91.69 204 SER A CA 1
ATOM 1482 C C . SER A 1 204 ? -2.455 16.441 -13.149 1.00 91.69 204 SER A C 1
ATOM 1484 O O . SER A 1 204 ? -3.354 17.237 -13.429 1.00 91.69 204 SER A O 1
ATOM 1486 N N . PHE A 1 205 ? -2.619 15.467 -12.251 1.00 95.19 205 PHE A N 1
ATOM 1487 C CA . PHE A 1 205 ? -3.821 15.282 -11.446 1.00 95.19 205 PHE A CA 1
ATOM 1488 C C . PHE A 1 205 ? -3.506 14.732 -10.047 1.00 95.19 205 PHE A C 1
ATOM 1490 O O . PHE A 1 205 ? -2.445 14.166 -9.790 1.00 95.19 205 PHE A O 1
ATOM 1497 N N . THR A 1 206 ? -4.469 14.839 -9.134 1.00 96.94 206 THR A N 1
ATOM 1498 C CA . THR A 1 206 ? -4.517 14.047 -7.898 1.00 96.94 206 THR A CA 1
ATOM 1499 C C . THR A 1 206 ? -5.597 12.979 -8.013 1.00 96.94 206 THR A C 1
ATOM 1501 O O . THR A 1 206 ? -6.774 13.305 -8.163 1.00 96.94 206 THR A O 1
ATOM 1504 N N . LEU A 1 207 ? -5.214 11.704 -7.927 1.00 97.56 207 LEU A N 1
ATOM 1505 C CA . LEU A 1 207 ? -6.150 10.586 -7.819 1.00 97.56 207 LEU A CA 1
ATOM 1506 C C . LEU A 1 207 ? -6.602 10.476 -6.364 1.00 97.56 207 LEU A C 1
ATOM 1508 O O . LEU A 1 207 ? -5.766 10.346 -5.476 1.00 97.56 207 LEU A O 1
ATOM 1512 N N . VAL A 1 208 ? -7.906 10.535 -6.110 1.00 97.69 208 VAL A N 1
ATOM 1513 C CA . VAL A 1 208 ? -8.475 10.527 -4.756 1.00 97.69 208 VAL A CA 1
ATOM 1514 C C . VAL A 1 208 ? -9.468 9.381 -4.622 1.00 97.69 208 VAL A C 1
ATOM 1516 O O . VAL A 1 208 ? -10.382 9.228 -5.439 1.00 97.69 208 VAL A O 1
ATOM 1519 N N . LEU A 1 209 ? -9.293 8.594 -3.566 1.00 98.00 209 LEU A N 1
ATOM 1520 C CA . LEU A 1 209 ? -10.172 7.509 -3.164 1.00 98.00 209 LEU A CA 1
ATOM 1521 C C . LEU A 1 209 ? -11.081 7.982 -2.031 1.00 98.00 209 LEU A C 1
ATOM 1523 O O . LEU A 1 209 ? -10.609 8.410 -0.978 1.00 98.00 209 LEU A O 1
ATOM 1527 N N . LEU A 1 210 ? -12.390 7.897 -2.245 1.00 94.88 210 LEU A N 1
ATOM 1528 C CA . LEU A 1 210 ? -13.409 8.346 -1.300 1.00 94.88 210 LEU A CA 1
ATOM 1529 C C . LEU A 1 210 ? -14.238 7.165 -0.789 1.00 94.88 210 LEU A C 1
ATOM 1531 O O . LEU A 1 210 ? -14.564 6.253 -1.551 1.00 94.88 210 LEU A O 1
ATOM 1535 N N . GLU A 1 211 ? -14.665 7.229 0.473 1.00 89.62 211 GLU A N 1
ATOM 1536 C CA . GLU A 1 211 ? -15.620 6.267 1.051 1.00 89.62 211 GLU A CA 1
ATOM 1537 C C . GLU A 1 211 ? -17.056 6.434 0.514 1.00 89.62 211 GLU A C 1
ATOM 1539 O O . GLU A 1 211 ? -17.886 5.538 0.651 1.00 89.62 211 GLU A O 1
ATOM 1544 N N . ASN A 1 212 ? -17.358 7.573 -0.119 1.00 85.56 212 ASN A N 1
ATOM 1545 C CA . ASN A 1 212 ? -18.681 7.872 -0.669 1.00 85.56 212 ASN A CA 1
ATOM 1546 C C . ASN A 1 212 ? -18.950 7.071 -1.950 1.00 85.56 212 ASN A C 1
ATOM 1548 O O . ASN A 1 212 ? -18.151 7.092 -2.883 1.00 85.56 212 ASN A O 1
ATOM 1552 N N . ASP A 1 213 ? -20.119 6.441 -2.046 1.00 80.44 213 ASP A N 1
ATOM 1553 C CA . ASP A 1 213 ? -20.563 5.663 -3.214 1.00 80.44 213 ASP A CA 1
ATOM 1554 C C . ASP A 1 213 ? -21.173 6.521 -4.339 1.00 80.44 213 ASP A C 1
ATOM 1556 O O . ASP A 1 213 ? -21.367 6.049 -5.462 1.00 80.44 213 ASP A O 1
ATOM 1560 N N . VAL A 1 214 ? -21.456 7.794 -4.048 1.00 89.06 214 VAL A N 1
ATOM 1561 C CA . VAL A 1 214 ? -21.887 8.797 -5.025 1.00 89.06 214 VAL A CA 1
ATOM 1562 C C . VAL A 1 214 ? -20.728 9.758 -5.282 1.00 89.06 214 VAL A C 1
ATOM 1564 O O . VAL A 1 214 ? -20.445 10.603 -4.426 1.00 89.06 214 VAL A O 1
ATOM 1567 N N . PRO A 1 215 ? -20.057 9.661 -6.442 1.00 90.1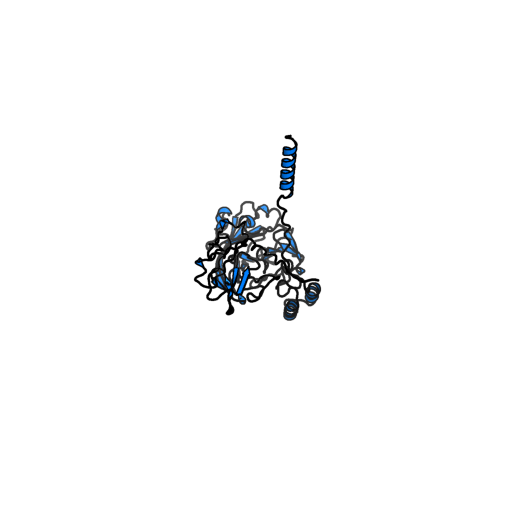2 215 PRO A N 1
ATOM 1568 C CA . PRO A 1 215 ? -18.937 10.529 -6.736 1.00 90.12 215 PRO A CA 1
ATOM 1569 C C . PRO A 1 215 ? -19.423 11.949 -7.093 1.00 90.12 215 PRO A C 1
ATOM 1571 O O . PRO A 1 215 ? -20.567 12.129 -7.530 1.00 90.12 215 PRO A O 1
ATOM 1574 N N . PRO A 1 216 ? -18.561 12.966 -6.935 1.00 92.69 216 PRO A N 1
ATOM 1575 C CA . PRO A 1 216 ? -18.841 14.344 -7.331 1.00 92.69 216 PRO A CA 1
ATOM 1576 C C . PRO A 1 216 ? -19.164 14.507 -8.819 1.00 92.69 216 PRO A C 1
ATOM 1578 O O . PRO A 1 216 ? -18.833 13.659 -9.653 1.00 92.69 216 PRO A O 1
ATOM 1581 N N . THR A 1 217 ? -19.785 15.629 -9.185 1.00 94.31 217 THR A N 1
ATOM 1582 C CA . THR A 1 217 ? -20.116 15.903 -10.589 1.00 94.31 217 THR A CA 1
ATOM 1583 C C . THR A 1 217 ? -18.857 16.265 -11.371 1.00 94.31 217 THR A C 1
ATOM 1585 O O . THR A 1 217 ? -18.052 17.080 -10.933 1.00 94.31 217 THR A O 1
ATOM 1588 N N . LEU A 1 218 ? -18.707 15.713 -12.575 1.00 93.69 218 LEU A N 1
ATOM 1589 C CA . LEU A 1 218 ? -17.619 16.086 -13.478 1.00 93.69 218 LEU A CA 1
ATOM 1590 C C . LEU A 1 218 ? -17.595 17.608 -13.734 1.00 93.69 218 LEU A C 1
ATOM 1592 O O . LEU A 1 218 ? -18.619 18.203 -14.080 1.00 93.69 218 LEU A O 1
ATOM 1596 N N . GLY A 1 219 ? -16.419 18.219 -13.598 1.00 91.12 219 GLY A N 1
ATOM 1597 C CA . GLY A 1 219 ? -16.163 19.641 -13.827 1.00 91.12 219 GLY A CA 1
ATOM 1598 C C . GLY A 1 219 ? -16.526 20.567 -12.664 1.00 91.12 219 GLY A C 1
ATOM 1599 O O . GLY A 1 219 ? -16.394 21.785 -12.800 1.00 91.12 219 GLY A O 1
ATOM 1600 N N . GLU A 1 220 ? -16.995 20.043 -11.530 1.00 93.62 220 GLU A N 1
ATOM 1601 C CA . GLU A 1 220 ? -17.226 20.875 -10.349 1.00 93.62 220 GLU A CA 1
ATOM 1602 C C . GLU A 1 220 ? -15.909 21.281 -9.670 1.00 93.62 220 GLU A C 1
ATOM 1604 O O . GLU A 1 220 ? -14.881 20.616 -9.817 1.00 93.62 220 GLU A O 1
ATOM 1609 N N . MET A 1 221 ? -15.936 22.394 -8.930 1.00 93.44 221 MET A N 1
ATOM 1610 C CA . MET A 1 221 ? -14.780 22.811 -8.135 1.00 93.44 221 MET A CA 1
ATOM 1611 C C . MET A 1 221 ? -14.557 21.830 -6.989 1.00 93.44 221 MET A C 1
ATOM 1613 O O . MET A 1 221 ? -15.492 21.506 -6.256 1.00 93.44 221 MET A O 1
ATOM 1617 N N . PHE A 1 222 ? -13.308 21.419 -6.811 1.00 94.44 222 PHE A N 1
ATOM 1618 C CA . PHE A 1 222 ? -12.903 20.551 -5.721 1.00 94.44 222 PHE A CA 1
ATOM 1619 C C . PHE A 1 222 ? -12.430 21.393 -4.531 1.00 94.44 222 PHE A C 1
ATOM 1621 O O . PHE A 1 222 ? -11.561 22.250 -4.668 1.00 94.44 222 PHE A O 1
ATOM 1628 N N . ASP A 1 223 ? -13.005 21.164 -3.353 1.00 93.00 223 ASP A N 1
ATOM 1629 C CA . ASP A 1 223 ? -12.616 21.844 -2.116 1.00 93.00 223 ASP A CA 1
ATOM 1630 C C . ASP A 1 223 ? -12.082 20.831 -1.102 1.00 93.00 223 ASP A C 1
ATOM 1632 O O . ASP A 1 223 ? -12.827 19.983 -0.609 1.00 93.00 223 ASP A O 1
ATOM 1636 N N . VAL A 1 224 ? -10.798 20.946 -0.757 1.00 87.88 224 VAL A N 1
ATOM 1637 C CA . VAL A 1 224 ? -10.108 20.020 0.156 1.00 87.88 224 VAL A CA 1
ATOM 1638 C C . VAL A 1 224 ? -10.855 19.887 1.483 1.00 87.88 224 VAL A C 1
ATOM 1640 O O . VAL A 1 224 ? -11.051 18.776 1.961 1.00 87.88 224 VAL A O 1
ATOM 1643 N N . ALA A 1 225 ? -11.336 20.990 2.065 1.00 86.44 225 ALA A N 1
ATOM 1644 C CA . ALA A 1 225 ? -12.019 20.951 3.361 1.00 86.44 225 ALA A CA 1
ATOM 1645 C C . ALA A 1 225 ? -13.336 20.158 3.318 1.00 86.44 225 ALA A C 1
ATOM 1647 O O . ALA A 1 225 ? -13.722 19.546 4.315 1.00 86.44 225 ALA A O 1
ATOM 1648 N N . THR A 1 226 ? -14.012 20.166 2.168 1.00 89.19 226 THR A N 1
ATOM 1649 C CA . THR A 1 226 ? -15.252 19.420 1.943 1.00 89.19 226 THR A CA 1
ATOM 1650 C C . THR A 1 226 ? -14.994 17.918 1.805 1.00 89.19 226 THR A C 1
ATOM 1652 O O . THR A 1 226 ? -15.770 17.125 2.337 1.00 89.19 226 THR A O 1
ATOM 1655 N N . TYR A 1 227 ? -13.910 17.521 1.132 1.00 86.94 227 TYR A N 1
ATOM 1656 C CA . TYR A 1 227 ? -13.638 16.118 0.789 1.00 86.94 227 TYR A CA 1
ATOM 1657 C C . TYR A 1 227 ? -12.707 15.386 1.764 1.00 86.94 227 TYR A C 1
ATOM 1659 O O . TYR A 1 227 ? -12.781 14.158 1.858 1.00 86.94 227 TYR A O 1
ATOM 1667 N N . LEU A 1 228 ? -11.886 16.112 2.531 1.00 77.94 228 LEU A N 1
ATOM 1668 C CA . LEU A 1 228 ? -10.946 15.553 3.509 1.00 77.94 228 LEU A CA 1
ATOM 1669 C C . LEU A 1 228 ? -11.586 14.525 4.467 1.00 77.94 228 LEU A C 1
ATOM 1671 O O . LEU A 1 228 ? -10.996 13.463 4.635 1.00 77.94 228 LEU A O 1
ATOM 1675 N N . PRO A 1 229 ? -12.781 14.746 5.061 1.00 80.12 229 PRO A N 1
ATOM 1676 C CA . PRO A 1 229 ? -13.357 13.787 6.013 1.00 80.12 229 PRO A CA 1
ATOM 1677 C C . PRO A 1 229 ? -13.716 12.426 5.410 1.00 80.12 229 PRO A C 1
ATOM 1679 O O . PRO A 1 229 ? -13.809 11.457 6.150 1.00 80.12 229 PRO A O 1
ATOM 1682 N N . THR A 1 230 ? -13.950 12.379 4.097 1.00 83.50 230 THR A N 1
ATOM 1683 C CA . THR A 1 230 ? -14.371 11.173 3.363 1.00 83.50 230 THR A CA 1
ATOM 1684 C C . THR A 1 230 ? -13.251 10.589 2.504 1.00 83.50 230 THR A C 1
ATOM 1686 O O . THR A 1 230 ? -13.478 9.637 1.758 1.00 83.50 230 THR A O 1
ATOM 1689 N N . THR A 1 231 ? -12.063 11.198 2.542 1.00 89.69 231 THR A N 1
ATOM 1690 C CA . THR A 1 231 ? -10.908 10.735 1.775 1.00 89.69 231 THR A CA 1
ATOM 1691 C C . THR A 1 231 ? -10.239 9.583 2.505 1.00 89.69 231 THR A C 1
ATOM 1693 O O . THR A 1 231 ? -9.887 9.701 3.675 1.00 89.69 231 THR A O 1
ATOM 1696 N N . LEU A 1 232 ? -10.088 8.468 1.797 1.00 88.88 232 LEU A N 1
ATOM 1697 C CA . LEU A 1 232 ? -9.393 7.274 2.270 1.00 88.88 232 LEU A CA 1
ATOM 1698 C C . LEU A 1 232 ? -7.925 7.286 1.847 1.00 88.88 232 LEU A C 1
ATOM 1700 O O . LEU A 1 232 ? -7.065 6.857 2.610 1.00 88.88 232 LEU A O 1
ATOM 1704 N N . ASP A 1 233 ? -7.651 7.785 0.641 1.00 96.44 233 ASP A N 1
ATOM 1705 C CA . ASP A 1 233 ? -6.303 7.919 0.099 1.00 96.44 233 ASP A CA 1
ATOM 1706 C C . ASP A 1 233 ? -6.269 8.974 -1.014 1.00 96.44 233 ASP A C 1
ATOM 1708 O O . ASP A 1 233 ? -7.285 9.2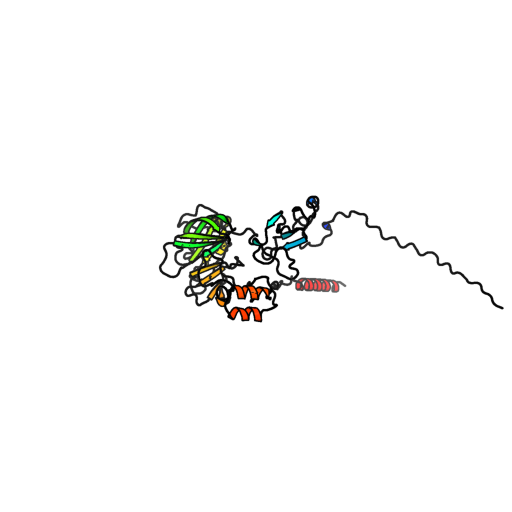29 -1.670 1.00 96.44 233 ASP A O 1
ATOM 1712 N N . ALA A 1 234 ? -5.105 9.572 -1.245 1.00 96.31 234 ALA A N 1
ATOM 1713 C CA . ALA A 1 234 ? -4.891 10.508 -2.339 1.00 96.31 234 ALA A CA 1
ATOM 1714 C C . ALA A 1 234 ? -3.440 10.467 -2.833 1.00 96.31 234 ALA A C 1
ATOM 1716 O O . ALA A 1 234 ? -2.508 10.509 -2.032 1.00 96.31 234 ALA A O 1
ATOM 1717 N N . ILE A 1 235 ? -3.247 10.422 -4.153 1.00 97.44 235 ILE A N 1
ATOM 1718 C CA . ILE A 1 235 ? -1.924 10.412 -4.786 1.00 97.44 235 ILE A CA 1
ATOM 1719 C C . ILE A 1 235 ? -1.873 11.489 -5.876 1.00 97.44 235 ILE A C 1
ATOM 1721 O O . ILE A 1 235 ? -2.583 11.401 -6.879 1.00 97.44 235 ILE A O 1
ATOM 1725 N N . GLY A 1 236 ? -1.050 12.517 -5.670 1.00 96.19 236 GLY A N 1
ATOM 1726 C CA . GLY A 1 236 ? -0.787 13.593 -6.623 1.00 96.19 236 GLY A CA 1
ATOM 1727 C C . GLY A 1 236 ? 0.377 13.277 -7.551 1.00 96.19 236 GLY A C 1
ATOM 1728 O O . GLY A 1 236 ? 1.470 12.980 -7.077 1.00 96.19 236 GLY A O 1
ATOM 1729 N N . ILE A 1 237 ? 0.149 13.373 -8.862 1.00 94.50 237 ILE A N 1
ATOM 1730 C CA . ILE A 1 237 ? 1.137 13.087 -9.905 1.00 94.50 237 ILE A CA 1
ATOM 1731 C C . ILE A 1 237 ? 1.307 14.322 -10.799 1.00 94.50 237 ILE A C 1
ATOM 1733 O O . ILE A 1 237 ? 0.380 14.642 -11.551 1.00 94.50 237 ILE A O 1
ATOM 1737 N N . PRO A 1 238 ? 2.463 15.007 -10.752 1.00 93.00 238 PRO A N 1
ATOM 1738 C CA . PRO A 1 238 ? 2.775 16.090 -11.677 1.00 93.00 238 PRO A CA 1
ATOM 1739 C C . PRO A 1 238 ? 3.439 15.561 -12.959 1.00 93.00 238 PRO A C 1
ATOM 1741 O O . PRO A 1 238 ? 4.233 14.619 -12.906 1.00 93.00 238 PRO A O 1
ATOM 1744 N N . ASP A 1 239 ? 3.192 16.215 -14.094 1.00 88.88 239 ASP A N 1
ATOM 1745 C CA . ASP A 1 239 ? 4.014 16.079 -15.312 1.00 88.88 239 ASP A CA 1
ATOM 1746 C C . ASP A 1 239 ? 4.922 17.302 -15.563 1.00 88.88 239 ASP A C 1
ATOM 1748 O O . ASP A 1 239 ? 5.764 17.297 -16.466 1.00 88.88 239 ASP A O 1
ATOM 1752 N N . SER A 1 240 ? 4.818 18.339 -14.724 1.00 90.56 240 SER A N 1
ATOM 1753 C CA . SER A 1 240 ? 5.758 19.453 -14.696 1.00 90.56 240 SER A CA 1
ATOM 1754 C C . SER A 1 240 ? 5.947 20.039 -13.295 1.00 90.56 240 SER A C 1
ATOM 1756 O O . SER A 1 240 ? 5.087 19.962 -12.418 1.00 90.56 240 SER A O 1
ATOM 1758 N N . ALA A 1 241 ? 7.068 20.737 -13.095 1.00 91.00 241 ALA A N 1
ATOM 1759 C CA . ALA A 1 241 ? 7.350 21.447 -11.844 1.00 91.00 241 ALA A CA 1
ATOM 1760 C C . ALA A 1 241 ? 6.352 22.587 -11.538 1.00 91.00 241 ALA A C 1
ATOM 1762 O O . ALA A 1 241 ? 6.366 23.137 -10.438 1.00 91.00 241 ALA A O 1
ATOM 1763 N N . LEU A 1 242 ? 5.530 23.011 -12.509 1.00 90.38 242 LEU A N 1
ATOM 1764 C CA . LEU A 1 242 ? 4.497 24.025 -12.279 1.00 90.38 242 LEU A CA 1
ATOM 1765 C C . LEU A 1 242 ? 3.236 23.432 -11.642 1.00 90.38 242 LEU A C 1
ATOM 1767 O O . LEU A 1 242 ? 2.512 24.167 -10.967 1.00 90.38 242 LEU A O 1
ATOM 1771 N N . ASP A 1 243 ? 3.002 22.135 -11.827 1.00 90.81 243 ASP A N 1
ATOM 1772 C CA . ASP A 1 243 ? 1.775 21.460 -11.400 1.00 90.81 243 ASP A CA 1
ATOM 1773 C C . ASP A 1 243 ? 1.871 20.960 -9.961 1.00 90.81 243 ASP A C 1
ATOM 1775 O O . ASP A 1 243 ? 0.850 20.857 -9.288 1.00 90.81 243 ASP A O 1
ATOM 1779 N N . GLU A 1 244 ? 3.089 20.772 -9.435 1.00 91.62 244 GLU A N 1
ATOM 1780 C CA . GLU A 1 244 ? 3.340 20.414 -8.029 1.00 91.62 244 GLU A CA 1
ATOM 1781 C C . GLU A 1 244 ? 2.581 21.319 -7.047 1.00 91.62 244 GLU A C 1
ATOM 1783 O O . GLU A 1 244 ? 2.045 20.858 -6.044 1.00 91.62 244 GLU A O 1
ATOM 1788 N N . ALA A 1 245 ? 2.497 22.621 -7.347 1.00 91.81 245 ALA A N 1
ATOM 1789 C CA . ALA A 1 245 ? 1.810 23.594 -6.499 1.00 91.81 245 ALA A CA 1
ATOM 1790 C C . ALA A 1 245 ? 0.273 23.493 -6.554 1.00 91.81 245 ALA A C 1
ATOM 1792 O O . ALA A 1 245 ? -0.402 24.098 -5.717 1.00 91.81 245 ALA A O 1
ATOM 1793 N N . ASN A 1 246 ? -0.267 22.782 -7.544 1.00 94.31 246 ASN A N 1
ATOM 1794 C CA . ASN A 1 246 ? -1.699 22.605 -7.772 1.00 94.31 246 ASN A CA 1
ATOM 1795 C C . ASN A 1 246 ? -2.199 21.228 -7.304 1.00 94.31 246 ASN A C 1
ATOM 1797 O O . ASN A 1 246 ? -3.412 21.029 -7.221 1.00 94.31 246 ASN A O 1
ATOM 1801 N N . LEU A 1 247 ? -1.294 20.294 -6.989 1.00 94.94 247 LEU A N 1
ATOM 1802 C CA . LEU A 1 247 ? -1.646 19.008 -6.396 1.00 94.94 247 LEU A CA 1
ATOM 1803 C C . LEU A 1 247 ? -2.300 19.204 -5.022 1.00 94.94 247 LEU A C 1
ATOM 1805 O O . LEU A 1 247 ? -2.004 20.147 -4.283 1.00 94.94 247 LEU A O 1
ATOM 1809 N N . VAL A 1 248 ? -3.226 18.306 -4.690 1.00 95.25 248 VAL A N 1
ATOM 1810 C CA . VAL A 1 248 ? -3.996 18.362 -3.439 1.00 95.25 248 VAL A CA 1
ATOM 1811 C C . VAL A 1 248 ? -3.858 17.095 -2.594 1.00 95.25 248 VAL A C 1
ATOM 1813 O O . VAL A 1 248 ? -4.500 17.003 -1.548 1.00 95.25 248 VAL A O 1
ATOM 1816 N N . GLY A 1 249 ? -3.039 16.124 -3.006 1.00 93.62 249 GLY A N 1
ATOM 1817 C CA . GLY A 1 249 ? -2.925 14.821 -2.352 1.00 93.62 249 GLY A CA 1
ATOM 1818 C C . GLY A 1 249 ? -2.413 14.936 -0.922 1.00 93.62 249 GLY A C 1
ATOM 1819 O O . GLY A 1 249 ? -3.071 14.454 -0.000 1.00 93.62 249 GLY A O 1
ATOM 1820 N N . ALA A 1 250 ? -1.325 15.675 -0.695 1.00 88.75 250 ALA A N 1
ATOM 1821 C CA . ALA A 1 250 ? -0.787 15.901 0.647 1.00 88.75 250 ALA A CA 1
ATOM 1822 C C . ALA A 1 250 ? -1.765 16.685 1.539 1.00 88.75 250 ALA A C 1
ATOM 1824 O O . ALA A 1 250 ? -1.888 16.419 2.736 1.00 88.75 250 ALA A O 1
ATOM 1825 N N . ALA A 1 251 ? -2.516 17.629 0.961 1.00 85.56 251 ALA A N 1
ATOM 1826 C CA . ALA A 1 251 ? -3.534 18.393 1.685 1.00 85.56 251 ALA A CA 1
ATOM 1827 C C . ALA A 1 251 ? -4.739 17.532 2.110 1.00 85.56 251 ALA A C 1
ATOM 1829 O O . ALA A 1 251 ? -5.417 17.864 3.084 1.00 85.56 251 ALA A O 1
ATOM 1830 N N . LEU A 1 252 ? -4.982 16.424 1.405 1.00 85.50 252 LEU A N 1
ATOM 1831 C CA . LEU A 1 252 ? -5.988 15.412 1.726 1.00 85.50 252 LEU A CA 1
ATOM 1832 C C . LEU A 1 252 ? -5.473 14.325 2.688 1.00 85.50 252 LEU A C 1
ATOM 1834 O O . LEU A 1 252 ? -6.207 13.392 3.000 1.00 85.50 252 LEU A O 1
ATOM 1838 N N . GLY A 1 253 ? -4.233 14.444 3.177 1.00 80.56 253 GLY A N 1
ATOM 1839 C CA . GLY A 1 253 ? -3.595 13.446 4.039 1.00 80.56 253 GLY A CA 1
ATOM 1840 C C . GLY A 1 253 ? -2.945 12.281 3.286 1.00 80.56 253 GLY A C 1
ATOM 1841 O O . GLY A 1 253 ? -2.504 11.332 3.928 1.00 80.56 253 GLY A O 1
ATOM 1842 N N . GLY A 1 254 ? -2.889 12.358 1.956 1.00 88.94 254 GLY A N 1
ATOM 1843 C CA . GLY A 1 254 ? -2.178 11.426 1.092 1.00 88.94 254 GLY A CA 1
ATOM 1844 C C . GLY A 1 254 ? -0.779 11.923 0.720 1.00 88.94 254 GLY A C 1
ATOM 1845 O O . GLY A 1 254 ? -0.088 12.558 1.520 1.00 88.94 254 GLY A O 1
ATOM 1846 N N . THR A 1 255 ? -0.363 11.641 -0.511 1.00 91.62 255 THR A N 1
ATOM 1847 C CA . THR A 1 255 ? 1.011 11.833 -0.985 1.00 91.62 255 THR A CA 1
ATOM 1848 C C . THR A 1 255 ? 1.029 12.617 -2.293 1.00 91.62 255 THR A C 1
ATOM 1850 O O . THR A 1 255 ? 0.288 12.284 -3.209 1.00 91.62 255 THR A O 1
ATOM 1853 N N . ASP A 1 256 ? 1.903 13.617 -2.408 1.00 94.44 256 ASP A N 1
ATOM 1854 C CA . ASP A 1 256 ? 2.176 14.312 -3.671 1.00 94.44 256 ASP A CA 1
ATOM 1855 C C . ASP A 1 256 ? 3.599 13.989 -4.125 1.00 94.44 256 ASP A C 1
ATOM 1857 O O . ASP A 1 256 ? 4.543 14.103 -3.341 1.00 94.44 256 ASP A O 1
ATOM 1861 N N . PHE A 1 257 ? 3.750 13.580 -5.383 1.00 93.88 257 PHE A N 1
ATOM 1862 C CA . PHE A 1 257 ? 5.057 13.355 -5.986 1.00 93.88 257 PHE A CA 1
ATOM 1863 C C . PHE A 1 257 ? 5.728 14.675 -6.358 1.00 93.88 257 PHE A C 1
ATOM 1865 O O . PHE A 1 257 ? 5.082 15.616 -6.817 1.00 93.88 257 PHE A O 1
ATOM 1872 N N . VAL A 1 258 ? 7.051 14.706 -6.224 1.00 91.38 258 VAL A N 1
ATOM 1873 C CA . VAL A 1 258 ? 7.898 15.734 -6.835 1.00 91.38 258 VAL A CA 1
ATOM 1874 C C . VAL A 1 258 ? 8.122 15.400 -8.311 1.00 91.38 258 VAL A C 1
ATOM 1876 O O . VAL A 1 258 ? 8.376 14.248 -8.670 1.00 91.38 258 VAL A O 1
ATOM 1879 N N . PHE A 1 259 ? 8.081 16.409 -9.180 1.00 90.12 259 PHE A N 1
ATOM 1880 C CA . PHE A 1 259 ? 8.425 16.257 -10.585 1.00 90.12 259 PHE A CA 1
ATOM 1881 C C . PHE A 1 259 ? 9.936 16.075 -10.751 1.00 90.12 259 PHE A C 1
ATOM 1883 O O . PHE A 1 259 ? 10.752 16.889 -10.313 1.00 90.12 259 PHE A O 1
ATOM 1890 N N . THR A 1 260 ? 10.324 15.012 -11.447 1.00 85.31 260 THR A N 1
ATOM 1891 C CA . THR A 1 260 ? 11.730 14.602 -11.581 1.00 85.31 260 THR A CA 1
ATOM 1892 C C . THR A 1 260 ? 12.310 14.800 -12.977 1.00 85.31 260 THR A C 1
ATOM 1894 O O . THR A 1 260 ? 13.471 14.468 -13.214 1.00 85.31 260 THR A O 1
ATOM 1897 N N . GLY A 1 261 ? 11.552 15.421 -13.883 1.00 84.19 261 GLY A N 1
ATOM 1898 C CA . GLY A 1 261 ? 11.979 15.726 -15.251 1.00 84.19 261 GLY A CA 1
ATOM 1899 C C . GLY A 1 261 ? 11.249 14.919 -16.322 1.00 84.19 261 GLY A C 1
ATOM 1900 O O . GLY A 1 261 ? 11.163 15.396 -17.451 1.00 84.19 261 GLY A O 1
ATOM 1901 N N . ASP A 1 262 ? 10.686 13.773 -15.948 1.00 86.62 262 ASP A N 1
ATOM 1902 C CA . ASP A 1 262 ? 9.881 12.900 -16.800 1.00 86.62 262 ASP A CA 1
ATOM 1903 C C . ASP A 1 262 ? 8.569 12.550 -16.075 1.00 86.62 262 ASP A C 1
ATOM 1905 O O . ASP A 1 262 ? 8.483 12.644 -14.847 1.00 86.62 262 ASP A O 1
ATOM 1909 N N . GLU A 1 263 ? 7.540 12.178 -16.835 1.00 85.62 263 GLU A N 1
ATOM 1910 C CA . GLU A 1 263 ? 6.208 11.881 -16.299 1.00 85.62 263 GLU A CA 1
ATOM 1911 C C . GLU A 1 263 ? 6.090 10.414 -15.835 1.00 85.62 263 GLU A C 1
ATOM 1913 O O . GLU A 1 263 ? 6.609 9.510 -16.502 1.00 85.62 263 GLU A O 1
ATOM 1918 N N . PRO A 1 264 ? 5.407 10.136 -14.709 1.00 90.38 264 PRO A N 1
ATOM 1919 C CA . PRO A 1 264 ? 5.155 8.767 -14.264 1.00 90.38 264 PRO A CA 1
ATOM 1920 C C . PRO A 1 264 ? 4.215 7.982 -15.189 1.00 90.38 264 PRO A C 1
ATOM 1922 O O . PRO A 1 264 ? 3.105 8.422 -15.479 1.00 90.38 264 PRO A O 1
ATOM 1925 N N . LYS A 1 265 ? 4.611 6.762 -15.571 1.00 90.44 265 LYS A N 1
ATOM 1926 C CA . LYS A 1 265 ? 3.757 5.794 -16.294 1.00 90.44 265 LYS A CA 1
ATOM 1927 C C . LYS A 1 265 ? 3.164 4.699 -15.417 1.00 90.44 265 LYS A C 1
ATOM 1929 O O . LYS A 1 265 ? 2.154 4.112 -15.785 1.00 90.44 265 LYS A O 1
ATOM 1934 N N . LEU A 1 266 ? 3.782 4.420 -14.272 1.00 93.56 266 LEU A N 1
ATOM 1935 C CA . LEU A 1 266 ? 3.335 3.426 -13.300 1.00 93.56 266 LEU A CA 1
ATOM 1936 C C . LEU A 1 266 ? 3.570 3.980 -11.902 1.00 93.56 266 LEU A C 1
ATOM 1938 O O . LEU A 1 266 ? 4.634 4.535 -11.638 1.00 93.56 266 LEU A O 1
ATOM 1942 N N . VAL A 1 267 ? 2.592 3.813 -11.023 1.00 96.00 267 VAL A N 1
ATOM 1943 C CA . VAL A 1 267 ? 2.666 4.174 -9.610 1.00 96.00 267 VAL A CA 1
ATOM 1944 C C . VAL A 1 267 ? 2.182 2.986 -8.800 1.00 96.00 267 VAL A C 1
ATOM 1946 O O . VAL A 1 267 ? 1.122 2.439 -9.097 1.00 96.00 267 VAL A O 1
ATOM 1949 N N . PHE A 1 268 ? 2.933 2.592 -7.778 1.00 96.62 268 PHE A N 1
ATOM 1950 C CA . PHE A 1 268 ? 2.579 1.471 -6.917 1.00 96.62 268 PHE A CA 1
ATOM 1951 C C . PHE A 1 268 ? 3.059 1.690 -5.481 1.00 96.62 268 PHE A C 1
ATOM 1953 O O . PHE A 1 268 ? 4.056 2.367 -5.235 1.00 96.62 268 PHE A O 1
ATOM 1960 N N . ARG A 1 269 ? 2.350 1.116 -4.511 1.00 94.12 269 ARG A N 1
ATOM 1961 C CA . ARG A 1 269 ? 2.792 1.064 -3.114 1.00 94.12 269 ARG A CA 1
ATOM 1962 C C . ARG A 1 269 ? 3.740 -0.100 -2.896 1.00 94.12 269 ARG A C 1
ATOM 1964 O O . ARG A 1 269 ? 3.537 -1.171 -3.468 1.00 94.12 269 ARG A O 1
ATOM 1971 N N . ASP A 1 270 ? 4.733 0.092 -2.039 1.00 90.31 270 ASP A N 1
ATOM 1972 C CA . ASP A 1 270 ? 5.585 -1.007 -1.598 1.00 90.31 270 ASP A CA 1
ATOM 1973 C C . ASP A 1 270 ? 4.736 -2.096 -0.916 1.00 90.31 270 ASP A C 1
ATOM 1975 O O . ASP A 1 270 ? 3.817 -1.811 -0.140 1.00 90.31 270 ASP A O 1
ATOM 1979 N N . ALA A 1 271 ? 5.004 -3.361 -1.246 1.00 83.31 271 ALA A N 1
ATOM 1980 C CA . ALA A 1 271 ? 4.204 -4.472 -0.745 1.00 83.31 271 ALA A CA 1
ATOM 1981 C C . ALA A 1 271 ? 4.297 -4.685 0.771 1.00 83.31 271 ALA A C 1
ATOM 1983 O O . ALA A 1 271 ? 3.359 -5.234 1.357 1.00 83.31 271 ALA A O 1
ATOM 1984 N N . LEU A 1 272 ? 5.414 -4.303 1.395 1.00 75.38 272 LEU A N 1
ATOM 1985 C CA . LEU A 1 272 ? 5.655 -4.521 2.820 1.00 75.38 272 LEU A CA 1
ATOM 1986 C C . LEU A 1 272 ? 5.431 -3.250 3.636 1.00 75.38 272 LEU A C 1
ATOM 1988 O O . LEU A 1 272 ? 4.866 -3.337 4.726 1.00 75.38 272 LEU A O 1
ATOM 1992 N N . ASP A 1 273 ? 5.823 -2.092 3.100 1.00 77.56 273 ASP A N 1
ATOM 1993 C CA . ASP A 1 273 ? 5.549 -0.789 3.706 1.00 77.56 273 ASP A CA 1
ATOM 1994 C C . ASP A 1 273 ? 4.638 0.061 2.804 1.00 77.56 273 ASP A C 1
ATOM 1996 O O . ASP A 1 273 ? 5.109 0.888 2.023 1.00 77.56 273 ASP A O 1
ATOM 2000 N N . PRO A 1 274 ? 3.306 -0.066 2.930 1.00 79.44 274 PRO A N 1
ATOM 2001 C CA . PRO A 1 274 ? 2.380 0.665 2.078 1.00 79.44 274 PRO A CA 1
ATOM 2002 C C . PRO A 1 274 ? 2.418 2.183 2.295 1.00 79.44 274 PRO A C 1
ATOM 2004 O O . PRO A 1 274 ? 1.733 2.890 1.562 1.00 79.44 274 PRO A O 1
ATOM 2007 N N . SER A 1 275 ? 3.159 2.712 3.277 1.00 81.00 275 SER A N 1
ATOM 2008 C CA . SER A 1 275 ? 3.389 4.159 3.379 1.00 81.00 275 SER A CA 1
ATOM 2009 C C . SER A 1 275 ? 4.325 4.679 2.282 1.00 81.00 275 SER A C 1
ATOM 2011 O O . SER A 1 275 ? 4.250 5.854 1.923 1.00 81.00 275 SER A O 1
ATOM 2013 N N . ILE A 1 276 ? 5.141 3.798 1.698 1.00 86.06 276 ILE A N 1
ATOM 2014 C CA . ILE A 1 276 ? 6.054 4.111 0.606 1.00 86.06 276 ILE A CA 1
ATOM 2015 C C . ILE A 1 276 ? 5.320 3.937 -0.724 1.00 86.06 276 ILE A C 1
ATOM 2017 O O . ILE A 1 276 ? 4.772 2.875 -1.029 1.00 86.06 276 ILE A O 1
ATOM 2021 N N . VAL A 1 277 ? 5.330 4.996 -1.533 1.00 93.38 277 VAL A N 1
ATOM 2022 C CA . VAL A 1 277 ? 4.786 4.996 -2.894 1.00 93.38 277 VAL A CA 1
ATOM 2023 C C . VAL A 1 277 ? 5.924 5.216 -3.873 1.00 93.38 277 VAL A C 1
ATOM 2025 O O . VAL A 1 277 ? 6.688 6.173 -3.740 1.00 93.38 277 VAL A O 1
ATOM 2028 N N . TRP A 1 278 ? 6.009 4.338 -4.862 1.00 94.88 278 TRP A N 1
ATOM 2029 C CA . TRP A 1 278 ? 6.981 4.370 -5.938 1.00 94.88 278 TRP A CA 1
ATOM 2030 C C . TRP A 1 278 ? 6.313 4.758 -7.249 1.00 94.88 278 TRP A C 1
ATOM 2032 O O . TRP A 1 278 ? 5.173 4.385 -7.520 1.00 94.88 278 TRP A O 1
ATOM 2042 N N . ALA A 1 279 ? 7.055 5.474 -8.079 1.00 94.31 279 ALA A N 1
ATOM 2043 C CA . ALA A 1 279 ? 6.716 5.786 -9.451 1.00 94.31 279 ALA A CA 1
ATOM 2044 C C . ALA A 1 279 ? 7.829 5.318 -10.389 1.00 94.31 279 ALA A C 1
ATOM 2046 O O . ALA A 1 279 ? 9.018 5.362 -10.061 1.00 94.31 279 ALA A O 1
ATOM 2047 N N . VAL A 1 280 ? 7.429 4.906 -11.586 1.00 92.75 280 VAL A N 1
ATOM 2048 C CA . VAL A 1 280 ? 8.314 4.618 -12.711 1.00 92.75 280 VAL A CA 1
ATOM 2049 C C . VAL A 1 280 ? 8.021 5.645 -13.792 1.00 92.75 280 VAL A C 1
ATOM 2051 O O . VAL A 1 280 ? 6.896 5.703 -14.292 1.00 92.75 280 VAL A O 1
ATOM 2054 N N . ASN A 1 281 ? 9.023 6.431 -14.174 1.00 89.00 281 ASN A N 1
ATOM 2055 C CA . ASN A 1 281 ? 8.879 7.427 -15.236 1.00 89.00 281 ASN A CA 1
ATOM 2056 C C . ASN A 1 281 ? 8.813 6.792 -16.637 1.00 89.00 281 ASN A C 1
ATOM 2058 O O . ASN A 1 281 ? 9.163 5.621 -16.833 1.00 89.00 281 ASN A O 1
ATOM 2062 N N . ASP A 1 282 ? 8.384 7.570 -17.630 1.00 85.38 282 ASP A N 1
ATOM 2063 C CA . ASP A 1 282 ? 8.548 7.259 -19.051 1.00 85.38 282 ASP A CA 1
ATOM 2064 C C . ASP A 1 282 ? 9.434 8.309 -19.751 1.00 85.38 282 ASP A C 1
ATOM 2066 O O . ASP A 1 282 ? 9.050 9.474 -19.838 1.00 85.38 282 ASP A O 1
ATOM 2070 N N . PRO A 1 283 ? 10.614 7.932 -20.281 1.00 82.56 283 PRO A N 1
ATOM 2071 C CA . PRO A 1 283 ? 11.224 6.607 -20.212 1.00 82.56 283 PRO A CA 1
ATOM 2072 C C . PRO A 1 283 ? 11.724 6.266 -18.794 1.00 82.56 283 PRO A C 1
ATOM 2074 O O . PRO A 1 283 ? 12.199 7.132 -18.069 1.00 82.56 283 PRO A O 1
ATOM 2077 N N . PRO A 1 284 ? 11.705 4.979 -18.402 1.00 74.19 284 PRO A N 1
ATOM 2078 C CA . PRO A 1 284 ? 11.992 4.573 -17.024 1.00 74.19 284 PRO A CA 1
ATOM 2079 C C . PRO A 1 284 ? 13.455 4.718 -16.619 1.00 74.19 284 PRO A C 1
ATOM 2081 O O . PRO A 1 284 ? 13.752 4.731 -15.436 1.00 74.19 284 PRO A O 1
ATOM 2084 N N . PHE A 1 285 ? 14.388 4.722 -17.577 1.00 72.31 285 PHE A N 1
ATOM 2085 C CA . PHE A 1 285 ? 15.843 4.700 -17.345 1.00 72.31 285 PHE A CA 1
ATOM 2086 C C . PHE A 1 285 ? 16.354 3.674 -16.298 1.00 72.31 285 PHE A C 1
ATOM 2088 O O . PHE A 1 285 ? 17.496 3.783 -15.859 1.00 72.31 285 PHE A O 1
ATOM 2095 N N . GLY A 1 286 ? 15.555 2.659 -15.934 1.00 67.44 286 GLY A N 1
ATOM 2096 C CA . GLY A 1 286 ? 15.859 1.713 -14.849 1.00 67.44 286 GLY A CA 1
ATOM 2097 C C . GLY A 1 286 ? 15.768 2.322 -13.443 1.00 67.44 286 GLY A C 1
ATOM 2098 O O . GLY A 1 286 ? 16.328 1.769 -12.504 1.00 67.44 286 GLY A O 1
ATOM 2099 N N . GLN A 1 287 ? 15.116 3.476 -13.309 1.00 80.44 287 GLN A N 1
ATOM 2100 C CA . GLN A 1 287 ? 15.034 4.258 -12.086 1.00 80.44 287 GLN A CA 1
ATOM 2101 C C . GLN A 1 287 ? 13.595 4.318 -11.576 1.00 80.44 287 GLN A C 1
ATOM 2103 O O . GLN A 1 287 ? 12.649 4.551 -12.330 1.00 80.44 287 GLN A O 1
ATOM 2108 N N . LEU A 1 288 ? 13.462 4.109 -10.273 1.00 89.25 288 LEU A N 1
ATOM 2109 C CA . LEU A 1 288 ? 12.245 4.265 -9.498 1.00 89.25 288 LEU A CA 1
ATOM 2110 C C . LEU A 1 288 ? 12.361 5.483 -8.615 1.00 89.25 288 LEU A C 1
ATOM 2112 O O . LEU A 1 288 ? 13.444 5.809 -8.140 1.00 89.25 288 LEU A O 1
ATOM 2116 N N . ILE A 1 289 ? 11.244 6.156 -8.407 1.00 89.31 289 ILE A N 1
ATOM 2117 C CA . ILE A 1 289 ? 11.213 7.447 -7.742 1.00 89.31 289 ILE A CA 1
ATOM 2118 C C . ILE A 1 289 ? 10.178 7.361 -6.642 1.00 89.31 289 ILE A C 1
ATOM 2120 O O . ILE A 1 289 ? 9.039 6.992 -6.909 1.00 89.31 289 ILE A O 1
ATOM 2124 N N . ASN A 1 290 ? 10.563 7.655 -5.407 1.00 89.25 290 ASN A N 1
ATOM 2125 C CA . ASN A 1 290 ? 9.583 7.788 -4.338 1.00 89.25 290 ASN A CA 1
ATOM 2126 C C . ASN A 1 290 ? 8.948 9.191 -4.359 1.00 89.25 290 ASN A C 1
ATOM 2128 O O . ASN A 1 290 ? 9.395 10.081 -5.084 1.00 89.25 290 ASN A O 1
ATOM 2132 N N . ALA A 1 291 ? 7.923 9.417 -3.543 1.00 84.38 291 ALA A N 1
ATOM 2133 C CA . ALA A 1 291 ? 7.229 10.703 -3.506 1.00 84.38 291 ALA A CA 1
ATOM 2134 C C . ALA A 1 291 ? 8.149 11.911 -3.239 1.00 84.38 291 ALA A C 1
ATOM 2136 O O . ALA A 1 291 ? 7.955 12.976 -3.822 1.00 84.38 291 ALA A O 1
ATOM 2137 N N . GLU A 1 292 ? 9.194 11.741 -2.423 1.00 80.88 292 GLU A N 1
ATOM 2138 C CA . GLU A 1 292 ? 10.173 12.789 -2.106 1.00 80.88 292 GLU A CA 1
ATOM 2139 C C . GLU A 1 292 ? 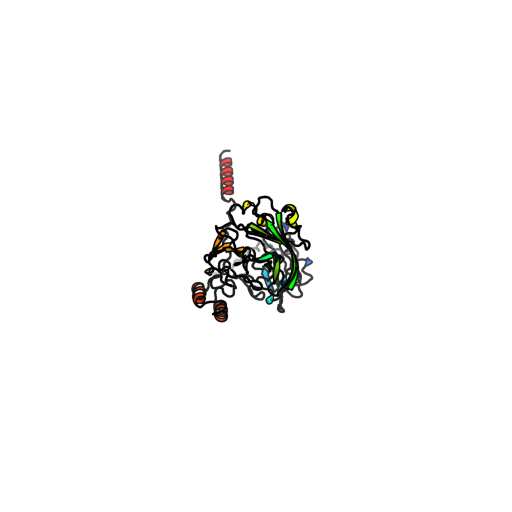11.219 13.024 -3.215 1.00 80.88 292 GLU A C 1
ATOM 2141 O O . GLU A 1 292 ? 12.103 13.872 -3.061 1.00 80.88 292 GLU A O 1
ATOM 2146 N N . GLY A 1 293 ? 11.149 12.285 -4.327 1.00 82.00 293 GLY A N 1
ATOM 2147 C CA . GLY A 1 293 ? 12.095 12.369 -5.440 1.00 82.00 293 GLY A CA 1
ATOM 2148 C C . GLY A 1 293 ? 13.390 11.577 -5.226 1.00 82.00 293 GLY A C 1
ATOM 2149 O O . GLY A 1 293 ? 14.356 11.767 -5.970 1.00 82.00 293 GLY A O 1
ATOM 2150 N N . ALA A 1 294 ? 13.452 10.708 -4.213 1.00 82.44 294 ALA A N 1
ATOM 2151 C CA . ALA A 1 294 ? 14.567 9.788 -4.033 1.00 82.44 294 ALA A CA 1
ATOM 2152 C C . ALA A 1 294 ? 14.538 8.715 -5.123 1.00 82.44 294 ALA A C 1
ATOM 2154 O O . ALA A 1 294 ? 13.493 8.132 -5.408 1.00 82.44 294 ALA A O 1
ATOM 2155 N N . VAL A 1 295 ? 15.704 8.458 -5.714 1.00 83.75 295 VAL A N 1
ATOM 2156 C CA . VAL A 1 295 ? 15.856 7.522 -6.827 1.00 83.75 295 VAL A CA 1
ATOM 2157 C C . VAL A 1 295 ? 16.398 6.186 -6.324 1.00 83.75 295 VAL A C 1
ATOM 2159 O O . VAL A 1 295 ? 17.435 6.165 -5.660 1.00 83.75 295 VAL A O 1
ATOM 2162 N N . ALA A 1 296 ? 15.733 5.096 -6.692 1.00 84.62 296 ALA A N 1
ATOM 2163 C CA . ALA A 1 296 ? 16.164 3.713 -6.503 1.00 84.62 296 ALA A CA 1
ATOM 2164 C C . ALA A 1 296 ? 16.389 3.031 -7.861 1.00 84.62 296 ALA A C 1
ATOM 2166 O O . ALA A 1 296 ? 15.803 3.425 -8.871 1.00 84.62 296 ALA A O 1
ATOM 2167 N N . SER A 1 297 ? 17.253 2.020 -7.900 1.00 84.31 297 SER A N 1
ATOM 2168 C CA . SER A 1 297 ? 17.389 1.128 -9.056 1.00 84.31 297 SER A CA 1
ATOM 2169 C C . SER A 1 297 ? 16.350 0.013 -8.980 1.00 84.31 297 SER A C 1
ATOM 2171 O O . SER A 1 297 ? 15.932 -0.379 -7.896 1.00 84.31 297 SER A O 1
ATOM 2173 N N . ASP A 1 298 ? 15.983 -0.576 -10.115 1.00 82.44 298 ASP A N 1
ATOM 2174 C CA . ASP A 1 298 ? 15.244 -1.846 -10.137 1.00 82.44 298 ASP A CA 1
ATOM 2175 C C . ASP A 1 298 ? 15.975 -2.981 -9.393 1.00 82.44 298 ASP A C 1
ATOM 2177 O O . ASP A 1 298 ? 15.332 -3.778 -8.713 1.00 82.44 298 ASP A O 1
ATOM 2181 N N . ASP A 1 299 ? 17.310 -2.994 -9.440 1.00 80.00 299 ASP A N 1
ATOM 2182 C CA . ASP A 1 299 ? 18.172 -3.884 -8.645 1.00 80.00 299 ASP A CA 1
ATOM 2183 C C . ASP A 1 299 ? 18.015 -3.707 -7.118 1.00 80.00 299 ASP A C 1
ATOM 2185 O O . ASP A 1 299 ? 18.382 -4.605 -6.356 1.00 80.00 299 ASP A O 1
ATOM 2189 N N . ASP A 1 300 ? 17.469 -2.577 -6.651 1.00 79.06 300 ASP A N 1
ATOM 2190 C CA . ASP A 1 300 ? 17.199 -2.353 -5.230 1.00 79.06 300 ASP A CA 1
ATOM 2191 C C . ASP A 1 300 ? 15.910 -3.049 -4.769 1.00 79.06 300 ASP A C 1
ATOM 2193 O O . ASP A 1 300 ? 15.596 -2.980 -3.591 1.00 79.06 300 ASP A O 1
ATOM 2197 N N . PHE A 1 301 ? 15.158 -3.738 -5.635 1.00 82.81 301 PHE A N 1
ATOM 2198 C CA . PHE A 1 301 ? 13.933 -4.449 -5.255 1.00 82.81 301 PHE A CA 1
ATOM 2199 C C . PHE A 1 301 ? 14.178 -5.955 -5.112 1.00 82.81 301 PHE A C 1
ATOM 2201 O O . PHE A 1 301 ? 14.715 -6.613 -6.001 1.00 82.81 301 PHE A O 1
ATOM 2208 N N . VAL A 1 302 ? 13.763 -6.529 -3.978 1.00 70.75 302 VAL A N 1
ATOM 2209 C CA . VAL A 1 302 ? 14.028 -7.945 -3.632 1.00 70.75 302 VAL A CA 1
ATOM 2210 C C . VAL A 1 302 ? 12.881 -8.889 -3.983 1.00 70.75 302 VAL A C 1
ATOM 2212 O O . VAL A 1 302 ? 13.080 -10.105 -4.036 1.00 70.75 302 VAL A O 1
ATOM 2215 N N . PHE A 1 303 ? 11.689 -8.352 -4.253 1.00 70.56 303 PHE A N 1
ATOM 2216 C CA . PHE A 1 303 ? 10.539 -9.104 -4.755 1.00 70.56 303 PHE A CA 1
ATOM 2217 C C . PHE A 1 303 ? 9.872 -8.352 -5.895 1.00 70.56 303 PHE A C 1
ATOM 2219 O O . PHE A 1 303 ? 9.705 -7.144 -5.801 1.00 70.56 303 PHE A O 1
ATOM 2226 N N . GLY A 1 304 ? 9.440 -9.082 -6.927 1.00 76.94 304 GLY A N 1
ATOM 2227 C CA . GLY A 1 304 ? 8.767 -8.506 -8.093 1.00 76.94 304 GLY A CA 1
ATOM 2228 C C . GLY A 1 304 ? 9.721 -7.777 -9.044 1.00 76.94 304 GLY A C 1
ATOM 2229 O O . GLY A 1 304 ? 10.872 -7.515 -8.717 1.00 76.94 304 GLY A O 1
ATOM 2230 N N . ASN A 1 305 ? 9.243 -7.485 -10.255 1.00 86.31 305 ASN A N 1
ATOM 2231 C CA . ASN A 1 305 ? 9.922 -6.555 -11.153 1.00 86.31 305 ASN A CA 1
ATOM 2232 C C . ASN A 1 305 ? 9.221 -5.201 -11.023 1.00 86.31 305 ASN A C 1
ATOM 2234 O O . ASN A 1 305 ? 8.078 -5.096 -11.467 1.00 86.31 305 ASN A O 1
ATOM 2238 N N . PRO A 1 306 ? 9.884 -4.177 -10.473 1.00 90.44 306 PRO A N 1
ATOM 2239 C CA . PRO A 1 306 ? 9.244 -2.902 -10.196 1.00 90.44 306 PRO A CA 1
ATOM 2240 C C . PRO A 1 306 ? 9.003 -2.032 -11.433 1.00 90.44 306 PRO A C 1
ATOM 2242 O O . PRO A 1 306 ? 8.379 -0.984 -11.339 1.00 90.44 306 PRO A O 1
ATOM 2245 N N . LEU A 1 307 ? 9.456 -2.470 -12.611 1.00 91.38 307 LEU A N 1
ATOM 2246 C CA . LEU A 1 307 ? 9.275 -1.762 -13.880 1.00 91.38 307 LEU A CA 1
ATOM 2247 C C . LEU A 1 307 ? 8.056 -2.241 -14.684 1.00 91.38 307 LEU A C 1
ATOM 2249 O O . LEU A 1 307 ? 7.841 -1.761 -15.803 1.00 91.38 307 LEU A O 1
ATOM 2253 N N . VAL A 1 308 ? 7.309 -3.222 -14.172 1.00 89.88 308 VAL A N 1
ATOM 2254 C CA . VAL A 1 308 ? 6.179 -3.858 -14.861 1.00 89.88 308 VAL A CA 1
ATOM 2255 C C . VAL A 1 308 ? 4.963 -3.853 -13.937 1.00 89.88 308 VAL A C 1
ATOM 2257 O O . VAL A 1 308 ? 5.127 -4.221 -12.777 1.00 89.88 308 VAL A O 1
ATOM 2260 N N . PRO A 1 309 ? 3.761 -3.514 -14.441 1.00 92.62 309 PRO A N 1
ATOM 2261 C CA . PRO A 1 309 ? 2.560 -3.541 -13.620 1.00 92.62 309 PRO A CA 1
ATOM 2262 C C . PRO A 1 309 ? 2.266 -4.933 -13.048 1.00 92.62 309 PRO A C 1
ATOM 2264 O O . PRO A 1 309 ? 2.439 -5.946 -13.740 1.00 92.62 309 PRO A O 1
ATOM 2267 N N . THR A 1 310 ? 1.768 -4.982 -11.816 1.00 94.19 310 THR A N 1
ATOM 2268 C CA . THR A 1 310 ? 1.479 -6.205 -11.056 1.00 94.19 310 THR A CA 1
ATOM 2269 C C . THR A 1 310 ? 0.007 -6.396 -10.689 1.00 94.19 310 THR A C 1
ATOM 2271 O O . THR A 1 310 ? -0.285 -7.287 -9.900 1.00 94.19 310 THR A O 1
ATOM 2274 N N . PHE A 1 311 ? -0.924 -5.680 -11.330 1.00 94.56 311 PHE A N 1
ATOM 2275 C CA . PHE A 1 311 ? -2.371 -5.776 -11.082 1.00 94.56 311 PHE A CA 1
ATOM 2276 C C . PHE A 1 311 ? -2.874 -7.214 -10.833 1.00 94.56 311 PHE A C 1
ATOM 2278 O O . PHE A 1 311 ? -2.774 -8.101 -11.688 1.00 94.56 311 PHE A O 1
ATOM 2285 N N . GLY A 1 312 ? -3.494 -7.427 -9.676 1.00 88.44 312 GLY A N 1
ATOM 2286 C CA . GLY A 1 312 ? -4.002 -8.703 -9.177 1.00 88.44 312 GLY A CA 1
ATOM 2287 C C . GLY A 1 312 ? -2.943 -9.575 -8.496 1.00 88.44 312 GLY A C 1
ATOM 2288 O O . GLY A 1 312 ? -3.211 -10.743 -8.204 1.00 88.44 312 GLY A O 1
ATOM 2289 N N . ALA A 1 313 ? -1.741 -9.052 -8.272 1.00 87.19 313 ALA A N 1
ATOM 2290 C CA . ALA A 1 313 ? -0.644 -9.718 -7.592 1.00 87.19 313 ALA A CA 1
ATOM 2291 C C . ALA A 1 313 ? 0.037 -8.765 -6.604 1.00 87.19 313 ALA A C 1
ATOM 2293 O O . ALA A 1 313 ? -0.096 -7.552 -6.672 1.00 87.19 313 ALA A O 1
ATOM 2294 N N . VAL A 1 314 ? 0.771 -9.337 -5.651 1.00 82.88 314 VAL A N 1
ATOM 2295 C CA . VAL A 1 314 ? 1.505 -8.552 -4.654 1.00 82.88 314 VAL A CA 1
ATOM 2296 C C . VAL A 1 314 ? 2.573 -7.703 -5.349 1.00 82.88 314 VAL A C 1
ATOM 2298 O O . VAL A 1 314 ? 3.365 -8.238 -6.131 1.00 82.88 314 VAL A O 1
ATOM 2301 N N . ASN A 1 315 ? 2.594 -6.409 -5.021 1.00 90.94 315 ASN A N 1
ATOM 2302 C CA . ASN A 1 315 ? 3.553 -5.441 -5.541 1.00 90.94 315 ASN A CA 1
ATOM 2303 C C . ASN A 1 315 ? 5.018 -5.809 -5.217 1.00 90.94 315 ASN A C 1
ATOM 2305 O O . ASN A 1 315 ? 5.307 -6.660 -4.367 1.00 90.94 315 ASN A O 1
ATOM 2309 N N . PRO A 1 316 ? 5.976 -5.148 -5.876 1.00 89.31 316 PRO A N 1
ATOM 2310 C CA . PRO A 1 316 ? 7.377 -5.200 -5.493 1.00 89.31 316 PRO A CA 1
ATOM 2311 C C . PRO A 1 316 ? 7.664 -4.626 -4.094 1.00 89.31 316 PRO A C 1
ATOM 2313 O O . PRO A 1 316 ? 6.887 -3.826 -3.572 1.00 89.31 316 PRO A O 1
ATOM 2316 N N . THR A 1 317 ? 8.813 -4.991 -3.509 1.00 83.31 317 THR A N 1
ATOM 2317 C CA . THR A 1 317 ? 9.325 -4.352 -2.278 1.00 83.31 317 THR A CA 1
ATOM 2318 C C . THR A 1 317 ? 10.803 -3.977 -2.382 1.00 83.31 317 THR A C 1
ATOM 2320 O O . THR A 1 317 ? 11.596 -4.738 -2.955 1.00 83.31 317 THR A O 1
ATOM 2323 N N . SER A 1 318 ? 11.168 -2.831 -1.813 1.00 82.69 318 SER A N 1
ATOM 2324 C CA . SER A 1 318 ? 12.542 -2.331 -1.768 1.00 82.69 318 SER A CA 1
ATOM 2325 C C . SER A 1 318 ? 13.406 -3.068 -0.732 1.00 82.69 318 SER A C 1
ATOM 2327 O O . SER A 1 318 ? 13.007 -3.334 0.399 1.00 82.69 318 SER A O 1
ATOM 2329 N N . ALA A 1 319 ? 14.660 -3.336 -1.093 1.00 65.81 319 ALA A N 1
ATOM 2330 C CA . ALA A 1 319 ? 15.715 -3.890 -0.251 1.00 65.81 319 ALA A CA 1
ATOM 2331 C C . ALA A 1 319 ? 16.170 -2.931 0.854 1.00 65.81 319 ALA A C 1
ATOM 2333 O O . ALA A 1 319 ? 16.953 -3.318 1.711 1.00 65.81 319 ALA A O 1
ATOM 2334 N N . THR A 1 320 ? 15.766 -1.661 0.834 1.00 61.50 320 THR A N 1
ATOM 2335 C CA . THR A 1 320 ? 16.077 -0.730 1.930 1.00 61.50 320 THR A CA 1
ATOM 2336 C C . THR A 1 320 ? 15.247 -1.011 3.181 1.00 61.50 320 THR A C 1
ATOM 2338 O O . THR A 1 320 ? 15.704 -0.710 4.284 1.00 61.50 320 THR A O 1
ATOM 2341 N N . ASP A 1 321 ? 14.084 -1.649 3.016 1.00 53.81 321 ASP A N 1
ATOM 2342 C CA . ASP A 1 321 ? 13.170 -2.046 4.099 1.00 53.81 321 ASP A CA 1
ATOM 2343 C C . ASP A 1 321 ? 13.347 -3.514 4.512 1.00 53.81 321 ASP A C 1
ATOM 2345 O O . ASP A 1 321 ? 12.802 -3.986 5.517 1.00 53.81 321 ASP A O 1
ATOM 2349 N N . VAL A 1 322 ? 14.176 -4.232 3.757 1.00 59.53 322 VAL A N 1
ATOM 2350 C CA . VAL A 1 322 ? 14.468 -5.647 3.929 1.00 59.53 322 VAL A CA 1
ATOM 2351 C C . VAL A 1 322 ? 15.956 -5.823 4.178 1.00 59.53 322 VAL A C 1
ATOM 2353 O O . VAL A 1 322 ? 16.790 -5.315 3.442 1.00 59.53 322 VAL A O 1
ATOM 2356 N N . LEU A 1 323 ? 16.342 -6.582 5.197 1.00 71.12 323 LEU A N 1
ATOM 2357 C CA . LEU A 1 323 ? 17.752 -6.902 5.361 1.00 71.12 323 LEU A CA 1
ATOM 2358 C C . LEU A 1 323 ? 18.264 -7.653 4.112 1.00 71.12 323 LEU A C 1
ATOM 2360 O O . LEU A 1 323 ? 17.782 -8.728 3.785 1.00 71.12 323 LEU A O 1
ATOM 2364 N N . GLN A 1 324 ? 19.242 -7.112 3.384 1.00 78.19 324 GLN A N 1
ATOM 2365 C CA . GLN A 1 324 ? 19.738 -7.769 2.170 1.00 78.19 324 GLN A CA 1
ATOM 2366 C C . GLN A 1 324 ? 20.214 -9.199 2.457 1.00 78.19 324 GLN A C 1
ATOM 2368 O O . GLN A 1 324 ? 21.025 -9.409 3.352 1.00 78.19 324 GLN A O 1
ATOM 2373 N N . GLY A 1 325 ? 19.725 -10.175 1.686 1.00 72.06 325 GLY A N 1
ATOM 2374 C CA . GLY A 1 325 ? 19.989 -11.603 1.902 1.00 72.06 325 GLY A CA 1
ATOM 2375 C C . GLY A 1 325 ? 19.008 -12.308 2.853 1.00 72.06 325 GLY A C 1
ATOM 2376 O O . GLY A 1 325 ? 19.034 -13.535 2.917 1.00 72.06 325 GLY A O 1
ATOM 2377 N N . ASP A 1 326 ? 18.137 -11.566 3.539 1.00 76.75 326 ASP A N 1
ATOM 2378 C CA . ASP A 1 326 ? 17.020 -12.059 4.358 1.00 76.75 326 ASP A CA 1
ATOM 2379 C C . ASP A 1 326 ? 15.829 -12.407 3.454 1.00 76.75 326 ASP A C 1
ATOM 2381 O O . ASP A 1 326 ? 14.861 -11.664 3.313 1.00 76.75 326 ASP A O 1
ATOM 2385 N N . PHE A 1 327 ? 15.937 -13.505 2.715 1.00 77.56 327 PHE A N 1
ATOM 2386 C CA . PHE A 1 327 ? 14.927 -13.910 1.743 1.00 77.56 327 PHE A CA 1
ATOM 2387 C C . PHE A 1 327 ? 13.626 -14.418 2.369 1.00 77.56 327 PHE A C 1
ATOM 2389 O O . PHE A 1 327 ? 12.606 -14.454 1.672 1.00 77.56 327 PHE A O 1
ATOM 2396 N N . ASN A 1 328 ? 13.649 -14.826 3.641 1.00 75.31 328 ASN A N 1
ATOM 2397 C CA . ASN A 1 328 ? 12.454 -15.181 4.404 1.00 75.31 328 ASN A CA 1
ATOM 2398 C C . ASN A 1 328 ? 11.906 -14.012 5.249 1.00 75.31 328 ASN A C 1
ATOM 2400 O O . ASN A 1 328 ? 10.809 -14.145 5.797 1.00 75.31 328 ASN A O 1
ATOM 2404 N N . LEU A 1 329 ? 12.626 -12.885 5.284 1.00 68.25 329 LEU A N 1
ATOM 2405 C CA . LEU A 1 329 ? 12.250 -11.620 5.911 1.00 68.25 329 LEU A CA 1
ATOM 2406 C C . LEU A 1 329 ? 12.088 -11.703 7.436 1.00 68.25 329 LEU A C 1
ATOM 2408 O O . LEU A 1 329 ? 11.320 -10.933 8.029 1.00 68.25 329 LEU A O 1
ATOM 2412 N N . ASP A 1 330 ? 12.776 -12.642 8.085 1.00 63.59 330 ASP A N 1
ATOM 2413 C CA . ASP A 1 330 ? 12.704 -12.844 9.535 1.00 63.59 330 ASP A CA 1
ATOM 2414 C C . ASP A 1 330 ? 13.562 -11.842 10.337 1.00 63.59 330 ASP A C 1
ATOM 2416 O O . ASP A 1 330 ? 13.597 -11.870 11.573 1.00 63.59 330 ASP A O 1
ATOM 2420 N N . GLY A 1 331 ? 14.190 -10.897 9.635 1.00 72.69 331 GLY A N 1
ATOM 2421 C CA . GLY A 1 331 ? 15.091 -9.891 10.170 1.00 72.69 331 GLY A CA 1
ATOM 2422 C C . GLY A 1 331 ? 16.506 -10.419 10.382 1.00 72.69 331 GLY A C 1
ATOM 2423 O O . GLY A 1 331 ? 17.318 -9.709 10.984 1.00 72.69 331 GLY A O 1
ATOM 2424 N N . VAL A 1 332 ? 16.822 -11.646 9.952 1.00 79.50 332 VAL A N 1
ATOM 2425 C CA . VAL A 1 332 ? 18.114 -12.304 10.163 1.00 79.50 332 VAL A CA 1
ATOM 2426 C C . VAL A 1 332 ? 18.529 -13.098 8.931 1.00 79.50 332 VAL A C 1
ATOM 2428 O O . VAL A 1 332 ? 18.000 -14.166 8.662 1.00 79.50 332 VAL A O 1
ATOM 2431 N N . VAL A 1 333 ? 19.625 -12.706 8.283 1.00 85.69 333 VAL A N 1
ATOM 2432 C CA . VAL A 1 333 ? 20.179 -13.517 7.191 1.00 85.69 333 VAL A CA 1
ATOM 2433 C C . VAL A 1 333 ? 20.819 -14.779 7.763 1.00 85.69 333 VAL A C 1
ATOM 2435 O O . VAL A 1 333 ? 21.872 -14.740 8.403 1.00 85.69 333 VAL A O 1
ATOM 2438 N N . ASN A 1 334 ? 20.208 -15.931 7.537 1.00 89.50 334 ASN A N 1
ATOM 2439 C CA . ASN A 1 334 ? 20.641 -17.215 8.055 1.00 89.50 334 ASN A CA 1
ATOM 2440 C C . ASN A 1 334 ? 20.380 -18.368 7.066 1.00 89.50 334 ASN A C 1
ATOM 2442 O O . ASN A 1 334 ? 20.165 -18.191 5.869 1.00 89.50 334 ASN A O 1
ATOM 2446 N N . ALA A 1 335 ? 20.515 -19.611 7.530 1.00 93.50 335 ALA A N 1
ATOM 2447 C CA . ALA A 1 335 ? 20.363 -20.788 6.676 1.00 93.50 335 ALA A CA 1
ATOM 2448 C C . ALA A 1 335 ? 18.924 -20.995 6.160 1.00 93.50 335 ALA A C 1
ATOM 2450 O O . ALA A 1 335 ? 18.740 -21.705 5.171 1.00 93.50 335 ALA A O 1
ATOM 2451 N N . ALA A 1 336 ? 17.916 -20.406 6.807 1.00 82.25 336 ALA A N 1
ATOM 2452 C CA . ALA A 1 336 ? 16.533 -20.441 6.348 1.00 82.25 336 ALA A CA 1
ATOM 2453 C C . ALA A 1 336 ? 16.362 -19.666 5.031 1.00 82.25 336 ALA A C 1
ATOM 2455 O O . ALA A 1 336 ? 15.723 -20.173 4.107 1.00 82.25 336 ALA A O 1
ATOM 2456 N N . ASP A 1 337 ? 17.034 -18.528 4.873 1.00 82.81 337 ASP A N 1
ATOM 2457 C CA . ASP A 1 337 ? 17.001 -17.725 3.643 1.00 82.81 337 ASP A CA 1
ATOM 2458 C C . ASP A 1 337 ? 17.546 -18.474 2.440 1.00 82.81 337 ASP A C 1
ATOM 2460 O O . ASP A 1 337 ? 16.997 -18.400 1.342 1.00 82.81 337 ASP A O 1
ATOM 2464 N N . TYR A 1 338 ? 18.580 -19.288 2.659 1.00 89.19 338 TYR A N 1
ATOM 2465 C CA . TYR A 1 338 ? 19.115 -20.153 1.617 1.00 89.19 338 TYR A CA 1
ATOM 2466 C C . TYR A 1 338 ? 18.034 -21.064 1.034 1.00 89.19 338 TYR A C 1
ATOM 2468 O O . TYR A 1 338 ? 17.997 -21.274 -0.175 1.00 89.19 338 TYR A O 1
ATOM 2476 N N . THR A 1 339 ? 17.147 -21.609 1.872 1.00 90.94 339 THR A N 1
ATOM 2477 C CA . THR A 1 339 ? 16.073 -22.487 1.388 1.00 90.94 339 THR A CA 1
ATOM 2478 C C . THR A 1 339 ? 15.045 -21.720 0.561 1.00 90.94 339 THR A C 1
ATOM 2480 O O . THR A 1 339 ? 14.676 -22.196 -0.510 1.00 90.94 339 THR A O 1
ATOM 2483 N N . VAL A 1 340 ? 14.700 -20.490 0.959 1.00 83.81 340 VAL A N 1
ATOM 2484 C CA . VAL A 1 340 ? 13.802 -19.618 0.186 1.00 83.81 340 VAL A CA 1
ATOM 2485 C C . VAL A 1 340 ? 14.415 -19.237 -1.163 1.00 83.81 340 VAL A C 1
ATOM 2487 O O . VAL A 1 340 ? 13.754 -19.363 -2.196 1.00 83.81 340 VAL A O 1
ATOM 2490 N N . TRP A 1 341 ? 15.698 -18.864 -1.184 1.00 91.12 341 TRP A N 1
ATOM 2491 C CA . TRP A 1 341 ? 16.432 -18.611 -2.425 1.00 91.12 341 TRP A CA 1
ATOM 2492 C C . TRP A 1 341 ? 16.444 -19.825 -3.350 1.00 91.12 341 TRP A C 1
ATOM 2494 O O . TRP A 1 341 ? 16.147 -19.717 -4.539 1.00 91.12 341 TRP A O 1
ATOM 2504 N N . ARG A 1 342 ? 16.775 -21.003 -2.808 1.00 92.81 342 ARG A N 1
ATOM 2505 C CA . ARG A 1 342 ? 16.856 -22.244 -3.586 1.00 92.81 342 ARG A CA 1
ATOM 2506 C C . ARG A 1 342 ? 15.524 -22.640 -4.199 1.00 92.81 342 ARG A C 1
ATOM 2508 O O . ARG A 1 342 ? 15.528 -23.073 -5.352 1.00 92.81 342 ARG A O 1
ATOM 2515 N N . ASP A 1 343 ? 14.437 -22.499 -3.453 1.00 85.56 343 ASP A N 1
ATOM 2516 C CA . ASP A 1 343 ? 13.096 -22.870 -3.904 1.00 85.56 343 ASP A CA 1
ATOM 2517 C C . ASP A 1 343 ? 12.538 -21.864 -4.925 1.00 85.56 343 ASP A C 1
ATOM 2519 O O . ASP A 1 343 ? 11.769 -22.245 -5.808 1.00 85.56 343 ASP A O 1
ATOM 2523 N N . GLY A 1 344 ? 12.973 -20.600 -4.862 1.00 76.69 344 GLY A N 1
ATOM 2524 C CA . GLY A 1 344 ? 12.631 -19.555 -5.831 1.00 76.69 344 GLY A CA 1
ATOM 2525 C C . GLY A 1 344 ? 13.634 -19.367 -6.978 1.00 76.69 344 GLY A C 1
ATOM 2526 O O . GLY A 1 344 ? 13.468 -18.445 -7.778 1.00 76.69 344 GLY A O 1
ATOM 2527 N N . LEU A 1 345 ? 14.680 -20.193 -7.087 1.00 84.94 345 LEU A N 1
ATOM 2528 C CA . LEU A 1 345 ? 15.740 -20.001 -8.080 1.00 84.94 345 LEU A CA 1
ATOM 2529 C C . LEU A 1 345 ? 15.219 -20.202 -9.514 1.00 84.94 345 LEU A C 1
ATOM 2531 O O . LEU A 1 345 ? 14.753 -21.279 -9.884 1.00 84.94 345 LEU A O 1
ATOM 2535 N N . GLY A 1 346 ? 15.371 -19.173 -10.347 1.00 74.25 346 GLY A N 1
ATOM 2536 C CA . GLY A 1 346 ? 14.907 -19.140 -11.735 1.00 74.25 346 GLY A CA 1
ATOM 2537 C C . GLY A 1 346 ? 13.462 -18.664 -11.913 1.00 74.25 346 GLY A C 1
ATOM 2538 O O . GLY A 1 346 ? 12.996 -18.604 -13.049 1.00 74.25 346 GLY A O 1
ATOM 2539 N N . THR A 1 347 ? 12.766 -18.323 -10.826 1.00 71.94 347 THR A N 1
ATOM 2540 C CA . THR A 1 347 ? 11.428 -17.708 -10.852 1.00 71.94 347 THR A CA 1
ATOM 2541 C C . THR A 1 347 ? 11.413 -16.392 -10.083 1.00 71.94 347 THR A C 1
ATOM 2543 O O . THR A 1 347 ? 11.126 -15.352 -10.663 1.00 71.94 347 THR A O 1
ATOM 2546 N N . LYS A 1 348 ? 11.751 -16.449 -8.794 1.00 59.09 348 LYS A N 1
ATOM 2547 C CA . LYS A 1 348 ? 11.771 -15.332 -7.846 1.00 59.09 348 LYS A CA 1
ATOM 2548 C C . LYS A 1 348 ? 13.181 -14.782 -7.625 1.00 59.09 348 LYS A C 1
ATOM 2550 O O . LYS A 1 348 ? 13.329 -13.597 -7.380 1.00 59.09 348 LYS A O 1
ATOM 2555 N N . PHE A 1 349 ? 14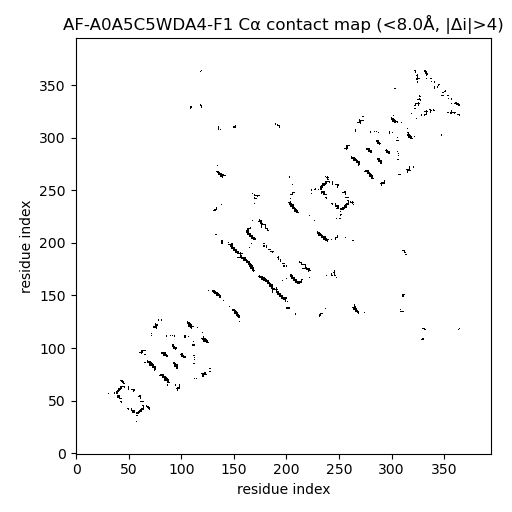.193 -15.641 -7.735 1.00 75.81 349 PHE A N 1
ATOM 2556 C CA . PHE A 1 349 ? 15.589 -15.301 -7.487 1.00 75.81 349 PHE A CA 1
ATOM 2557 C C . PHE A 1 349 ? 16.503 -15.754 -8.622 1.00 75.81 349 PHE A C 1
ATOM 2559 O O . PHE A 1 349 ? 16.226 -16.704 -9.359 1.00 75.81 349 PHE A O 1
ATOM 2566 N N . THR A 1 350 ? 17.648 -15.105 -8.724 1.00 81.00 350 THR A N 1
ATOM 2567 C CA . THR A 1 350 ? 18.720 -15.360 -9.673 1.00 81.00 350 THR A CA 1
ATOM 2568 C C . THR A 1 350 ? 19.908 -16.059 -9.000 1.00 81.00 350 THR A C 1
ATOM 2570 O O . THR A 1 350 ? 20.047 -16.054 -7.772 1.00 81.00 350 THR A O 1
ATOM 2573 N N . PRO A 1 351 ? 20.825 -16.668 -9.777 1.00 87.31 351 PRO A N 1
ATOM 2574 C CA . PRO A 1 351 ? 22.074 -17.187 -9.227 1.00 87.31 351 PRO A CA 1
ATOM 2575 C C . PRO A 1 351 ? 22.950 -16.132 -8.529 1.00 87.31 351 PRO A C 1
ATOM 2577 O O . PRO A 1 351 ? 23.724 -16.501 -7.651 1.00 87.31 351 PRO A O 1
ATOM 2580 N N . SER A 1 352 ? 22.844 -14.851 -8.902 1.00 78.69 352 SER A N 1
ATOM 2581 C CA . SER A 1 352 ? 23.562 -13.735 -8.260 1.00 78.69 352 SER A CA 1
ATOM 2582 C C . SER A 1 352 ? 23.042 -13.407 -6.859 1.00 78.69 352 SER A C 1
ATOM 2584 O O . SER A 1 352 ? 23.808 -12.938 -6.022 1.00 78.69 352 SER A O 1
ATOM 2586 N N . ASP A 1 353 ? 21.797 -13.745 -6.536 1.00 72.62 353 ASP A N 1
ATOM 2587 C CA . ASP A 1 353 ? 21.241 -13.476 -5.202 1.00 72.62 353 ASP A CA 1
ATOM 2588 C C . ASP A 1 353 ? 21.893 -14.366 -4.129 1.00 72.62 353 ASP A C 1
ATOM 2590 O O . ASP A 1 353 ? 21.940 -14.020 -2.951 1.00 72.62 353 ASP A O 1
ATOM 2594 N N . TYR A 1 354 ? 22.519 -15.481 -4.530 1.00 85.00 354 TYR A N 1
ATOM 2595 C CA . TYR A 1 354 ? 23.349 -16.280 -3.626 1.00 85.00 354 TYR A CA 1
ATOM 2596 C C . TYR A 1 354 ? 24.509 -15.476 -3.036 1.00 85.00 354 TYR A C 1
ATOM 2598 O O . TYR A 1 354 ? 24.820 -15.637 -1.857 1.00 85.00 354 TYR A O 1
ATOM 2606 N N . THR A 1 355 ? 25.169 -14.637 -3.843 1.00 83.62 355 THR A N 1
ATOM 2607 C CA . THR A 1 355 ? 26.256 -13.790 -3.338 1.00 83.62 355 THR A CA 1
ATOM 2608 C C . THR A 1 355 ? 25.730 -12.755 -2.351 1.00 83.62 355 THR A C 1
ATOM 2610 O O . THR A 1 355 ? 26.357 -12.569 -1.318 1.00 83.62 355 THR A O 1
ATOM 2613 N N . LEU A 1 356 ? 24.530 -12.209 -2.577 1.00 78.62 356 LEU A N 1
ATOM 2614 C CA . LEU A 1 356 ? 23.878 -11.292 -1.638 1.00 78.62 356 LEU A CA 1
ATOM 2615 C C . LEU A 1 356 ? 23.605 -11.951 -0.276 1.00 78.62 356 LEU A C 1
ATOM 2617 O O . LEU A 1 356 ? 23.922 -11.377 0.763 1.00 78.62 356 LEU A O 1
ATOM 2621 N N . TRP A 1 357 ? 23.066 -13.172 -0.269 1.00 91.75 357 TRP A N 1
ATOM 2622 C CA . TRP A 1 357 ? 22.874 -13.946 0.963 1.00 91.75 357 TRP A CA 1
ATOM 2623 C C . TRP A 1 357 ? 24.195 -14.304 1.645 1.00 91.75 357 TRP A C 1
ATOM 2625 O O . TRP A 1 357 ? 24.326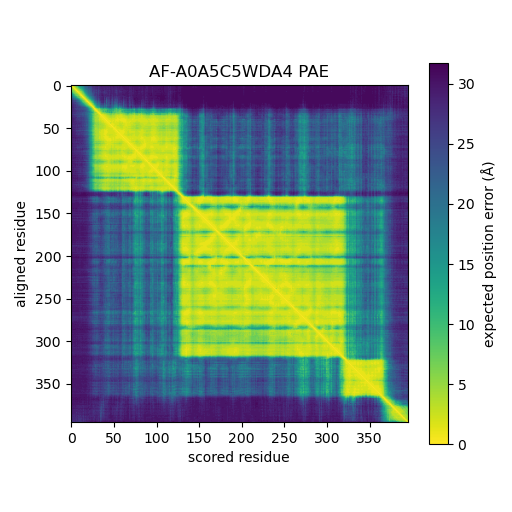 -14.164 2.858 1.00 91.75 357 TRP A O 1
ATOM 2635 N N . ALA A 1 358 ? 25.185 -14.762 0.876 1.00 89.69 358 ALA A N 1
ATOM 2636 C CA . ALA A 1 358 ? 26.470 -15.182 1.421 1.00 89.69 358 ALA A CA 1
ATOM 2637 C C . ALA A 1 358 ? 27.235 -14.010 2.054 1.00 89.69 358 ALA A C 1
ATOM 2639 O O . ALA A 1 358 ? 27.830 -14.182 3.119 1.00 89.69 358 ALA A O 1
ATOM 2640 N N . ASP A 1 359 ? 27.193 -12.835 1.424 1.00 86.88 359 ASP A N 1
ATOM 2641 C CA . ASP A 1 359 ? 27.870 -11.625 1.896 1.00 86.88 359 ASP A CA 1
ATOM 2642 C C . ASP A 1 359 ? 27.206 -11.043 3.152 1.00 86.88 359 ASP A C 1
ATOM 2644 O O . ASP A 1 359 ? 27.890 -10.464 3.998 1.00 86.88 359 ASP A O 1
ATOM 2648 N N . ASN A 1 360 ? 25.899 -11.258 3.315 1.00 82.88 360 ASN A N 1
ATOM 2649 C CA . ASN A 1 360 ? 25.130 -10.776 4.459 1.00 82.88 360 ASN A CA 1
ATOM 2650 C C . ASN A 1 360 ? 24.841 -11.854 5.516 1.00 82.88 360 ASN A C 1
ATOM 2652 O O . ASN A 1 360 ? 24.136 -11.581 6.483 1.00 82.88 360 ASN A O 1
ATOM 2656 N N . TYR A 1 361 ? 25.391 -13.068 5.389 1.00 91.88 361 TYR A N 1
ATOM 2657 C CA . TYR A 1 361 ? 25.103 -14.163 6.318 1.00 91.88 361 TYR A CA 1
ATOM 2658 C C . TYR A 1 361 ? 25.462 -13.806 7.768 1.00 91.88 361 TYR A C 1
ATOM 2660 O O . TYR A 1 361 ? 26.614 -13.529 8.106 1.00 91.88 361 TYR A O 1
ATOM 2668 N N . GLY A 1 362 ? 24.469 -13.888 8.649 1.00 85.19 362 GLY A N 1
ATOM 2669 C CA . GLY A 1 362 ? 24.562 -13.560 10.067 1.00 85.19 362 GLY A CA 1
ATOM 2670 C C . GLY A 1 362 ? 24.295 -12.092 10.400 1.00 85.19 362 GLY A C 1
ATOM 2671 O O . GLY A 1 362 ? 24.384 -11.733 11.576 1.00 85.19 362 GLY A O 1
ATOM 2672 N N . ILE A 1 363 ? 23.978 -11.244 9.416 1.00 85.19 363 ILE A N 1
ATOM 2673 C CA . ILE A 1 363 ? 23.487 -9.891 9.680 1.00 85.19 363 ILE A CA 1
ATOM 2674 C C . ILE A 1 363 ? 22.050 -9.981 10.220 1.00 85.19 363 ILE A C 1
ATOM 2676 O O . ILE A 1 363 ? 21.296 -10.887 9.874 1.00 85.19 363 ILE A O 1
ATOM 2680 N N . THR A 1 364 ? 21.685 -9.047 11.098 1.00 81.19 364 THR A N 1
ATOM 2681 C CA . THR A 1 364 ? 20.334 -8.887 11.650 1.00 81.19 364 THR A CA 1
ATOM 2682 C C . THR A 1 364 ? 19.871 -7.446 11.453 1.00 81.19 364 THR A C 1
ATOM 2684 O O . THR A 1 364 ? 20.660 -6.529 11.705 1.00 81.19 364 THR A O 1
ATOM 2687 N N . SER A 1 365 ? 18.611 -7.213 11.084 1.00 66.19 365 SER A N 1
ATOM 2688 C CA . SER A 1 365 ? 18.024 -5.873 11.053 1.00 66.19 365 SER A CA 1
ATOM 2689 C C . SER A 1 365 ? 17.887 -5.364 12.491 1.00 66.19 365 SER A C 1
ATOM 2691 O O . SER A 1 365 ? 17.055 -5.848 13.259 1.00 66.19 365 SER A O 1
ATOM 2693 N N . GLY A 1 366 ? 18.742 -4.422 12.887 1.00 53.00 366 GLY A N 1
ATOM 2694 C CA . GLY A 1 366 ? 18.597 -3.697 14.149 1.00 53.00 366 GLY A CA 1
ATOM 2695 C C . GLY A 1 366 ? 17.620 -2.527 14.000 1.00 53.00 366 GLY A C 1
ATOM 2696 O O . GLY A 1 366 ? 17.444 -2.029 12.888 1.00 53.00 366 GLY A O 1
ATOM 2697 N N . PRO A 1 367 ? 17.008 -2.034 15.093 1.00 41.53 367 PRO A N 1
ATOM 2698 C CA . PRO A 1 367 ? 16.243 -0.796 15.029 1.00 41.53 367 PRO A CA 1
ATOM 2699 C C . PRO A 1 367 ? 17.150 0.337 14.537 1.00 41.53 367 PRO A C 1
ATOM 2701 O O . PRO A 1 367 ? 18.287 0.483 15.005 1.00 41.53 367 PRO A O 1
ATOM 2704 N N . ALA A 1 368 ? 16.644 1.140 13.599 1.00 40.69 368 ALA A N 1
ATOM 2705 C CA . ALA A 1 368 ? 17.304 2.358 13.161 1.00 40.69 368 ALA A CA 1
ATOM 2706 C C . ALA A 1 368 ? 17.669 3.191 14.398 1.00 40.69 368 ALA A C 1
ATOM 2708 O O . ALA A 1 368 ? 16.812 3.524 15.220 1.00 40.69 368 ALA A O 1
ATOM 2709 N N . SER A 1 369 ? 18.953 3.515 14.561 1.00 34.03 369 SER A N 1
ATOM 2710 C CA . SER A 1 369 ? 19.374 4.484 15.570 1.00 34.03 369 SER A CA 1
ATOM 2711 C C . SER A 1 369 ? 18.902 5.860 15.122 1.00 34.03 369 SER A C 1
ATOM 2713 O O . SER A 1 369 ? 19.645 6.611 14.496 1.00 34.03 369 SER A O 1
ATOM 2715 N N . GLY A 1 370 ? 17.646 6.184 15.430 1.00 33.25 370 GLY A N 1
ATOM 2716 C CA . GLY A 1 370 ? 17.162 7.550 15.378 1.00 33.25 370 GLY A CA 1
ATOM 2717 C C . GLY A 1 370 ? 18.076 8.387 16.262 1.00 33.25 370 GLY A C 1
ATOM 2718 O O . GLY A 1 370 ? 18.199 8.129 17.461 1.00 33.25 370 GLY A O 1
ATOM 2719 N N . THR A 1 371 ? 18.769 9.361 15.679 1.00 31.84 371 THR A N 1
ATOM 2720 C CA . THR A 1 371 ? 19.494 10.364 16.453 1.00 31.84 371 THR A CA 1
ATOM 2721 C C . THR A 1 371 ? 18.463 11.141 17.259 1.00 31.84 371 THR A C 1
ATOM 2723 O O . THR A 1 371 ? 17.839 12.065 16.742 1.00 31.84 371 THR A O 1
ATOM 2726 N N . ILE A 1 372 ? 18.243 10.737 18.508 1.00 43.53 372 ILE A N 1
ATOM 2727 C CA . ILE A 1 372 ? 17.406 11.471 19.452 1.00 43.53 372 ILE A CA 1
ATOM 2728 C C . ILE A 1 372 ? 18.047 12.856 19.597 1.00 43.53 372 ILE A C 1
ATOM 2730 O O . ILE A 1 372 ? 19.195 12.932 20.047 1.00 43.53 372 ILE A O 1
ATOM 2734 N N . PRO A 1 373 ? 17.366 13.955 19.222 1.00 45.47 373 PRO A N 1
ATOM 2735 C CA . PRO A 1 373 ? 17.871 15.287 19.502 1.00 45.47 373 PRO A CA 1
ATOM 2736 C C . PRO A 1 373 ? 18.034 15.401 21.016 1.00 45.47 373 PRO A C 1
ATOM 2738 O O . PRO A 1 373 ? 17.057 15.257 21.753 1.00 45.47 373 PRO A O 1
ATOM 2741 N N . GLU A 1 374 ? 19.262 15.597 21.499 1.00 59.28 374 GLU A N 1
ATOM 2742 C CA . GLU A 1 374 ? 19.495 15.713 22.937 1.00 59.28 374 GLU A CA 1
ATOM 2743 C C . GLU A 1 374 ? 18.611 16.842 23.500 1.00 59.28 374 GLU A C 1
ATOM 2745 O O . GLU A 1 374 ? 18.706 17.988 23.036 1.00 59.28 374 GLU A O 1
ATOM 2750 N N . PRO A 1 375 ? 17.746 16.573 24.497 1.00 53.03 375 PRO A N 1
ATOM 2751 C CA . PRO A 1 375 ? 16.885 17.597 25.058 1.00 53.03 375 PRO A CA 1
ATOM 2752 C C . PRO A 1 375 ? 17.744 18.556 25.878 1.00 53.03 375 PRO A C 1
ATOM 2754 O O . PRO A 1 375 ? 18.039 18.287 27.034 1.00 53.03 375 PRO A O 1
ATOM 2757 N N . ALA A 1 376 ? 18.171 19.666 25.273 1.00 62.78 376 ALA A N 1
ATOM 2758 C CA . ALA A 1 376 ? 18.608 20.906 25.921 1.00 62.78 376 ALA A CA 1
ATOM 2759 C C . ALA A 1 376 ? 19.459 20.775 27.212 1.00 62.78 376 ALA A C 1
ATOM 2761 O O . ALA A 1 376 ? 19.415 21.660 28.072 1.00 62.78 376 ALA A O 1
ATOM 2762 N N . ALA A 1 377 ? 20.283 19.729 27.361 1.00 62.03 377 ALA A N 1
ATOM 2763 C CA . ALA A 1 377 ? 21.093 19.512 28.563 1.00 62.03 377 ALA A CA 1
ATOM 2764 C C . ALA A 1 377 ? 22.095 20.664 28.777 1.00 62.03 377 ALA A C 1
ATOM 2766 O O . ALA A 1 377 ? 22.427 21.021 29.910 1.00 62.03 377 ALA A O 1
ATOM 2767 N N . GLY A 1 378 ? 22.492 21.334 27.688 1.00 59.19 378 GLY A N 1
ATOM 2768 C CA . GLY A 1 378 ? 23.290 22.560 27.724 1.00 59.19 378 GLY A CA 1
ATOM 2769 C C . GLY A 1 378 ? 22.584 23.758 28.380 1.00 59.19 378 GLY A C 1
ATOM 2770 O O . GLY A 1 378 ? 23.245 24.577 29.019 1.00 59.19 378 GLY A O 1
ATOM 2771 N N . ILE A 1 379 ? 21.250 23.854 28.303 1.00 65.69 379 ILE A N 1
ATOM 2772 C CA . ILE A 1 379 ? 20.492 24.955 28.923 1.00 65.69 379 ILE A CA 1
ATOM 2773 C C . ILE A 1 379 ? 20.439 24.778 30.446 1.00 65.69 379 ILE A C 1
ATOM 2775 O O . ILE A 1 379 ? 20.603 25.755 31.178 1.00 65.69 379 ILE A O 1
ATOM 2779 N N . LEU A 1 380 ? 20.317 23.544 30.949 1.00 62.91 380 LEU A N 1
ATOM 2780 C CA . LEU A 1 380 ? 20.336 23.275 32.394 1.00 62.91 380 LEU A CA 1
ATOM 2781 C C . LEU A 1 380 ? 21.702 23.579 33.028 1.00 62.91 380 LEU A C 1
ATOM 2783 O O . LEU A 1 380 ? 21.754 24.139 34.125 1.00 62.91 380 LEU A O 1
ATOM 2787 N N . TRP A 1 381 ? 22.805 23.321 32.319 1.00 66.44 381 TRP A N 1
ATOM 2788 C CA . TRP A 1 381 ? 24.142 23.712 32.779 1.00 66.44 381 TRP A CA 1
ATOM 2789 C C . TRP A 1 381 ? 24.340 25.233 32.820 1.00 66.44 381 TRP A C 1
ATOM 2791 O O . TRP A 1 381 ? 24.910 25.755 33.781 1.00 66.44 381 TRP A O 1
ATOM 2801 N N . LEU A 1 382 ? 23.824 25.974 31.834 1.00 66.12 382 LEU A N 1
ATOM 2802 C CA . LEU A 1 382 ? 23.917 27.440 31.809 1.00 66.12 382 LEU A CA 1
ATOM 2803 C C . LEU A 1 382 ? 23.031 28.112 32.876 1.00 66.12 382 LEU A C 1
ATOM 2805 O O . LEU A 1 382 ? 23.427 29.119 33.477 1.00 66.12 382 LEU A O 1
ATOM 2809 N N . VAL A 1 383 ? 21.865 27.538 33.186 1.00 73.81 383 VAL A N 1
ATOM 2810 C CA . VAL A 1 383 ? 21.005 28.006 34.288 1.00 73.81 383 VAL A CA 1
ATOM 2811 C C . VAL A 1 383 ? 21.633 27.689 35.654 1.00 73.81 383 VAL A C 1
ATOM 2813 O O . VAL A 1 383 ? 21.646 28.550 36.535 1.00 73.81 383 VAL A O 1
ATOM 2816 N N . ALA A 1 384 ? 22.246 26.514 35.824 1.00 70.31 384 ALA A N 1
ATOM 2817 C CA . ALA A 1 384 ? 22.945 26.155 37.061 1.00 70.31 384 ALA A CA 1
ATOM 2818 C C . ALA A 1 384 ? 24.172 27.050 37.326 1.00 70.31 384 ALA A C 1
ATOM 2820 O O . ALA A 1 384 ? 24.362 27.534 38.445 1.00 70.31 384 ALA A O 1
ATOM 2821 N N . LEU A 1 385 ? 24.972 27.347 36.295 1.00 71.00 385 LEU A N 1
ATOM 2822 C CA . LEU A 1 385 ? 26.148 28.215 36.423 1.00 71.00 385 LEU A CA 1
ATOM 2823 C C . LEU A 1 385 ? 25.774 29.677 36.705 1.00 71.00 385 LEU A C 1
ATOM 2825 O O . LEU A 1 385 ? 26.435 30.337 37.508 1.00 71.00 385 LEU A O 1
ATOM 2829 N N . SER A 1 386 ? 24.691 30.183 36.107 1.00 69.31 386 SER A N 1
ATOM 2830 C CA . SER A 1 386 ? 24.212 31.551 36.360 1.00 69.31 386 SER A CA 1
ATOM 2831 C C . SER A 1 386 ? 23.574 31.719 37.747 1.00 69.31 386 SER A C 1
ATOM 2833 O O . SER A 1 386 ? 23.723 32.780 38.363 1.00 69.31 386 SER A O 1
ATOM 2835 N N . ALA A 1 387 ? 22.939 30.673 38.287 1.00 65.56 387 ALA A N 1
ATOM 2836 C CA . ALA A 1 387 ? 22.466 30.645 39.671 1.00 65.56 387 ALA A CA 1
ATOM 2837 C C . ALA A 1 387 ? 23.630 30.624 40.679 1.00 65.56 387 ALA A C 1
ATOM 2839 O O . ALA A 1 387 ? 23.605 31.368 41.662 1.00 65.56 387 ALA A O 1
ATOM 2840 N N . PHE A 1 388 ? 24.690 29.858 40.398 1.00 65.50 388 PHE A N 1
ATOM 2841 C CA . PHE A 1 388 ? 25.886 29.808 41.245 1.00 65.50 388 PHE A CA 1
ATOM 2842 C C . PHE A 1 388 ? 26.632 31.154 41.265 1.00 65.50 388 PHE A C 1
ATOM 2844 O O . PHE A 1 388 ? 26.998 31.662 42.325 1.00 65.50 388 PHE A O 1
ATOM 2851 N N . TRP A 1 389 ? 26.762 31.804 40.103 1.00 65.56 389 TRP A N 1
ATOM 2852 C CA . TRP A 1 389 ? 27.386 33.128 39.987 1.00 65.56 389 TRP A CA 1
ATOM 2853 C C . TRP A 1 389 ? 26.616 34.242 40.708 1.00 65.56 389 TRP A C 1
ATOM 2855 O O . TRP A 1 389 ? 27.223 35.185 41.215 1.00 65.56 389 TRP A O 1
ATOM 2865 N N . ARG A 1 390 ? 25.282 34.154 40.778 1.00 64.75 390 ARG A N 1
ATOM 2866 C CA . ARG A 1 390 ? 24.465 35.121 41.529 1.00 64.75 390 ARG A CA 1
ATOM 2867 C C . ARG A 1 390 ? 24.596 34.958 43.043 1.00 64.75 390 ARG A C 1
ATOM 2869 O O . ARG A 1 390 ? 24.491 35.962 43.745 1.00 64.75 390 ARG A O 1
ATOM 2876 N N . ASN A 1 391 ? 24.857 33.746 43.533 1.00 61.78 391 ASN A N 1
ATOM 2877 C CA . ASN A 1 391 ? 25.022 33.492 44.965 1.00 61.78 391 ASN A CA 1
ATOM 2878 C C . ASN A 1 391 ? 26.394 33.943 45.489 1.00 61.78 391 ASN A C 1
ATOM 2880 O O . ASN A 1 391 ? 26.462 34.527 46.560 1.00 61.78 391 ASN A O 1
ATOM 2884 N N . CYS A 1 392 ? 27.470 33.800 44.707 1.00 60.62 392 CYS A N 1
ATOM 2885 C CA . CYS A 1 392 ? 28.804 34.279 45.104 1.00 60.62 392 CYS A CA 1
ATOM 2886 C C . CYS A 1 392 ? 28.980 35.811 45.060 1.00 60.62 392 CYS A C 1
ATOM 2888 O O . CYS A 1 392 ? 30.040 36.312 45.417 1.00 60.62 392 CYS A O 1
ATOM 2890 N N . ARG A 1 393 ? 27.977 36.570 44.597 1.00 60.91 393 ARG A N 1
ATOM 2891 C CA . ARG A 1 393 ? 28.024 38.042 44.497 1.00 60.91 393 ARG A CA 1
ATOM 2892 C C . ARG A 1 393 ? 27.241 38.765 45.599 1.00 60.91 393 ARG A C 1
ATOM 2894 O O . ARG A 1 393 ? 27.103 39.984 45.523 1.00 60.91 393 ARG A O 1
ATOM 2901 N N . ARG A 1 394 ? 26.677 38.026 46.561 1.00 56.50 394 ARG A N 1
ATOM 2902 C CA . ARG A 1 394 ? 25.838 38.561 47.647 1.00 56.50 394 ARG A CA 1
ATOM 2903 C C . ARG A 1 394 ? 26.452 38.473 49.048 1.00 56.50 394 ARG A C 1
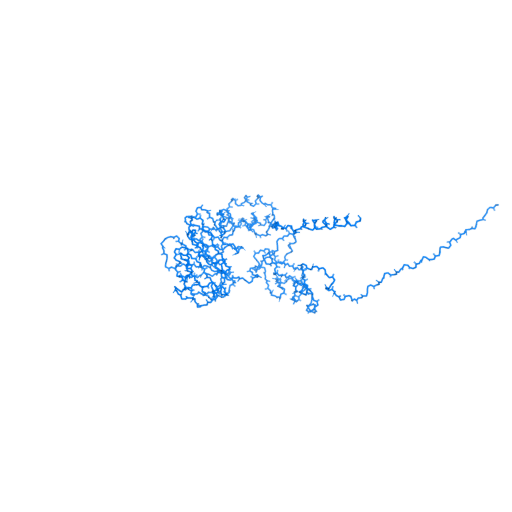ATOM 2905 O O . ARG A 1 394 ? 25.749 38.827 49.989 1.00 56.50 394 ARG A O 1
ATOM 2912 N N . ASP A 1 395 ? 27.730 38.122 49.156 1.00 49.38 395 ASP A N 1
ATOM 2913 C CA . ASP A 1 395 ? 28.506 38.224 50.399 1.00 49.38 395 ASP A CA 1
ATOM 2914 C C . ASP A 1 395 ? 29.516 39.377 50.338 1.00 49.38 395 ASP A C 1
ATOM 2916 O O . ASP A 1 395 ? 30.191 39.520 49.287 1.00 49.38 395 ASP A O 1
#

Sequence (395 aa):
MGSGEGVEVRCLPSPRTRRPLQPTPSTRFDDNSLGTVLDAIGIPDSALDEANLVGAALGGTDFVFTGDEPKLVFRDRFDPTLLWAVNDPPLGVVHSAEGTTATSGDFVFGNPFASTFGAVNPTTLSAPANPILINEFEPNPSGSDPASVSIELRGPPGGSFTGSLIAVEANLATPTVNRSNAISGIFDTNGLLVVTISDLENPSFTLVLLENDVPPTLGEMFDVATYLPTTLDAIGIPDSALDEANLVGAALGGTDFVFTGDEPKLVFRDALDPSIVWAVNDPPFGQLINAEGAVASDDDFVFGNPLVPTFGAVNPTSATDVLQGDFNLDGVVNAADYTVWRDGLGTKFTPSDYTLWADNYGITSGPASGTIPEPAAGILWLVALSAFWRNCRRD